Protein AF-0000000080648215 (afdb_homodimer)

Radius of gyration: 22.72 Å; Cα contacts (8 Å, |Δi|>4): 996; chains: 2; bounding box: 58×61×46 Å

Structure (mmCIF, N/CA/C/O backbone):
data_AF-0000000080648215-model_v1
#
loop_
_entity.id
_entity.type
_entity.pdbx_description
1 polymer 'Zinc/iron ZIP family permease'
#
loop_
_atom_site.group_PDB
_atom_site.id
_atom_site.type_symbol
_atom_site.label_atom_id
_atom_site.label_alt_id
_atom_site.label_comp_id
_atom_site.label_asym_id
_atom_site.label_entity_id
_atom_site.label_seq_id
_atom_site.pdbx_PDB_ins_code
_atom_site.Cartn_x
_atom_site.Cartn_y
_atom_site.Cartn_z
_atom_site.occupancy
_atom_site.B_iso_or_equiv
_atom_site.auth_seq_id
_atom_site.auth_comp_id
_atom_site.auth_asym_id
_atom_site.auth_atom_id
_atom_site.pdbx_PDB_model_num
ATOM 1 N N . MET A 1 1 ? 27.062 23.188 13.547 1 49.66 1 MET A N 1
ATOM 2 C CA . MET A 1 1 ? 26.062 23.234 12.484 1 49.66 1 MET A CA 1
ATOM 3 C C . MET A 1 1 ? 25.906 24.656 11.961 1 49.66 1 MET A C 1
ATOM 5 O O . MET A 1 1 ? 25.906 25.625 12.734 1 49.66 1 MET A O 1
ATOM 9 N N . PRO A 1 2 ? 26.125 24.828 10.688 1 57.44 2 PRO A N 1
ATOM 10 C CA . PRO A 1 2 ? 26.203 26.25 10.32 1 57.44 2 PRO A CA 1
ATOM 11 C C . PRO A 1 2 ? 24.922 27 10.602 1 57.44 2 PRO A C 1
ATOM 13 O O . PRO A 1 2 ? 23.828 26.562 10.211 1 57.44 2 PRO A O 1
ATOM 16 N N . ILE A 1 3 ? 24.938 27.766 11.719 1 64.75 3 ILE A N 1
ATOM 17 C CA . ILE A 1 3 ? 23.906 28.719 12.141 1 64.75 3 ILE A CA 1
ATOM 18 C C . ILE A 1 3 ? 23.359 29.469 10.93 1 64.75 3 ILE A C 1
ATOM 20 O O . ILE A 1 3 ? 22.234 29.953 10.953 1 64.75 3 ILE A O 1
ATOM 24 N N . ASP A 1 4 ? 24.094 29.391 9.789 1 78.69 4 ASP A N 1
ATOM 25 C CA . ASP A 1 4 ? 23.75 30.219 8.641 1 78.69 4 ASP A CA 1
ATOM 26 C C . ASP A 1 4 ? 22.531 29.672 7.914 1 78.69 4 ASP A C 1
ATOM 28 O O . ASP A 1 4 ? 21.766 30.422 7.316 1 78.69 4 ASP A O 1
ATOM 32 N N . ASN A 1 5 ? 22.25 28.391 8.102 1 86.75 5 ASN A N 1
ATOM 33 C CA . ASN A 1 5 ? 21.141 27.828 7.336 1 86.75 5 ASN A CA 1
ATOM 34 C C . ASN A 1 5 ? 19.891 27.641 8.195 1 86.75 5 ASN A C 1
ATOM 36 O O . ASN A 1 5 ? 18.922 27 7.77 1 86.75 5 ASN A O 1
ATOM 40 N N . LEU A 1 6 ? 19.891 28.234 9.32 1 87.31 6 LEU A N 1
ATOM 41 C CA . LEU A 1 6 ? 18.781 28.047 10.25 1 87.31 6 LEU A CA 1
ATOM 42 C C . LEU A 1 6 ? 17.5 28.641 9.695 1 87.31 6 LEU A C 1
ATOM 44 O O . LEU A 1 6 ? 16.469 27.953 9.617 1 87.31 6 LEU A O 1
ATOM 48 N N . VAL A 1 7 ? 17.547 29.875 9.281 1 91.31 7 VAL A N 1
ATOM 49 C CA . VAL A 1 7 ? 16.359 30.594 8.805 1 91.31 7 VAL A CA 1
ATOM 50 C C . VAL A 1 7 ? 15.844 29.938 7.523 1 91.31 7 VAL A C 1
ATOM 52 O O . VAL A 1 7 ? 14.664 29.594 7.43 1 91.31 7 VAL A O 1
ATOM 55 N N . PRO A 1 8 ? 16.703 29.688 6.594 1 92.69 8 PRO A N 1
ATOM 56 C CA . PRO A 1 8 ? 16.219 29 5.395 1 92.69 8 PRO A CA 1
ATOM 57 C C . PRO A 1 8 ? 15.609 27.641 5.703 1 92.69 8 PRO A C 1
ATOM 59 O O . PRO A 1 8 ? 14.617 27.25 5.074 1 92.69 8 PRO A O 1
ATOM 62 N N . ALA A 1 9 ? 16.203 26.938 6.602 1 90.31 9 ALA A N 1
ATOM 63 C CA . ALA A 1 9 ? 15.68 25.625 6.977 1 90.31 9 ALA A CA 1
ATOM 64 C C . ALA A 1 9 ? 14.266 25.75 7.539 1 90.31 9 ALA A C 1
ATOM 66 O O . ALA A 1 9 ? 13.383 24.953 7.203 1 90.31 9 ALA A O 1
ATOM 67 N N . LEU A 1 10 ? 14.055 26.766 8.32 1 92.94 10 LEU A N 1
ATOM 68 C CA . LEU A 1 10 ? 12.742 27 8.922 1 92.94 10 LEU A CA 1
ATOM 69 C C . LEU A 1 10 ? 11.734 27.438 7.867 1 92.94 10 LEU A C 1
ATOM 71 O O . LEU A 1 10 ? 10.578 27.031 7.902 1 92.94 10 LEU A O 1
ATOM 75 N N . ILE A 1 11 ? 12.156 28.219 6.973 1 94.75 11 ILE A N 1
ATOM 76 C CA . ILE A 1 11 ? 11.281 28.688 5.906 1 94.75 11 ILE A CA 1
ATOM 77 C C . ILE A 1 11 ? 10.867 27.516 5.02 1 94.75 11 ILE A C 1
ATOM 79 O O . ILE A 1 11 ? 9.695 27.391 4.66 1 94.75 11 ILE A O 1
ATOM 83 N N . LEU A 1 12 ? 11.805 26.719 4.719 1 93.88 12 LEU A N 1
ATOM 84 C CA . LEU A 1 12 ? 11.531 25.562 3.869 1 93.88 12 LEU A CA 1
ATOM 85 C C . LEU A 1 12 ? 10.523 24.625 4.535 1 93.88 12 LEU A C 1
ATOM 87 O O . LEU A 1 12 ? 9.594 24.141 3.881 1 93.88 12 LEU A O 1
ATOM 91 N N . THR A 1 13 ? 10.734 24.422 5.77 1 94.38 13 THR A N 1
ATOM 92 C CA . THR A 1 13 ? 9.82 23.547 6.496 1 94.38 13 THR A CA 1
ATOM 93 C C . THR A 1 13 ? 8.438 24.172 6.594 1 94.38 13 THR A C 1
ATOM 95 O O . THR A 1 13 ? 7.426 23.484 6.496 1 94.38 13 THR A O 1
ATOM 98 N N . PHE A 1 14 ? 8.461 25.438 6.793 1 95.25 14 PHE A N 1
ATOM 99 C CA . PHE A 1 14 ? 7.195 26.156 6.867 1 95.25 14 PHE A CA 1
ATOM 100 C C . PHE A 1 14 ? 6.449 26.078 5.539 1 95.25 14 PHE A C 1
ATOM 102 O O . PHE A 1 14 ? 5.242 25.828 5.512 1 95.25 14 PHE A O 1
ATOM 109 N N . LEU A 1 15 ? 7.109 26.266 4.492 1 94.75 15 LEU A N 1
ATOM 110 C CA . LEU A 1 15 ? 6.5 26.219 3.168 1 94.75 15 LEU A CA 1
ATOM 111 C C . LEU A 1 15 ? 5.988 24.812 2.861 1 94.75 15 LEU A C 1
ATOM 113 O O . LEU A 1 15 ? 4.91 24.656 2.285 1 94.75 15 LEU A O 1
ATOM 117 N N . ALA A 1 16 ? 6.781 23.875 3.24 1 92.75 16 ALA A N 1
ATOM 118 C CA . ALA A 1 16 ? 6.344 22.484 3.047 1 92.75 16 ALA A CA 1
ATOM 119 C C . ALA A 1 16 ? 5.074 22.203 3.842 1 92.75 16 ALA A C 1
ATOM 121 O O . ALA A 1 16 ? 4.145 21.578 3.328 1 92.75 16 ALA A O 1
ATOM 122 N N . GLY A 1 17 ? 5.055 22.672 5.059 1 93.94 17 GLY A N 1
ATOM 123 C CA . GLY A 1 17 ? 3.867 22.516 5.883 1 93.94 17 GLY A CA 1
ATOM 124 C C . GLY A 1 17 ? 2.664 23.266 5.352 1 93.94 17 GLY A C 1
ATOM 125 O O . GLY A 1 17 ? 1.532 22.781 5.434 1 93.94 17 GLY A O 1
ATOM 126 N N . LEU A 1 18 ? 2.906 24.422 4.801 1 94.5 18 LEU A N 1
ATOM 127 C CA . LEU A 1 18 ? 1.85 25.25 4.242 1 94.5 18 LEU A CA 1
ATOM 128 C C . LEU A 1 18 ? 1.178 24.562 3.061 1 94.5 18 LEU A C 1
ATOM 130 O O . LEU A 1 18 ? -0.004 24.797 2.793 1 94.5 18 LEU A O 1
ATOM 134 N N . ALA A 1 19 ? 1.866 23.75 2.389 1 94.12 19 ALA A N 1
ATOM 135 C CA . ALA A 1 19 ? 1.324 23.016 1.248 1 94.12 19 ALA A CA 1
ATOM 136 C C . ALA A 1 19 ? 0.136 22.156 1.664 1 94.12 19 ALA A C 1
ATOM 138 O O . ALA A 1 19 ? -0.836 22.031 0.917 1 94.12 19 ALA A O 1
ATOM 139 N N . THR A 1 20 ? 0.223 21.594 2.836 1 93.25 20 THR A N 1
ATOM 140 C CA . THR A 1 20 ? -0.918 20.859 3.361 1 93.25 20 THR A CA 1
ATOM 141 C C . THR A 1 20 ? -2.127 21.766 3.531 1 93.25 20 THR A C 1
ATOM 143 O O . THR A 1 20 ? -3.256 21.375 3.232 1 93.25 20 THR A O 1
ATOM 146 N N . GLY A 1 21 ? -1.843 22.984 4.051 1 92.12 21 GLY A N 1
ATOM 147 C CA . GLY A 1 21 ? -2.902 23.969 4.156 1 92.12 21 GLY A CA 1
ATOM 148 C C . GLY A 1 21 ? -3.504 24.344 2.816 1 92.12 21 GLY A C 1
ATOM 149 O O . GLY A 1 21 ? -4.727 24.469 2.688 1 92.12 21 GLY A O 1
ATOM 150 N N . VAL A 1 22 ? -2.678 24.469 1.861 1 91.44 22 VAL A N 1
ATOM 151 C CA . VAL A 1 22 ? -3.123 24.797 0.511 1 91.44 22 VAL A CA 1
ATOM 152 C C . VAL A 1 22 ? -3.994 23.672 -0.035 1 91.44 22 VAL A C 1
ATOM 154 O O . VAL A 1 22 ? -5.043 23.922 -0.634 1 91.44 22 VAL A O 1
ATOM 157 N N . GLY A 1 23 ? -3.57 22.484 0.173 1 89.94 23 GLY A N 1
ATOM 158 C CA . GLY A 1 23 ? -4.395 21.359 -0.218 1 89.94 23 GLY A CA 1
ATOM 159 C C . GLY A 1 23 ? -5.762 21.359 0.44 1 89.94 23 GLY A C 1
ATOM 160 O O . GLY A 1 23 ? -6.762 21.016 -0.191 1 89.94 23 GLY A O 1
ATOM 161 N N . GLY A 1 24 ? -5.73 21.766 1.699 1 90.75 24 GLY A N 1
ATOM 162 C CA . GLY A 1 24 ? -6.984 21.844 2.432 1 90.75 24 GLY A CA 1
ATOM 163 C C . GLY A 1 24 ? -7.945 22.875 1.864 1 90.75 24 GLY A C 1
ATOM 164 O O . GLY A 1 24 ? -9.164 22.75 2.035 1 90.75 24 GLY A O 1
ATOM 165 N N . LEU A 1 25 ? -7.391 23.859 1.165 1 88.56 25 LEU A N 1
ATOM 166 C CA . LEU A 1 25 ? -8.211 24.922 0.612 1 88.56 25 LEU A CA 1
ATOM 167 C C . LEU A 1 25 ? -9.062 24.406 -0.545 1 88.56 25 LEU A C 1
ATOM 169 O O . LEU A 1 25 ? -10.016 25.078 -0.964 1 88.56 25 LEU A O 1
ATOM 173 N N . ILE A 1 26 ? -8.719 23.281 -1.021 1 78.19 26 ILE A N 1
ATOM 174 C CA . ILE A 1 26 ? -9.5 22.703 -2.113 1 78.19 26 ILE A CA 1
ATOM 175 C C . ILE A 1 26 ? -10.953 22.531 -1.683 1 78.19 26 ILE A C 1
ATOM 177 O O . ILE A 1 26 ? -11.867 22.625 -2.508 1 78.19 26 ILE A O 1
ATOM 181 N N . ALA A 1 27 ? -11.18 22.266 -0.428 1 74 27 ALA A N 1
ATOM 182 C CA . ALA A 1 27 ? -12.531 22.109 0.105 1 74 27 ALA A CA 1
ATOM 183 C C . ALA A 1 27 ? -13.359 23.375 -0.121 1 74 27 ALA A C 1
ATOM 185 O O . ALA A 1 27 ? -14.586 23.312 -0.179 1 74 27 ALA A O 1
ATOM 186 N N . TYR A 1 28 ? -12.695 24.469 -0.231 1 74.12 28 TYR A N 1
ATOM 187 C CA . TYR A 1 28 ? -13.383 25.734 -0.468 1 74.12 28 TYR A CA 1
ATOM 188 C C . TYR A 1 28 ? -13.836 25.844 -1.919 1 74.12 28 TYR A C 1
ATOM 190 O O . TYR A 1 28 ? -14.82 26.531 -2.219 1 74.12 28 TYR A O 1
ATOM 198 N N . PHE A 1 29 ? -13.172 25.234 -2.676 1 73.31 29 PHE A N 1
ATOM 199 C CA . PHE A 1 29 ? -13.414 25.453 -4.098 1 73.31 29 PHE A CA 1
ATOM 200 C C . PHE A 1 29 ? -14.258 24.344 -4.684 1 73.31 29 PHE A C 1
ATOM 202 O O . PHE A 1 29 ? -14.758 24.453 -5.805 1 73.31 29 PHE A O 1
ATOM 209 N N . VAL A 1 30 ? -14.211 23.25 -4.066 1 63.19 30 VAL A N 1
ATOM 210 C CA . VAL A 1 30 ? -15.047 22.156 -4.574 1 63.19 30 VAL A CA 1
ATOM 211 C C . VAL A 1 30 ? -16.438 22.234 -3.941 1 63.19 30 VAL A C 1
ATOM 213 O O . VAL A 1 30 ? -16.562 22.234 -2.715 1 63.19 30 VAL A O 1
ATOM 216 N N . PRO A 1 31 ? -17.453 22.656 -4.785 1 59.62 31 PRO A N 1
ATOM 217 C CA . PRO A 1 31 ? -18.828 22.609 -4.277 1 59.62 31 PRO A CA 1
ATOM 218 C C . PRO A 1 31 ? -19.234 21.219 -3.799 1 59.62 31 PRO A C 1
ATOM 220 O O . PRO A 1 31 ? -18.781 20.219 -4.359 1 59.62 31 PRO A O 1
ATOM 223 N N . ARG A 1 32 ? -20.156 21.125 -2.645 1 60.91 32 ARG A N 1
ATOM 224 C CA . ARG A 1 32 ? -20.641 19.922 -1.974 1 60.91 32 ARG A CA 1
ATOM 225 C C . ARG A 1 32 ? -20.156 18.672 -2.689 1 60.91 32 ARG A C 1
ATOM 227 O O . ARG A 1 32 ? -20.734 18.25 -3.693 1 60.91 32 ARG A O 1
ATOM 234 N N . PRO A 1 33 ? -18.875 18.391 -2.426 1 61.06 33 PRO A N 1
ATOM 235 C CA . PRO A 1 33 ? -18.281 17.328 -3.227 1 61.06 33 PRO A CA 1
ATOM 236 C C . PRO A 1 33 ? -19.125 16.047 -3.248 1 61.06 33 PRO A C 1
ATOM 238 O O . PRO A 1 33 ? -19.656 15.641 -2.213 1 61.06 33 PRO A O 1
ATOM 241 N N . ASP A 1 34 ? -19.531 15.773 -4.531 1 72.5 34 ASP A N 1
ATOM 242 C CA . ASP A 1 34 ? -20.125 14.445 -4.664 1 72.5 34 ASP A CA 1
ATOM 243 C C . ASP A 1 34 ? -19.141 13.367 -4.23 1 72.5 34 ASP A C 1
ATOM 245 O O . ASP A 1 34 ? -17.938 13.617 -4.109 1 72.5 34 ASP A O 1
ATOM 249 N N . MET A 1 35 ? -19.594 12.359 -3.74 1 77.75 35 MET A N 1
ATOM 250 C CA . MET A 1 35 ? -18.859 11.234 -3.168 1 77.75 35 MET A CA 1
ATOM 251 C C . MET A 1 35 ? -17.906 10.633 -4.188 1 77.75 35 MET A C 1
ATOM 253 O O . MET A 1 35 ? -16.906 10.023 -3.816 1 77.75 35 MET A O 1
ATOM 257 N N . ARG A 1 36 ? -18.031 11.156 -5.375 1 83.38 36 ARG A N 1
ATOM 258 C CA . ARG A 1 36 ? -17.125 10.688 -6.418 1 83.38 36 ARG A CA 1
ATOM 259 C C . ARG A 1 36 ? -15.789 11.422 -6.352 1 83.38 36 ARG A C 1
ATOM 261 O O . ARG A 1 36 ? -14.727 10.82 -6.539 1 83.38 36 ARG A O 1
ATOM 268 N N . TYR A 1 37 ? -15.93 12.641 -6.074 1 81.19 37 TYR A N 1
ATOM 269 C CA . TYR A 1 37 ? -14.727 13.445 -5.938 1 81.19 37 TYR A CA 1
ATOM 270 C C . TYR A 1 37 ? -13.922 13.016 -4.715 1 81.19 37 TYR A C 1
ATOM 272 O O . TYR A 1 37 ? -12.688 12.992 -4.75 1 81.19 37 TYR A O 1
ATOM 280 N N . LEU A 1 38 ? -14.664 12.648 -3.738 1 81.31 38 LEU A N 1
ATOM 281 C CA . LEU A 1 38 ? -14.023 12.172 -2.516 1 81.31 38 LEU A CA 1
ATOM 282 C C . LEU A 1 38 ? -13.195 10.922 -2.781 1 81.31 38 LEU A C 1
ATOM 284 O O . LEU A 1 38 ? -12.047 10.828 -2.352 1 81.31 38 LEU A O 1
ATOM 288 N N . SER A 1 39 ? -13.727 10.086 -3.586 1 89.06 39 SER A N 1
ATOM 289 C CA . SER A 1 39 ? -13.062 8.812 -3.877 1 89.06 39 SER A CA 1
ATOM 290 C C . SER A 1 39 ? -11.789 9.031 -4.68 1 89.06 39 SER A C 1
ATOM 292 O O . SER A 1 39 ? -10.742 8.453 -4.359 1 89.06 39 SER A O 1
ATOM 294 N N . VAL A 1 40 ? -11.859 9.93 -5.633 1 88.62 40 VAL A N 1
ATOM 295 C CA . VAL A 1 40 ? -10.703 10.18 -6.484 1 88.62 40 VAL A CA 1
ATOM 296 C C . VAL A 1 40 ? -9.609 10.883 -5.676 1 88.62 40 VAL A C 1
ATOM 298 O O . VAL A 1 40 ? -8.438 10.523 -5.77 1 88.62 40 VAL A O 1
ATOM 301 N N . SER A 1 41 ? -10.023 11.82 -4.863 1 86.06 41 SER A N 1
ATOM 302 C CA . SER A 1 41 ? -9.062 12.594 -4.086 1 86.06 41 SER A CA 1
ATOM 303 C C . SER A 1 41 ? -8.359 11.727 -3.051 1 86.06 41 SER A C 1
ATOM 305 O O . SER A 1 41 ? -7.133 11.797 -2.906 1 86.06 41 SER A O 1
ATOM 307 N N . LEU A 1 42 ? -9.156 10.93 -2.396 1 87.94 42 LEU A N 1
ATOM 308 C CA . LEU A 1 42 ? -8.578 10.078 -1.366 1 87.94 42 LEU A CA 1
ATOM 309 C C . LEU A 1 42 ? -7.742 8.961 -1.989 1 87.94 42 LEU A C 1
ATOM 311 O O . LEU A 1 42 ? -6.719 8.555 -1.428 1 87.94 42 LEU A O 1
ATOM 315 N N . GLY A 1 43 ? -8.188 8.5 -3.121 1 92.88 43 GLY A N 1
ATOM 316 C CA . GLY A 1 43 ? -7.363 7.559 -3.871 1 92.88 43 GLY A CA 1
ATOM 317 C C . GLY A 1 43 ? -6.027 8.141 -4.297 1 92.88 43 GLY A C 1
ATOM 318 O O . GLY A 1 43 ? -4.992 7.484 -4.18 1 92.88 43 GLY A O 1
ATOM 319 N N . PHE A 1 44 ? -6.117 9.359 -4.785 1 91.56 44 PHE A N 1
ATOM 320 C CA . PHE A 1 44 ? -4.914 10.062 -5.195 1 91.56 44 PHE A CA 1
ATOM 321 C C . PHE A 1 44 ? -3.949 10.219 -4.027 1 91.56 44 PHE A C 1
ATOM 323 O O . PHE A 1 44 ? -2.762 9.914 -4.148 1 91.56 44 PHE A O 1
ATOM 330 N N . ALA A 1 45 ? -4.504 10.633 -2.936 1 87.25 45 ALA A N 1
ATOM 331 C CA . ALA A 1 45 ? -3.689 10.797 -1.734 1 87.25 45 ALA A CA 1
ATOM 332 C C . ALA A 1 45 ? -3.072 9.469 -1.304 1 87.25 45 ALA A C 1
ATOM 334 O O . ALA A 1 45 ? -1.9 9.414 -0.926 1 87.25 45 ALA A O 1
ATOM 335 N N . THR A 1 46 ? -3.799 8.406 -1.385 1 93.44 46 THR A N 1
ATOM 336 C CA . THR A 1 46 ? -3.326 7.074 -1.023 1 93.44 46 THR A CA 1
ATOM 337 C C . THR A 1 46 ? -2.156 6.656 -1.909 1 93.44 46 THR A C 1
ATOM 339 O O . THR A 1 46 ? -1.136 6.176 -1.412 1 93.44 46 THR A O 1
ATOM 342 N N . GLY A 1 47 ? -2.299 6.883 -3.186 1 94.5 47 GLY A N 1
ATOM 343 C CA . GLY A 1 47 ? -1.238 6.535 -4.117 1 94.5 47 GLY A CA 1
ATOM 344 C C . GLY A 1 47 ? 0.062 7.266 -3.84 1 94.5 47 GLY A C 1
ATOM 345 O O . GLY A 1 47 ? 1.133 6.652 -3.82 1 94.5 47 GLY A O 1
ATOM 346 N N . VAL A 1 48 ? -0.068 8.492 -3.609 1 90.88 48 VAL A N 1
ATOM 347 C CA . VAL A 1 48 ? 1.099 9.32 -3.314 1 90.88 48 VAL A CA 1
ATOM 348 C C . VAL A 1 48 ? 1.761 8.844 -2.025 1 90.88 48 VAL A C 1
ATOM 350 O O . VAL A 1 48 ? 2.973 8.617 -1.988 1 90.88 48 VAL A O 1
ATOM 353 N N . MET A 1 49 ? 0.962 8.625 -1.071 1 88.94 49 MET A N 1
ATOM 354 C CA . MET A 1 49 ? 1.468 8.32 0.264 1 88.94 49 MET A CA 1
ATOM 355 C C . MET A 1 49 ? 2.098 6.93 0.303 1 88.94 49 MET A C 1
ATOM 357 O O . MET A 1 49 ? 3.172 6.746 0.876 1 88.94 49 MET A O 1
ATOM 361 N N . ILE A 1 50 ? 1.497 5.996 -0.314 1 94.06 50 ILE A N 1
ATOM 362 C CA . ILE A 1 50 ? 2.006 4.625 -0.295 1 94.06 50 ILE A CA 1
ATOM 363 C C . ILE A 1 50 ? 3.324 4.555 -1.06 1 94.06 50 ILE A C 1
ATOM 365 O O . ILE A 1 50 ? 4.285 3.936 -0.597 1 94.06 50 ILE A O 1
ATOM 369 N N . PHE A 1 51 ? 3.367 5.188 -2.17 1 94 51 PHE A N 1
ATOM 370 C CA . PHE A 1 51 ? 4.566 5.129 -2.996 1 94 51 PHE A CA 1
ATOM 371 C C . PHE A 1 51 ? 5.738 5.805 -2.301 1 94 51 PHE A C 1
ATOM 373 O O . PHE A 1 51 ? 6.84 5.254 -2.25 1 94 51 PHE A O 1
ATOM 380 N N . VAL A 1 52 ? 5.539 6.926 -1.756 1 88.19 52 VAL A N 1
ATOM 381 C CA . VAL A 1 52 ? 6.617 7.648 -1.094 1 88.19 52 VAL A CA 1
ATOM 382 C C . VAL A 1 52 ? 7.031 6.91 0.177 1 88.19 52 VAL A C 1
ATOM 384 O O . VAL A 1 52 ? 8.211 6.883 0.531 1 88.19 52 VAL A O 1
ATOM 387 N N . ALA A 1 53 ? 6.062 6.332 0.837 1 91.06 53 ALA A N 1
ATOM 388 C CA . ALA A 1 53 ? 6.34 5.652 2.1 1 91.06 53 ALA A CA 1
ATOM 389 C C . ALA A 1 53 ? 7.293 4.48 1.891 1 91.06 53 ALA A C 1
ATOM 391 O O . ALA A 1 53 ? 8.258 4.312 2.645 1 91.06 53 ALA A O 1
ATOM 392 N N . PHE A 1 54 ? 7.062 3.756 0.846 1 93.94 54 PHE A N 1
ATOM 393 C CA . PHE A 1 54 ? 7.875 2.561 0.646 1 93.94 54 PHE A CA 1
ATOM 394 C C . PHE A 1 54 ? 9.117 2.881 -0.175 1 93.94 54 PHE A C 1
ATOM 396 O O . PHE A 1 54 ? 10.234 2.527 0.214 1 93.94 54 PHE A O 1
ATOM 403 N N . VAL A 1 55 ? 9 3.582 -1.238 1 91.56 55 VAL A N 1
ATOM 404 C CA . VAL A 1 55 ? 10.055 3.703 -2.238 1 91.56 55 VAL A CA 1
ATOM 405 C C . VAL A 1 55 ? 11.078 4.742 -1.787 1 91.56 55 VAL A C 1
ATOM 407 O O . VAL A 1 55 ? 12.273 4.594 -2.039 1 91.56 55 VAL A O 1
ATOM 410 N N . ASP A 1 56 ? 10.594 5.711 -1.13 1 87.56 56 ASP A N 1
ATOM 411 C CA . ASP A 1 56 ? 11.508 6.777 -0.737 1 87.56 56 ASP A CA 1
ATOM 412 C C . ASP A 1 56 ? 11.875 6.668 0.742 1 87.56 56 ASP A C 1
ATOM 414 O O . ASP A 1 56 ? 13.008 6.324 1.082 1 87.56 56 ASP A O 1
ATOM 418 N N . LEU A 1 57 ? 10.914 6.645 1.596 1 86.94 57 LEU A N 1
ATOM 419 C CA . LEU A 1 57 ? 11.164 6.754 3.029 1 86.94 57 LEU A CA 1
ATOM 420 C C . LEU A 1 57 ? 11.719 5.445 3.586 1 86.94 57 LEU A C 1
ATOM 422 O O . LEU A 1 57 ? 12.852 5.406 4.07 1 86.94 57 LEU A O 1
ATOM 426 N N . PHE A 1 58 ? 11.016 4.402 3.424 1 93.12 58 PHE A N 1
ATOM 427 C CA . PHE A 1 58 ? 11.422 3.137 4.023 1 93.12 58 PHE A CA 1
ATOM 428 C C . PHE A 1 58 ? 12.734 2.652 3.426 1 93.12 58 PHE A C 1
ATOM 430 O O . PHE A 1 58 ? 13.641 2.236 4.156 1 93.12 58 PHE A O 1
ATOM 437 N N . CYS A 1 59 ? 12.875 2.738 2.145 1 89.75 59 CYS A N 1
ATOM 438 C CA . CYS A 1 59 ? 14.078 2.246 1.489 1 89.75 59 CYS A CA 1
ATOM 439 C C . CYS A 1 59 ? 15.297 3.061 1.905 1 89.75 59 CYS A C 1
ATOM 441 O O . CYS A 1 59 ? 16.375 2.508 2.111 1 89.75 59 CYS A O 1
ATOM 443 N N . SER A 1 60 ? 15.109 4.355 2.004 1 87.12 60 SER A N 1
ATOM 444 C CA . SER A 1 60 ? 16.219 5.191 2.469 1 87.12 60 SER A CA 1
ATO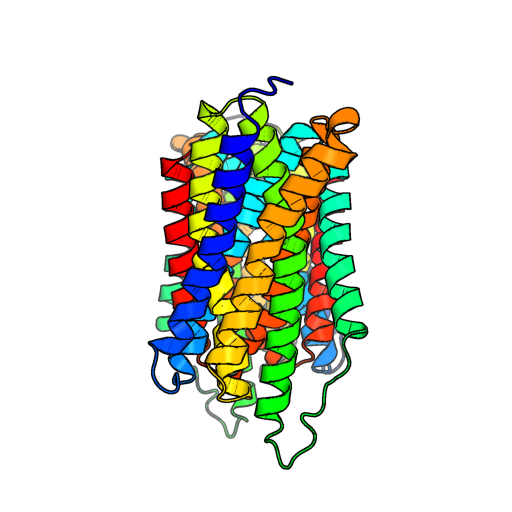M 445 C C . SER A 1 60 ? 16.594 4.848 3.904 1 87.12 60 SER A C 1
ATOM 447 O O . SER A 1 60 ? 17.781 4.82 4.242 1 87.12 60 SER A O 1
ATOM 449 N N . ALA A 1 61 ? 15.586 4.633 4.684 1 91.12 61 ALA A N 1
ATOM 450 C CA . ALA A 1 61 ? 15.852 4.262 6.074 1 91.12 61 ALA A CA 1
ATOM 451 C C . ALA A 1 61 ? 16.547 2.906 6.152 1 91.12 61 ALA A C 1
ATOM 453 O O . ALA A 1 61 ? 17.5 2.736 6.922 1 91.12 61 ALA A O 1
ATOM 454 N N . LYS A 1 62 ? 16.125 2.014 5.348 1 93.38 62 LYS A N 1
ATOM 455 C CA . LYS A 1 62 ? 16.719 0.682 5.293 1 93.38 62 LYS A CA 1
ATOM 456 C C . LYS A 1 62 ? 18.188 0.755 4.898 1 93.38 62 LYS A C 1
ATOM 458 O O . LYS A 1 62 ? 19.031 0.048 5.465 1 93.38 62 LYS A O 1
ATOM 463 N N . GLU A 1 63 ? 18.484 1.583 3.986 1 90.75 63 GLU A N 1
ATOM 464 C CA . GLU A 1 63 ? 19.859 1.749 3.539 1 90.75 63 GLU A CA 1
ATOM 465 C C . GLU A 1 63 ? 20.734 2.363 4.637 1 90.75 63 GLU A C 1
ATOM 467 O O . GLU A 1 63 ? 21.906 2.025 4.766 1 90.75 63 GLU A O 1
ATOM 472 N N . ALA A 1 64 ? 20.141 3.195 5.449 1 88.94 64 ALA A N 1
ATOM 473 C CA . ALA A 1 64 ? 20.891 3.955 6.445 1 88.94 64 ALA A CA 1
ATOM 474 C C . ALA A 1 64 ? 21.109 3.139 7.715 1 88.94 64 ALA A C 1
ATOM 476 O O . ALA A 1 64 ? 22.188 3.17 8.312 1 88.94 64 ALA A O 1
ATOM 477 N N . ILE A 1 65 ? 20.078 2.379 8.156 1 93.94 65 ILE A N 1
ATOM 478 C CA . ILE A 1 65 ? 20.172 1.784 9.484 1 93.94 65 ILE A CA 1
ATOM 479 C C . ILE A 1 65 ? 19.969 0.273 9.383 1 93.94 65 ILE A C 1
ATOM 481 O O . ILE A 1 65 ? 20.031 -0.431 10.398 1 93.94 65 ILE A O 1
ATOM 485 N N . GLY A 1 66 ? 19.766 -0.236 8.195 1 93 66 GLY A N 1
ATOM 486 C CA . GLY A 1 66 ? 19.578 -1.666 8.016 1 93 66 GLY A CA 1
ATOM 487 C C . GLY A 1 66 ? 18.109 -2.076 7.996 1 93 66 GLY A C 1
ATOM 488 O O . GLY A 1 66 ? 17.25 -1.316 8.43 1 93 66 GLY A O 1
ATOM 489 N N . MET A 1 67 ? 17.828 -3.219 7.555 1 93.25 67 MET A N 1
ATOM 490 C CA . MET A 1 67 ? 16.484 -3.723 7.309 1 93.25 67 MET A CA 1
ATOM 491 C C . MET A 1 67 ? 15.734 -3.938 8.625 1 93.25 67 MET A C 1
ATOM 493 O O . MET A 1 67 ? 14.609 -3.469 8.781 1 93.25 67 MET A O 1
ATOM 497 N N . VAL A 1 68 ? 16.344 -4.539 9.555 1 94.81 68 VAL A N 1
ATOM 498 C CA . VAL A 1 68 ? 15.68 -4.938 10.789 1 94.81 68 VAL A CA 1
ATOM 499 C C . VAL A 1 68 ? 15.258 -3.693 11.57 1 94.81 68 VAL A C 1
ATOM 501 O O . VAL A 1 68 ? 14.117 -3.598 12.031 1 94.81 68 VAL A O 1
ATOM 504 N N . ARG A 1 69 ? 16.156 -2.719 11.68 1 95.44 69 ARG A N 1
ATOM 505 C CA . ARG A 1 69 ? 15.836 -1.492 12.406 1 95.44 69 ARG A CA 1
ATOM 506 C C . ARG A 1 69 ? 14.758 -0.701 11.68 1 95.44 69 ARG A C 1
ATOM 508 O O . ARG A 1 69 ? 13.828 -0.192 12.312 1 95.44 69 ARG A O 1
ATOM 515 N N . ALA A 1 70 ? 14.914 -0.616 10.367 1 95.56 70 ALA A N 1
ATOM 516 C CA . ALA A 1 70 ? 13.891 0.07 9.586 1 95.56 70 ALA A CA 1
ATOM 517 C C . ALA A 1 70 ? 12.523 -0.59 9.758 1 95.56 70 ALA A C 1
ATOM 519 O O . ALA A 1 70 ? 11.516 0.097 9.914 1 95.56 70 ALA A O 1
ATOM 520 N N . ASP A 1 71 ? 12.555 -1.933 9.797 1 97.06 71 ASP A N 1
ATOM 521 C CA . ASP A 1 71 ? 11.328 -2.695 9.992 1 97.06 71 ASP A CA 1
ATOM 522 C C . ASP A 1 71 ? 10.688 -2.371 11.336 1 97.06 71 ASP A C 1
ATOM 524 O O . ASP A 1 71 ? 9.477 -2.164 11.422 1 97.06 71 ASP A O 1
ATOM 528 N N . LEU A 1 72 ? 11.477 -2.318 12.312 1 96.88 72 LEU A N 1
ATOM 529 C CA . LEU A 1 72 ? 10.977 -2.111 13.672 1 96.88 72 LEU A CA 1
ATOM 530 C C . LEU A 1 72 ? 10.336 -0.733 13.805 1 96.88 72 LEU A C 1
ATOM 532 O O . LEU A 1 72 ? 9.258 -0.601 14.391 1 96.88 72 LEU A O 1
ATOM 536 N N . PHE A 1 73 ? 10.961 0.259 13.297 1 94.44 73 PHE A N 1
ATOM 537 C CA . PHE A 1 73 ? 10.414 1.607 13.398 1 94.44 73 PHE A CA 1
ATOM 538 C C . PHE A 1 73 ? 9.18 1.76 12.508 1 94.44 73 PHE A C 1
ATOM 540 O O . PHE A 1 73 ? 8.234 2.467 12.859 1 94.44 73 PHE A O 1
ATOM 547 N N . PHE A 1 74 ? 9.219 1.117 11.344 1 96.31 74 PHE A N 1
ATOM 548 C CA . PHE A 1 74 ? 8.055 1.084 10.469 1 96.31 74 PHE A CA 1
ATOM 549 C C . PHE A 1 74 ? 6.852 0.472 11.18 1 96.31 74 PHE A C 1
ATOM 551 O O . PHE A 1 74 ? 5.762 1.046 11.172 1 96.31 74 PHE A O 1
ATOM 558 N N . LEU A 1 75 ? 7.133 -0.644 11.789 1 97.19 75 LEU A N 1
ATOM 559 C CA . LEU A 1 75 ? 6.074 -1.337 12.516 1 97.19 75 LEU A CA 1
ATOM 560 C C . LEU A 1 75 ? 5.602 -0.509 13.711 1 97.19 75 LEU A C 1
ATOM 562 O O . LEU A 1 75 ? 4.41 -0.479 14.016 1 97.19 75 LEU A O 1
ATOM 566 N N . ALA A 1 76 ? 6.484 0.134 14.359 1 95.31 76 ALA A N 1
ATOM 567 C CA . ALA A 1 76 ? 6.125 1.005 15.477 1 95.31 76 ALA A CA 1
ATOM 568 C C . ALA A 1 76 ? 5.195 2.125 15.023 1 95.31 76 ALA A C 1
ATOM 570 O O . ALA A 1 76 ? 4.219 2.447 15.703 1 95.31 76 ALA A O 1
ATOM 571 N N . GLY A 1 77 ? 5.527 2.732 13.906 1 92.12 77 GLY A N 1
ATOM 572 C CA . GLY A 1 77 ? 4.66 3.758 13.359 1 92.12 77 GLY A CA 1
ATOM 573 C C . GLY A 1 77 ? 3.256 3.26 13.07 1 92.12 77 GLY A C 1
ATOM 574 O O . GLY A 1 77 ? 2.273 3.926 13.406 1 92.12 77 GLY A O 1
ATOM 575 N N . MET A 1 78 ? 3.182 2.049 12.5 1 94.19 78 MET A N 1
ATOM 576 C CA . MET A 1 78 ? 1.881 1.449 12.219 1 94.19 78 MET A CA 1
ATOM 577 C C . MET A 1 78 ? 1.099 1.218 13.508 1 94.19 78 MET A C 1
ATOM 579 O O . MET A 1 78 ? -0.097 1.509 13.57 1 94.19 78 MET A O 1
ATOM 583 N N . LEU A 1 79 ? 1.769 0.72 14.477 1 94.12 79 LEU A N 1
ATOM 584 C CA . LEU A 1 79 ? 1.116 0.345 15.727 1 94.12 79 LEU A CA 1
ATOM 585 C C . LEU A 1 79 ? 0.644 1.58 16.484 1 94.12 79 LEU A C 1
ATOM 587 O O . LEU A 1 79 ? -0.387 1.542 17.156 1 94.12 79 LEU A O 1
ATOM 591 N N . VAL A 1 80 ? 1.355 2.658 16.391 1 88.69 80 VAL A N 1
ATOM 592 C CA . VAL A 1 80 ? 0.955 3.895 17.062 1 88.69 80 VAL A CA 1
ATOM 593 C C . VAL A 1 80 ? -0.391 4.363 16.516 1 88.69 80 VAL A C 1
ATOM 595 O O . VAL A 1 80 ? -1.288 4.727 17.281 1 88.69 80 VAL A O 1
ATOM 598 N N . VAL A 1 81 ? -0.549 4.34 15.219 1 85.94 81 VAL A N 1
ATOM 599 C CA . VAL A 1 81 ? -1.81 4.773 14.625 1 85.94 81 VAL A CA 1
ATOM 600 C C . VAL A 1 81 ? -2.908 3.766 14.953 1 85.94 81 VAL A C 1
ATOM 602 O O . VAL A 1 81 ? -4.059 4.145 15.188 1 85.94 81 VAL A O 1
ATOM 605 N N . TYR A 1 82 ? -2.512 2.479 14.914 1 89.31 82 TYR A N 1
ATOM 606 C CA . TYR A 1 82 ? -3.465 1.431 15.266 1 89.31 82 TYR A CA 1
ATOM 607 C C . TYR A 1 82 ? -4.047 1.665 16.656 1 89.31 82 TYR A C 1
ATOM 609 O O . TYR A 1 82 ? -5.262 1.562 16.844 1 89.31 82 TYR A O 1
ATOM 617 N N . PHE A 1 83 ? -3.23 2.023 17.562 1 87.94 83 PHE A N 1
ATOM 618 C CA . PHE A 1 83 ? -3.68 2.242 18.938 1 87.94 83 PHE A CA 1
ATOM 619 C C . PHE A 1 83 ? -4.395 3.582 19.062 1 87.94 83 PHE A C 1
ATOM 621 O O . PHE A 1 83 ? -5.324 3.721 19.859 1 87.94 83 PHE A O 1
ATOM 628 N N . LEU A 1 84 ? -3.969 4.562 18.312 1 81.44 84 LEU A N 1
ATOM 629 C CA . LEU A 1 84 ? -4.652 5.852 18.312 1 81.44 84 LEU A CA 1
ATOM 630 C C . LEU A 1 84 ? -6.098 5.695 17.844 1 81.44 84 LEU A C 1
ATOM 632 O O . LEU A 1 84 ? -6.996 6.367 18.359 1 81.44 84 LEU A O 1
ATOM 636 N N . ASP A 1 85 ? -6.258 4.863 16.844 1 82.06 85 ASP A N 1
ATOM 637 C CA . ASP A 1 85 ? -7.586 4.602 16.297 1 82.06 85 ASP A CA 1
ATOM 638 C C . ASP A 1 85 ? -8.516 4.031 17.359 1 82.06 85 ASP A C 1
ATOM 640 O O . ASP A 1 85 ? -9.727 4.273 17.328 1 82.06 85 ASP A O 1
ATOM 644 N N . LYS A 1 86 ? -7.988 3.291 18.266 1 81.5 86 LYS A N 1
ATOM 645 C CA . LYS A 1 86 ? -8.789 2.674 19.328 1 81.5 86 LYS A CA 1
ATOM 646 C C . LYS A 1 86 ? -9.133 3.68 20.422 1 81.5 86 LYS A C 1
ATOM 648 O O . LYS A 1 86 ? -10.133 3.523 21.125 1 81.5 86 LYS A O 1
ATOM 653 N N . VAL A 1 87 ? -8.344 4.68 20.547 1 78.38 87 VAL A N 1
ATOM 654 C CA . VAL A 1 87 ? -8.523 5.633 21.625 1 78.38 87 VAL A CA 1
ATOM 655 C C . VAL A 1 87 ? -9.43 6.773 21.172 1 78.38 87 VAL A C 1
ATOM 657 O O . VAL A 1 87 ? -10.133 7.375 21.984 1 78.38 87 VAL A O 1
ATOM 660 N N . VAL A 1 88 ? -9.312 7.207 19.969 1 71 88 VAL A N 1
ATOM 661 C CA . VAL A 1 88 ? -10.156 8.297 19.484 1 71 88 VAL A CA 1
ATOM 662 C C . VAL A 1 88 ? -11.625 7.871 19.516 1 71 88 VAL A C 1
ATOM 664 O O . VAL A 1 88 ? -12 6.863 18.906 1 71 88 VAL A O 1
ATOM 667 N N . PRO A 1 89 ? -12.367 8.438 20.438 1 61.5 89 PRO A N 1
ATOM 668 C CA . PRO A 1 89 ? -13.766 8.078 20.688 1 61.5 89 PRO A CA 1
ATOM 669 C C . PRO A 1 89 ? -14.625 8.203 19.438 1 61.5 89 PRO A C 1
ATOM 671 O O . PRO A 1 89 ? -14.32 8.992 18.531 1 61.5 89 PRO A O 1
ATOM 674 N N . HIS A 1 90 ? -15.484 7.258 19.156 1 56.12 90 HIS A N 1
ATOM 675 C CA . HIS A 1 90 ? -16.562 7.34 18.172 1 56.12 90 HIS A CA 1
ATOM 676 C C . HIS A 1 90 ? -17.391 8.609 18.359 1 56.12 90 HIS A C 1
ATOM 678 O O . HIS A 1 90 ? -18.062 8.758 19.375 1 56.12 90 HIS A O 1
ATOM 684 N N . ALA A 1 91 ? -16.719 9.719 18.172 1 50.66 91 ALA A N 1
ATOM 685 C CA . ALA A 1 91 ? -17.453 10.961 18.406 1 50.66 91 ALA A CA 1
ATOM 686 C C . ALA A 1 91 ? -18.812 10.93 17.703 1 50.66 91 ALA A C 1
ATOM 688 O O . ALA A 1 91 ? -18.906 10.617 16.516 1 50.66 91 ALA A O 1
ATOM 689 N N . HIS A 1 92 ? -19.781 10.617 18.5 1 47.91 92 HIS A N 1
ATOM 690 C CA . HIS A 1 92 ? -21.156 10.836 18.062 1 47.91 92 HIS A CA 1
ATOM 691 C C . HIS A 1 92 ? -21.438 12.32 17.859 1 47.91 92 HIS A C 1
ATOM 693 O O . HIS A 1 92 ? -21.109 13.148 18.703 1 47.91 92 HIS A O 1
ATOM 699 N N . LEU A 1 93 ? -21.266 12.758 16.625 1 48.09 93 LEU A N 1
ATOM 700 C CA . LEU A 1 93 ? -21.844 14.086 16.438 1 48.09 93 LEU A CA 1
ATOM 701 C C . LEU A 1 93 ? -23.203 14.188 17.109 1 48.09 93 LEU A C 1
ATOM 703 O O . LEU A 1 93 ? -24 13.242 17.078 1 48.09 93 LEU A O 1
ATOM 707 N N . ASP A 1 94 ? -23.312 14.656 18.328 1 46.28 94 ASP A N 1
ATOM 708 C CA . ASP A 1 94 ? -24.531 14.773 19.125 1 46.28 94 ASP A CA 1
ATOM 709 C C . ASP A 1 94 ? -25.766 14.547 18.25 1 46.28 94 ASP A C 1
ATOM 711 O O . ASP A 1 94 ? -26.828 14.195 18.766 1 46.28 94 ASP A O 1
ATOM 715 N N . GLY A 1 95 ? -26.172 15.531 17.344 1 44.25 95 GLY A N 1
ATOM 716 C CA . GLY A 1 95 ? -27.516 15.586 16.797 1 44.25 95 GLY A CA 1
ATOM 717 C C . GLY A 1 95 ? -27.875 14.352 15.984 1 44.25 95 GLY A C 1
ATOM 718 O O . GLY A 1 95 ? -27.078 13.414 15.891 1 44.25 95 GLY A O 1
ATOM 719 N N . GLN A 1 96 ? -29.141 14.281 15.234 1 44.56 96 GLN A N 1
ATOM 720 C CA . GLN A 1 96 ? -29.844 13.422 14.281 1 44.56 96 GLN A CA 1
ATOM 721 C C . GLN A 1 96 ? -28.906 12.938 13.188 1 44.56 96 GLN A C 1
ATOM 723 O O . GLN A 1 96 ? -29.328 12.758 12.039 1 44.56 96 GLN A O 1
ATOM 728 N N . ALA A 1 97 ? -27.625 12.953 13.398 1 50.34 97 ALA A N 1
ATOM 729 C CA . ALA A 1 97 ? -26.812 12.906 12.188 1 50.34 97 ALA A CA 1
ATOM 730 C C . ALA A 1 97 ? -26.703 11.484 11.648 1 50.34 97 ALA A C 1
ATOM 732 O O . ALA A 1 97 ? -26.766 10.516 12.414 1 50.34 97 ALA A O 1
ATOM 733 N N . ASP A 1 98 ? -26.812 11.18 10.438 1 61.28 98 ASP A N 1
ATOM 734 C CA . ASP A 1 98 ? -26.75 10.023 9.547 1 61.28 98 ASP A CA 1
ATOM 735 C C . ASP A 1 98 ? -25.484 9.211 9.781 1 61.28 98 ASP A C 1
ATOM 737 O O . ASP A 1 98 ? -24.391 9.781 9.938 1 61.28 98 ASP A O 1
ATOM 741 N N . PRO A 1 99 ? -25.594 8.086 10.422 1 61.66 99 PRO A N 1
ATOM 742 C CA . PRO A 1 99 ? -24.484 7.164 10.641 1 61.66 99 PRO A CA 1
ATOM 743 C C . PRO A 1 99 ? -23.359 7.355 9.633 1 61.66 99 PRO A C 1
ATOM 745 O O . PRO A 1 99 ? -22.188 7.168 9.977 1 61.66 99 PRO A O 1
ATOM 748 N N . HIS A 1 100 ? -23.719 7.883 8.555 1 66.56 100 HIS A N 1
ATOM 749 C CA . HIS A 1 100 ? -22.719 8.117 7.516 1 66.56 100 HIS A CA 1
ATOM 750 C C . HIS A 1 100 ? -21.859 9.328 7.848 1 66.56 100 HIS A C 1
ATOM 752 O O . HIS A 1 100 ? -20.641 9.305 7.645 1 66.56 100 HIS A O 1
ATOM 758 N N . CYS A 1 101 ? -22.438 10.234 8.531 1 73.19 101 CYS A N 1
ATOM 759 C CA . CYS A 1 101 ? -21.734 11.461 8.852 1 73.19 101 CYS A CA 1
ATOM 760 C C . CYS A 1 101 ? -20.766 11.25 10.016 1 73.19 101 CYS A C 1
ATOM 762 O O . CYS A 1 101 ? -19.672 11.805 10.031 1 73.19 101 CYS A O 1
ATOM 764 N N . ASP A 1 102 ? -21.172 10.375 10.789 1 80.12 102 ASP A N 1
ATOM 765 C CA . ASP A 1 102 ? -20.344 10.102 11.961 1 80.12 102 ASP A CA 1
ATOM 766 C C . ASP A 1 102 ? -19.047 9.383 11.555 1 80.12 102 ASP A C 1
ATOM 768 O O . ASP A 1 102 ? -17.969 9.703 12.062 1 80.12 102 ASP A O 1
ATOM 772 N N . ARG A 1 103 ? -19.188 8.555 10.641 1 78.19 103 ARG A N 1
ATOM 773 C CA . ARG A 1 103 ? -18.031 7.816 10.188 1 78.19 103 ARG A CA 1
ATOM 774 C C . ARG A 1 103 ? -17.062 8.719 9.414 1 78.19 103 ARG A C 1
ATOM 776 O O . ARG A 1 103 ? -15.852 8.602 9.547 1 78.19 103 ARG A O 1
ATOM 783 N N . LEU A 1 104 ? -17.672 9.594 8.734 1 83.62 104 LEU A N 1
ATOM 784 C CA . LEU A 1 104 ? -16.859 10.531 7.965 1 83.62 104 LEU A CA 1
ATOM 785 C C . LEU A 1 104 ? -16.125 11.492 8.883 1 83.62 104 LEU A C 1
ATOM 787 O O . LEU A 1 104 ? -14.953 11.805 8.648 1 83.62 104 LEU A O 1
ATOM 791 N N . TYR A 1 105 ? -16.828 11.922 9.844 1 86.31 105 TYR A N 1
ATOM 792 C CA . TYR A 1 105 ? -16.219 12.844 10.797 1 86.31 105 TYR A CA 1
ATOM 793 C C . TYR A 1 105 ? -15.062 12.18 11.539 1 86.31 105 TYR A C 1
ATOM 795 O O . TYR A 1 105 ? -13.961 12.727 11.617 1 86.31 105 TYR A O 1
ATOM 803 N N . ARG A 1 106 ? -15.281 11.039 12 1 84.19 106 ARG A N 1
ATOM 804 C CA . ARG A 1 106 ? -14.25 10.297 12.719 1 84.19 106 ARG A CA 1
ATOM 805 C C . ARG A 1 106 ? -13.055 10.016 11.828 1 84.19 106 ARG A C 1
ATOM 807 O O . ARG A 1 106 ? -11.906 10.18 12.242 1 84.19 106 ARG A O 1
ATOM 814 N N . GLY A 1 107 ? -13.352 9.578 10.648 1 84.62 107 GLY A N 1
ATOM 815 C CA . GLY A 1 107 ? -12.289 9.344 9.68 1 84.62 107 GLY A CA 1
ATOM 816 C C . GLY A 1 107 ? -11.469 10.586 9.391 1 84.62 107 GLY A C 1
ATOM 817 O O . GLY A 1 107 ? -10.242 10.516 9.305 1 84.62 107 GLY A O 1
ATOM 818 N N . GLY A 1 108 ? -12.203 11.664 9.281 1 87.19 108 GLY A N 1
ATOM 819 C CA . GLY A 1 108 ? -11.523 12.93 9.047 1 87.19 108 GLY A CA 1
ATOM 820 C C . GLY A 1 108 ? -10.609 13.328 10.18 1 87.19 108 GLY A C 1
ATOM 821 O O . GLY A 1 108 ? -9.484 13.781 9.953 1 87.19 108 GLY A O 1
ATOM 822 N N . ILE A 1 109 ? -11.031 13.164 11.352 1 88 109 ILE A N 1
ATOM 823 C CA . ILE A 1 109 ? -10.242 13.508 12.531 1 88 109 ILE A CA 1
ATOM 824 C C . ILE A 1 109 ? -9.031 12.586 12.633 1 88 109 ILE A C 1
ATOM 826 O O . ILE A 1 109 ? -7.914 13.047 12.883 1 88 109 ILE A O 1
ATOM 830 N N . MET A 1 110 ? -9.234 11.344 12.375 1 85.12 110 MET A N 1
ATOM 831 C CA . MET A 1 110 ? -8.148 10.375 12.43 1 85.12 110 MET A CA 1
ATOM 832 C C . MET A 1 110 ? -7.09 10.688 11.375 1 85.12 110 MET A C 1
ATOM 834 O O . MET A 1 110 ? -5.891 10.609 11.648 1 85.12 110 MET A O 1
ATOM 838 N N . MET A 1 111 ? -7.551 11.055 10.273 1 87.19 111 MET A N 1
ATOM 839 C CA . MET A 1 111 ? -6.629 11.414 9.195 1 87.19 111 MET A CA 1
ATOM 840 C C . MET A 1 111 ? -5.836 12.664 9.555 1 87.19 111 MET A C 1
ATOM 842 O O . MET A 1 111 ? -4.621 12.711 9.352 1 87.19 111 MET A O 1
ATOM 846 N N . THR A 1 112 ? -6.578 13.594 10.094 1 90.75 112 THR A N 1
ATOM 847 C CA . THR A 1 112 ? -5.93 14.844 10.477 1 90.75 112 THR A CA 1
ATOM 848 C C . THR A 1 112 ? -4.863 14.594 11.539 1 90.75 112 THR A C 1
ATOM 850 O O . THR A 1 112 ? -3.742 15.102 11.43 1 90.75 112 THR A O 1
ATOM 853 N N . LEU A 1 113 ? -5.133 13.812 12.5 1 88.44 113 LEU A N 1
ATOM 854 C CA . LEU A 1 113 ? -4.188 13.492 13.562 1 88.44 113 LEU A CA 1
ATOM 855 C C . LEU A 1 113 ? -3.018 12.68 13.016 1 88.44 113 LEU A C 1
ATOM 857 O O . LEU A 1 113 ? -1.86 12.945 13.352 1 88.44 113 LEU A O 1
ATOM 861 N N . GLY A 1 114 ? -3.369 11.703 12.234 1 85.94 114 GLY A N 1
ATOM 862 C CA . GLY A 1 114 ? -2.324 10.898 11.617 1 85.94 114 GLY A CA 1
ATOM 863 C C . GLY A 1 114 ? -1.355 11.719 10.781 1 85.94 114 GLY A C 1
ATOM 864 O O . GLY A 1 114 ? -0.14 11.539 10.883 1 85.94 114 GLY A O 1
ATOM 865 N N . ILE A 1 115 ? -1.896 12.617 10.031 1 88.69 115 ILE A N 1
ATOM 866 C CA . ILE A 1 115 ? -1.086 13.461 9.164 1 88.69 115 ILE A CA 1
ATOM 867 C C . ILE A 1 115 ? -0.258 14.43 10 1 88.69 115 ILE A C 1
ATOM 869 O O . ILE A 1 115 ? 0.904 14.695 9.688 1 88.69 115 ILE A O 1
ATOM 873 N N . ALA A 1 116 ? -0.85 14.914 11.055 1 91 116 ALA A N 1
ATOM 874 C CA . ALA A 1 116 ? -0.099 15.781 11.969 1 91 116 ALA A CA 1
ATOM 875 C C . ALA A 1 116 ? 1.1 15.047 12.555 1 91 116 ALA A C 1
ATOM 877 O O . ALA A 1 116 ? 2.211 15.578 12.586 1 91 116 ALA A O 1
ATOM 878 N N . ILE A 1 117 ? 0.963 13.898 12.984 1 85 117 ILE A N 1
ATOM 879 C CA . ILE A 1 117 ? 2.021 13.078 13.57 1 85 117 ILE A CA 1
ATOM 880 C C . ILE A 1 117 ? 3.092 12.797 12.516 1 85 117 ILE A C 1
ATOM 882 O O . ILE A 1 117 ? 4.289 12.844 12.812 1 85 117 ILE A O 1
ATOM 886 N N . HIS A 1 118 ? 2.604 12.539 11.352 1 86.12 118 HIS A N 1
ATOM 887 C CA . HIS A 1 118 ? 3.516 12.25 10.258 1 86.12 118 HIS A CA 1
ATOM 888 C C . HIS A 1 118 ? 4.32 13.484 9.859 1 86.12 118 HIS A C 1
ATOM 890 O O . HIS A 1 118 ? 5.5 13.375 9.516 1 86.12 118 HIS A O 1
ATOM 896 N N . ASN A 1 119 ? 3.709 14.625 9.922 1 91.62 119 ASN A N 1
ATOM 897 C CA . ASN A 1 119 ? 4.336 15.867 9.477 1 91.62 119 ASN A CA 1
ATOM 898 C C . ASN A 1 119 ? 5.445 16.312 10.43 1 91.62 119 ASN A C 1
ATOM 900 O O . ASN A 1 119 ? 6.359 17.031 10.039 1 91.62 119 ASN A O 1
ATOM 904 N N . LEU A 1 120 ? 5.461 15.812 11.648 1 88.31 120 LEU A N 1
ATOM 905 C CA . LEU A 1 120 ? 6.492 16.172 12.617 1 88.31 120 LEU A CA 1
ATOM 906 C C . LEU A 1 120 ? 7.859 15.656 12.172 1 88.31 120 LEU A C 1
ATOM 908 O O . LEU A 1 120 ? 8.789 16.438 11.977 1 88.31 120 LEU A O 1
ATOM 912 N N . PRO A 1 121 ? 7.996 14.438 11.969 1 83.06 121 PRO A N 1
ATOM 913 C CA . PRO A 1 121 ? 9.281 13.891 11.523 1 83.06 121 PRO A CA 1
ATOM 914 C C . PRO A 1 121 ? 9.719 14.445 10.172 1 83.06 121 PRO A C 1
ATOM 916 O O . PRO A 1 121 ? 10.914 14.586 9.922 1 83.06 121 PRO A O 1
ATOM 919 N N . GLU A 1 122 ? 8.734 14.719 9.336 1 84.62 122 GLU A N 1
ATOM 920 C CA . GLU A 1 122 ? 9.07 15.312 8.047 1 84.62 122 GLU A CA 1
ATOM 921 C C . GLU A 1 122 ? 9.719 16.688 8.219 1 84.62 122 GLU A C 1
ATOM 923 O O . GLU A 1 122 ? 10.695 17 7.539 1 84.62 122 GLU A O 1
ATOM 928 N N . GLY A 1 123 ? 9.109 17.422 9.102 1 89.5 123 GLY A N 1
ATOM 929 C CA . GLY A 1 123 ? 9.711 18.703 9.422 1 89.5 123 GLY A CA 1
ATOM 930 C C . GLY A 1 123 ? 11.125 18.578 9.953 1 89.5 123 GLY A C 1
ATOM 931 O O . GLY A 1 123 ? 12 19.375 9.594 1 89.5 123 GLY A O 1
ATOM 932 N N . LEU A 1 124 ? 11.328 17.609 10.781 1 84.44 124 LEU A N 1
ATOM 933 C CA . LEU A 1 124 ? 12.656 17.344 11.328 1 84.44 124 LEU A CA 1
ATOM 934 C C . LEU A 1 124 ? 13.641 17.016 10.211 1 84.44 124 LEU A C 1
ATOM 936 O O . LEU A 1 124 ? 14.75 17.547 10.18 1 84.44 124 LEU A O 1
ATOM 940 N N . ALA A 1 125 ? 13.227 16.219 9.328 1 81.94 125 ALA A N 1
ATOM 941 C CA . ALA A 1 125 ? 14.078 15.75 8.234 1 81.94 125 ALA A CA 1
ATOM 942 C C . ALA A 1 125 ? 14.461 16.906 7.312 1 81.94 125 ALA A C 1
ATOM 944 O O . ALA A 1 125 ? 15.633 17.078 6.973 1 81.94 125 ALA A O 1
ATOM 945 N N . VAL A 1 126 ? 13.469 17.688 6.934 1 87 126 VAL A N 1
ATOM 946 C CA . VAL A 1 126 ? 13.719 18.812 6.043 1 87 126 VAL A CA 1
ATOM 947 C C . VAL A 1 126 ? 14.68 19.797 6.715 1 87 126 VAL A C 1
ATOM 949 O O . VAL A 1 126 ? 15.633 20.266 6.094 1 87 126 VAL A O 1
ATOM 952 N N . ALA A 1 127 ? 14.422 20.047 7.941 1 87.88 127 ALA A N 1
ATOM 953 C CA . ALA A 1 127 ? 15.258 21.016 8.664 1 87.88 127 ALA A CA 1
ATOM 954 C C . ALA A 1 127 ? 16.688 20.516 8.781 1 87.88 127 ALA A C 1
ATOM 956 O O . ALA A 1 127 ? 17.641 21.25 8.531 1 87.88 127 ALA A O 1
ATOM 957 N N . LEU A 1 128 ? 16.891 19.344 9.055 1 80.75 128 LEU A N 1
ATOM 958 C CA . LEU A 1 128 ? 18.219 18.797 9.281 1 80.75 128 LEU A CA 1
ATOM 959 C C . LEU A 1 128 ? 19.016 18.75 7.98 1 80.75 128 LEU A C 1
ATOM 961 O O . LEU A 1 128 ? 20.203 19.094 7.965 1 80.75 128 LEU A O 1
ATOM 965 N N . VAL A 1 129 ? 18.391 18.328 6.98 1 80.31 129 VAL A N 1
ATOM 966 C CA . VAL A 1 129 ? 19.078 18.25 5.699 1 80.31 129 VAL A CA 1
ATOM 967 C C . VAL A 1 129 ? 19.422 19.656 5.207 1 80.31 129 VAL A C 1
ATOM 969 O O . VAL A 1 129 ? 20.531 19.891 4.703 1 80.31 129 VAL A O 1
ATOM 972 N N . ALA A 1 130 ? 18.469 20.516 5.402 1 86 130 ALA A N 1
ATOM 973 C CA . ALA A 1 130 ? 18.688 21.891 4.969 1 86 130 ALA A CA 1
ATOM 974 C C . ALA A 1 130 ? 19.766 22.562 5.805 1 86 130 ALA A C 1
ATOM 976 O O . ALA A 1 130 ? 20.547 23.375 5.293 1 86 130 ALA A O 1
ATOM 977 N N . LEU A 1 131 ? 19.844 22.234 7.031 1 83.31 131 LEU A N 1
ATOM 978 C CA . LEU A 1 131 ? 20.875 22.797 7.902 1 83.31 131 LEU A CA 1
ATOM 979 C C . LEU A 1 131 ? 22.266 22.297 7.488 1 83.31 131 LEU A C 1
ATOM 981 O O . LEU A 1 131 ? 23.234 23.047 7.547 1 83.31 131 LEU A O 1
ATOM 985 N N . ALA A 1 132 ? 22.25 21.109 7.074 1 80.19 132 ALA A N 1
ATOM 986 C CA . ALA A 1 132 ? 23.516 20.516 6.66 1 80.19 132 ALA A CA 1
ATOM 987 C C . ALA A 1 132 ? 23.953 21.031 5.289 1 80.19 132 ALA A C 1
ATOM 989 O O . ALA A 1 132 ? 25.125 21.328 5.066 1 80.19 132 ALA A O 1
ATOM 990 N N . ASP A 1 133 ? 22.984 21 4.352 1 85.06 133 ASP A N 1
ATOM 991 C CA . ASP A 1 133 ? 23.25 21.453 2.984 1 85.06 133 ASP A CA 1
ATOM 992 C C . ASP A 1 133 ? 21.969 21.938 2.307 1 85.06 133 ASP A C 1
ATOM 994 O O . ASP A 1 133 ? 21.078 21.125 2.012 1 85.06 133 ASP A O 1
ATOM 998 N N . LEU A 1 134 ? 21.844 23.141 2.004 1 87.69 134 LEU A N 1
ATOM 999 C CA . LEU A 1 134 ? 20.656 23.734 1.405 1 87.69 134 LEU A CA 1
ATOM 1000 C C . LEU A 1 134 ? 20.406 23.156 0.015 1 87.69 134 LEU A C 1
ATOM 1002 O O . LEU A 1 134 ? 19.266 23.078 -0.428 1 87.69 134 LEU A O 1
ATOM 1006 N N . ARG A 1 135 ? 21.547 22.859 -0.628 1 84.06 135 ARG A N 1
ATOM 1007 C CA . ARG A 1 135 ? 21.422 22.297 -1.967 1 84.06 135 ARG A CA 1
ATOM 1008 C C . ARG A 1 135 ? 20.656 20.969 -1.936 1 84.06 135 ARG A C 1
ATOM 1010 O O . ARG A 1 135 ? 19.984 20.625 -2.902 1 84.06 135 ARG A O 1
ATOM 1017 N N . LEU A 1 136 ? 20.703 20.297 -0.791 1 79.81 136 LEU A N 1
ATOM 1018 C CA . LEU A 1 136 ? 19.969 19.047 -0.604 1 79.81 136 LEU A CA 1
ATOM 1019 C C . LEU A 1 136 ? 18.609 19.297 0.04 1 79.81 136 LEU A C 1
ATOM 1021 O O . LEU A 1 136 ? 17.656 18.562 -0.208 1 79.81 136 LEU A O 1
ATOM 1025 N N . GLY A 1 137 ? 18.594 20.312 0.815 1 85 137 GLY A N 1
ATOM 1026 C CA . GLY A 1 137 ? 17.375 20.625 1.55 1 85 137 GLY A CA 1
ATOM 1027 C C . GLY A 1 137 ? 16.25 21.125 0.66 1 85 137 GLY A C 1
ATOM 1028 O O . GLY A 1 137 ? 15.094 20.766 0.855 1 85 137 GLY A O 1
ATOM 1029 N N . ILE A 1 138 ? 16.531 21.891 -0.301 1 89.5 138 ILE A N 1
ATOM 1030 C CA . ILE A 1 138 ? 15.547 22.531 -1.147 1 89.5 138 ILE A CA 1
ATOM 1031 C C . ILE A 1 138 ? 14.789 21.484 -1.96 1 89.5 138 ILE A C 1
ATOM 1033 O O . ILE A 1 138 ? 13.562 21.422 -1.923 1 89.5 138 ILE A O 1
ATOM 1037 N N . PRO A 1 139 ? 15.508 20.562 -2.623 1 84.5 139 PRO A N 1
ATOM 1038 C CA . PRO A 1 139 ? 14.766 19.547 -3.365 1 84.5 139 PRO A CA 1
ATOM 1039 C C . PRO A 1 139 ? 13.898 18.672 -2.459 1 84.5 139 PRO A C 1
ATOM 1041 O O . PRO A 1 139 ? 12.789 18.297 -2.84 1 84.5 139 PRO A O 1
ATOM 1044 N N . ILE A 1 140 ? 14.336 18.406 -1.387 1 81.81 140 ILE A N 1
ATOM 1045 C CA . ILE A 1 140 ? 13.586 17.562 -0.451 1 81.81 140 ILE A CA 1
ATOM 1046 C C . ILE A 1 140 ? 12.336 18.312 0.015 1 81.81 140 ILE A C 1
ATOM 1048 O O . ILE A 1 140 ? 11.25 17.734 0.065 1 81.81 140 ILE A O 1
ATOM 1052 N N . ALA A 1 141 ? 12.523 19.547 0.306 1 89.31 141 ALA A N 1
ATOM 1053 C CA . ALA A 1 141 ? 11.391 20.359 0.735 1 89.31 141 ALA A CA 1
ATOM 1054 C C . ALA A 1 141 ? 10.328 20.453 -0.358 1 89.31 141 ALA A C 1
ATOM 1056 O O . ALA A 1 141 ? 9.133 20.391 -0.076 1 89.31 141 ALA A O 1
ATOM 1057 N N . ILE A 1 142 ? 10.711 20.562 -1.519 1 87.44 142 ILE A N 1
ATOM 1058 C CA . ILE A 1 142 ? 9.789 20.656 -2.648 1 87.44 142 ILE A CA 1
ATOM 1059 C C . ILE A 1 142 ? 9.039 19.328 -2.812 1 87.44 142 ILE A C 1
ATOM 1061 O O . ILE A 1 142 ? 7.82 19.312 -2.994 1 87.44 142 ILE A O 1
ATOM 1065 N N . ALA A 1 143 ? 9.828 18.312 -2.746 1 79.69 143 ALA A N 1
ATOM 1066 C CA . ALA A 1 143 ? 9.211 17 -2.857 1 79.69 143 ALA A CA 1
ATOM 1067 C C . ALA A 1 143 ? 8.156 16.781 -1.776 1 79.69 143 ALA A C 1
ATOM 1069 O O . ALA A 1 143 ? 7.062 16.297 -2.055 1 79.69 143 ALA A O 1
ATOM 1070 N N . ILE A 1 144 ? 8.461 17.203 -0.628 1 84.88 144 ILE A N 1
ATOM 1071 C CA . ILE A 1 144 ? 7.562 17.062 0.508 1 84.88 144 ILE A CA 1
ATOM 1072 C C . ILE A 1 144 ? 6.34 17.953 0.313 1 84.88 144 ILE A C 1
ATOM 1074 O O . ILE A 1 144 ? 5.211 17.547 0.59 1 84.88 144 ILE A O 1
ATOM 1078 N N . ALA A 1 145 ? 6.566 19.156 -0.18 1 89.06 145 ALA A N 1
ATOM 1079 C CA . ALA A 1 145 ? 5.469 20.078 -0.436 1 89.06 145 ALA A CA 1
ATOM 1080 C C . ALA A 1 145 ? 4.477 19.484 -1.438 1 89.06 145 ALA A C 1
ATOM 1082 O O . ALA A 1 145 ? 3.262 19.609 -1.263 1 89.06 145 ALA A O 1
ATOM 1083 N N . ILE A 1 146 ? 4.93 18.859 -2.355 1 82.62 146 ILE A N 1
ATOM 1084 C CA . ILE A 1 146 ? 4.098 18.312 -3.418 1 82.62 146 ILE A CA 1
ATOM 1085 C C . ILE A 1 146 ? 3.182 17.234 -2.846 1 82.62 146 ILE A C 1
ATOM 1087 O O . ILE A 1 146 ? 1.989 17.188 -3.156 1 82.62 146 ILE A O 1
ATOM 1091 N N . HIS A 1 147 ? 3.723 16.438 -2.053 1 84.06 147 HIS A N 1
ATOM 1092 C CA . HIS A 1 147 ? 2.863 15.375 -1.557 1 84.06 147 HIS A CA 1
ATOM 1093 C C . HIS A 1 147 ? 2.01 15.852 -0.387 1 84.06 147 HIS A C 1
ATOM 1095 O O . HIS A 1 147 ? 1.001 15.227 -0.052 1 84.06 147 HIS A O 1
ATOM 1101 N N . ASN A 1 148 ? 2.373 17.031 0.229 1 92.19 148 ASN A N 1
ATOM 1102 C CA . ASN A 1 148 ? 1.58 17.609 1.312 1 92.19 148 ASN A CA 1
ATOM 1103 C C . ASN A 1 148 ? 0.253 18.156 0.803 1 92.19 148 ASN A C 1
ATOM 1105 O O . ASN A 1 148 ? -0.72 18.25 1.556 1 92.19 148 ASN A O 1
ATOM 1109 N N . ILE A 1 149 ? 0.167 18.469 -0.438 1 88.5 149 ILE A N 1
ATOM 1110 C CA . ILE A 1 149 ? -1.073 18.984 -1.007 1 88.5 149 ILE A CA 1
ATOM 1111 C C . ILE A 1 149 ? -2.146 17.891 -0.975 1 88.5 149 ILE A C 1
ATOM 1113 O O . ILE A 1 149 ? -3.23 18.109 -0.423 1 88.5 149 ILE A O 1
ATOM 1117 N N . PRO A 1 150 ? -1.8 16.734 -1.431 1 85.38 150 PRO A N 1
ATOM 1118 C CA . PRO A 1 150 ? -2.764 15.633 -1.318 1 85.38 150 PRO A CA 1
ATOM 1119 C C . PRO A 1 150 ? -3.15 15.336 0.129 1 85.38 150 PRO A C 1
ATOM 1121 O O . PRO A 1 150 ? -4.305 15 0.407 1 85.38 150 PRO A O 1
ATOM 1124 N N . GLU A 1 151 ? -2.26 15.438 1.024 1 87.75 151 GLU A N 1
ATOM 1125 C CA . GLU A 1 151 ? -2.549 15.234 2.439 1 87.75 151 GLU A CA 1
ATOM 1126 C C . GLU A 1 151 ? -3.572 16.25 2.949 1 87.75 151 GLU A C 1
ATOM 1128 O O . GLU A 1 151 ? -4.449 15.898 3.742 1 87.75 151 GLU A O 1
ATOM 1133 N N . GLY A 1 152 ? -3.41 17.453 2.473 1 91.88 152 GLY A N 1
ATOM 1134 C CA . GLY A 1 152 ? -4.383 18.484 2.838 1 91.88 152 GLY A CA 1
ATOM 1135 C C . GLY A 1 152 ? -5.789 18.156 2.365 1 91.88 152 GLY A C 1
ATOM 1136 O O . GLY A 1 152 ? -6.758 18.359 3.102 1 91.88 152 GLY A O 1
ATOM 1137 N N . VAL A 1 153 ? -5.855 17.641 1.219 1 85.81 153 VAL A N 1
ATOM 1138 C CA . VAL A 1 153 ? -7.141 17.234 0.658 1 85.81 153 VAL A CA 1
ATOM 1139 C C . VAL A 1 153 ? -7.73 16.109 1.489 1 85.81 153 VAL A C 1
ATOM 1141 O O . VAL A 1 153 ? -8.914 16.125 1.836 1 85.81 153 VAL A O 1
ATOM 1144 N N . ALA A 1 154 ? -6.906 15.188 1.852 1 86.62 154 ALA A N 1
ATOM 1145 C CA . ALA A 1 154 ? -7.332 14.016 2.611 1 86.62 154 ALA A CA 1
ATOM 1146 C C . ALA A 1 154 ? -7.871 14.414 3.98 1 86.62 154 ALA A C 1
ATOM 1148 O O . ALA A 1 154 ? -8.766 13.758 4.52 1 86.62 154 ALA A O 1
ATOM 1149 N N . CYS A 1 155 ? -7.375 15.5 4.516 1 90.44 155 CYS A N 1
ATOM 1150 C CA . CYS A 1 155 ? -7.809 15.977 5.824 1 90.44 155 CYS A CA 1
ATOM 1151 C C . CYS A 1 155 ? -9.102 16.766 5.715 1 90.44 155 CYS A C 1
ATOM 1153 O O . CYS A 1 155 ? -10.047 16.531 6.477 1 90.44 155 CYS A O 1
ATOM 1155 N N . SER A 1 156 ? -9.195 17.594 4.754 1 90.19 156 SER A N 1
ATOM 1156 C CA . SER A 1 156 ? -10.242 18.609 4.73 1 90.19 156 SER A CA 1
ATOM 1157 C C . SER A 1 156 ? -11.539 18.062 4.137 1 90.19 156 SER A C 1
ATOM 1159 O O . SER A 1 156 ? -12.625 18.359 4.625 1 90.19 156 SER A O 1
ATOM 1161 N N . VAL A 1 157 ? -11.414 17.266 3.154 1 85.75 157 VAL A N 1
ATOM 1162 C CA . VAL A 1 157 ? -12.586 16.875 2.367 1 85.75 157 VAL A CA 1
ATOM 1163 C C . VAL A 1 157 ? -13.516 16 3.211 1 85.75 157 VAL A C 1
ATOM 1165 O O . VAL A 1 157 ? -14.711 16.266 3.299 1 85.75 157 VAL A O 1
ATOM 1168 N N . PRO A 1 158 ? -12.969 14.977 3.895 1 85.31 158 PRO A N 1
ATOM 1169 C CA . PRO A 1 158 ? -13.883 14.18 4.723 1 85.31 158 PRO A CA 1
ATOM 1170 C C . PRO A 1 158 ? -14.531 15 5.832 1 85.31 158 PRO A C 1
ATOM 1172 O O . PRO A 1 158 ? -15.719 14.828 6.121 1 85.31 158 PRO A O 1
ATOM 1175 N N . LEU A 1 159 ? -13.828 15.891 6.422 1 87.5 159 LEU A N 1
ATOM 1176 C CA . LEU A 1 159 ? -14.367 16.719 7.488 1 87.5 159 LEU A CA 1
ATOM 1177 C C . LEU A 1 159 ? -15.43 17.672 6.945 1 87.5 159 LEU A C 1
ATOM 1179 O O . LEU A 1 159 ? -16.453 17.891 7.59 1 87.5 159 LEU A O 1
ATOM 1183 N N . TYR A 1 160 ? -15.133 18.141 5.816 1 87.69 160 TYR A N 1
ATOM 1184 C CA . TYR A 1 160 ? -16.109 19.016 5.184 1 87.69 160 TYR A CA 1
ATOM 1185 C C . TYR A 1 160 ? -17.391 18.266 4.863 1 87.69 160 TYR A C 1
ATOM 1187 O O . TYR A 1 160 ? -18.5 18.766 5.102 1 87.69 160 TYR A O 1
ATOM 1195 N N . CYS A 1 161 ? -17.25 17.094 4.32 1 82.69 161 CYS A N 1
ATOM 1196 C CA . CYS A 1 161 ? -18.406 16.266 3.979 1 82.69 161 CYS A CA 1
ATOM 1197 C C . CYS A 1 161 ? -19.203 15.906 5.227 1 82.69 161 CYS A C 1
ATOM 1199 O O . CYS A 1 161 ? -20.422 15.797 5.172 1 82.69 161 CYS A O 1
ATOM 1201 N N . ALA A 1 162 ? -18.562 15.812 6.289 1 83.38 162 ALA A N 1
ATOM 1202 C CA . ALA A 1 162 ? -19.203 15.398 7.527 1 83.38 162 ALA A CA 1
ATOM 1203 C C . ALA A 1 162 ? -19.859 16.578 8.227 1 83.38 162 ALA A C 1
ATOM 1205 O O . ALA A 1 162 ? -20.938 16.438 8.828 1 83.38 162 ALA A O 1
ATOM 1206 N N . THR A 1 163 ? -19.266 17.766 8.148 1 84.5 163 THR A N 1
ATOM 1207 C CA . THR A 1 163 ? -19.688 18.859 9.016 1 84.5 163 THR A CA 1
ATOM 1208 C C . THR A 1 163 ? -20.375 19.953 8.203 1 84.5 163 THR A C 1
ATOM 1210 O O . THR A 1 163 ? -21.109 20.766 8.75 1 84.5 163 THR A O 1
ATOM 1213 N N . GLY A 1 164 ? -20.016 20 6.945 1 83.81 164 GLY A N 1
ATOM 1214 C CA . GLY A 1 164 ? -20.5 21.094 6.105 1 83.81 164 GLY A CA 1
ATOM 1215 C C . GLY A 1 164 ? -19.797 22.406 6.383 1 83.81 164 GLY A C 1
ATOM 1216 O O . GLY A 1 164 ? -20.188 23.438 5.82 1 83.81 164 GLY A O 1
ATOM 1217 N N . ASP A 1 165 ? -18.828 22.375 7.219 1 89 165 ASP A N 1
ATOM 1218 C CA . ASP A 1 165 ? -18.094 23.578 7.613 1 89 165 ASP A CA 1
ATOM 1219 C C . ASP A 1 165 ? -16.734 23.656 6.926 1 89 165 ASP A C 1
ATOM 1221 O O . ASP A 1 165 ? -15.766 23.062 7.398 1 89 165 ASP A O 1
ATOM 1225 N N . ARG A 1 166 ? -16.688 24.453 5.926 1 88.25 166 ARG A N 1
ATOM 1226 C CA . ARG A 1 166 ? -15.461 24.531 5.129 1 88.25 166 ARG A CA 1
ATOM 1227 C C . ARG A 1 166 ? -14.336 25.188 5.918 1 88.25 166 ARG A C 1
ATOM 1229 O O . ARG A 1 166 ? -13.18 24.781 5.812 1 88.25 166 ARG A O 1
ATOM 1236 N N . ARG A 1 167 ? -14.664 26.188 6.699 1 91.31 167 ARG A N 1
ATOM 1237 C CA . ARG A 1 167 ? -13.641 26.922 7.445 1 91.31 167 ARG A CA 1
ATOM 1238 C C . ARG A 1 167 ? -12.953 26.016 8.461 1 91.31 167 ARG A C 1
ATOM 1240 O O . ARG A 1 167 ? -11.727 26 8.547 1 91.31 167 ARG A O 1
ATOM 1247 N N . LYS A 1 168 ? -13.758 25.297 9.164 1 91.06 168 LYS A N 1
ATOM 1248 C CA . LYS A 1 168 ? -13.203 24.391 10.172 1 91.06 168 LYS A CA 1
ATOM 1249 C C . LYS A 1 168 ? -12.375 23.281 9.523 1 91.06 168 LYS A C 1
ATOM 1251 O O . LYS A 1 168 ? -11.312 22.922 10.031 1 91.06 168 LYS A O 1
ATOM 1256 N N . SER A 1 169 ? -12.883 22.797 8.492 1 90.62 169 SER A N 1
ATOM 1257 C CA . SER A 1 169 ? -12.188 21.719 7.797 1 90.62 169 SER A CA 1
ATOM 1258 C C . SER A 1 169 ? -10.836 22.172 7.27 1 90.62 169 SER A C 1
ATOM 1260 O O . SER A 1 169 ? -9.828 21.484 7.426 1 90.62 169 SER A O 1
ATOM 1262 N N . CYS A 1 170 ? -10.805 23.375 6.734 1 92.5 170 CYS A N 1
ATOM 1263 C CA . CYS A 1 170 ? -9.562 23.922 6.215 1 92.5 170 CYS A CA 1
ATOM 1264 C C . CYS A 1 170 ? -8.594 24.25 7.344 1 92.5 170 CYS A C 1
ATOM 1266 O O . CYS A 1 170 ? -7.383 24.078 7.203 1 92.5 170 CYS A O 1
ATOM 1268 N N . PHE A 1 171 ? -9.141 24.719 8.375 1 93.88 171 PHE A N 1
ATOM 1269 C CA . PHE A 1 171 ? -8.312 25.062 9.523 1 93.88 171 PHE A CA 1
ATOM 1270 C C . PHE A 1 171 ? -7.625 23.828 10.094 1 93.88 171 PHE A C 1
ATOM 1272 O O . PHE A 1 171 ? -6.441 23.875 10.438 1 93.88 171 PHE A O 1
ATOM 1279 N N . TYR A 1 172 ? -8.336 22.719 10.211 1 92.81 172 TYR A N 1
ATOM 1280 C CA . TYR A 1 172 ? -7.75 21.484 10.719 1 92.81 172 TYR A CA 1
ATOM 1281 C C . TYR A 1 172 ? -6.633 21 9.797 1 92.81 172 TYR A C 1
ATOM 1283 O O . TYR A 1 172 ? -5.598 20.516 10.273 1 92.81 172 TYR A O 1
ATOM 1291 N N . SER A 1 173 ? -6.906 21.094 8.523 1 93.62 173 SER A N 1
ATOM 1292 C CA . SER A 1 173 ? -5.875 20.734 7.555 1 93.62 173 SER A CA 1
ATOM 1293 C C . SER A 1 173 ? -4.641 21.625 7.703 1 93.62 173 SER A C 1
ATOM 1295 O O . SER A 1 173 ? -3.512 21.125 7.652 1 93.62 173 SER A O 1
ATOM 1297 N N . PHE A 1 174 ? -4.867 22.891 7.902 1 94.44 174 PHE A N 1
ATOM 1298 C CA . PHE A 1 174 ? -3.783 23.844 8.117 1 94.44 174 PHE A CA 1
ATOM 1299 C C . PHE A 1 174 ? -2.994 23.484 9.367 1 94.44 174 PHE A C 1
ATOM 1301 O O . PHE A 1 174 ? -1.761 23.5 9.359 1 94.44 174 PHE A O 1
ATOM 1308 N N . LEU A 1 175 ? -3.645 23.188 10.367 1 94.56 175 LEU A N 1
ATOM 1309 C CA . LEU A 1 175 ? -2.996 22.828 11.625 1 94.56 175 LEU A CA 1
ATOM 1310 C C . LEU A 1 175 ? -2.146 21.562 11.461 1 94.56 175 LEU A C 1
ATOM 1312 O O . LEU A 1 175 ? -1.046 21.484 12.008 1 94.56 175 LEU A O 1
ATOM 1316 N N . ALA A 1 176 ? -2.697 20.641 10.75 1 94.38 176 ALA A N 1
ATOM 1317 C CA . ALA A 1 176 ? -1.938 19.422 10.492 1 94.38 176 ALA A CA 1
ATOM 1318 C C . ALA A 1 176 ? -0.646 19.719 9.742 1 94.38 176 ALA A C 1
ATOM 1320 O O . ALA A 1 176 ? 0.396 19.125 10.016 1 94.38 176 ALA A O 1
ATOM 1321 N N . GLY A 1 177 ? -0.732 20.672 8.82 1 94.81 177 GLY A N 1
ATOM 1322 C CA . GLY A 1 177 ? 0.44 21.094 8.07 1 94.81 177 GLY A CA 1
ATOM 1323 C C . GLY A 1 177 ? 1.472 21.797 8.93 1 94.81 177 GLY A C 1
ATOM 1324 O O . GLY A 1 177 ? 2.676 21.656 8.703 1 94.81 177 GLY A O 1
ATOM 1325 N N . MET A 1 178 ? 1.065 22.469 9.922 1 94.94 178 MET A N 1
ATOM 1326 C CA . MET A 1 178 ? 1.945 23.25 10.773 1 94.94 178 MET A CA 1
ATOM 1327 C C . MET A 1 178 ? 2.744 22.359 11.711 1 94.94 178 MET A C 1
ATOM 1329 O O . MET A 1 178 ? 3.691 22.812 12.359 1 94.94 178 MET A O 1
ATOM 1333 N N . ALA A 1 179 ? 2.439 21.156 11.75 1 94.12 179 ALA A N 1
ATOM 1334 C CA . ALA A 1 179 ? 3.256 20.219 12.5 1 94.12 179 ALA A CA 1
ATOM 1335 C C . ALA A 1 179 ? 4.664 20.125 11.922 1 94.12 179 ALA A C 1
ATOM 1337 O O . ALA A 1 179 ? 5.613 19.766 12.625 1 94.12 179 ALA A O 1
ATOM 1338 N N . GLU A 1 180 ? 4.77 20.438 10.664 1 94.5 180 GLU A N 1
ATOM 1339 C CA . GLU A 1 180 ? 6.078 20.375 10.023 1 94.5 180 GLU A CA 1
ATOM 1340 C C . GLU A 1 180 ? 7.027 21.422 10.594 1 94.5 180 GLU A C 1
ATOM 1342 O O . GLU A 1 180 ? 8.109 21.078 11.07 1 94.5 180 GLU A O 1
ATOM 1347 N N . PRO A 1 181 ? 6.629 22.703 10.578 1 94.25 181 PRO A N 1
ATOM 1348 C CA . PRO A 1 181 ? 7.531 23.672 11.219 1 94.25 181 PRO A CA 1
ATOM 1349 C C . PRO A 1 181 ? 7.73 23.391 12.703 1 94.25 181 PRO A C 1
ATOM 1351 O O . PRO A 1 181 ? 8.805 23.656 13.25 1 94.25 181 PRO A O 1
ATOM 1354 N N . LEU A 1 182 ? 6.77 22.828 13.375 1 93.25 182 LEU A N 1
ATOM 1355 C CA . LEU A 1 182 ? 6.949 22.422 14.766 1 93.25 182 LEU A CA 1
ATOM 1356 C C . LEU A 1 182 ? 8.023 21.344 14.883 1 93.25 182 LEU A C 1
ATOM 1358 O O . LEU A 1 182 ? 8.859 21.391 15.789 1 93.25 182 LEU A O 1
ATOM 1362 N N . GLY A 1 183 ? 7.98 20.406 14.039 1 89.12 183 GLY A N 1
ATOM 1363 C CA . GLY A 1 183 ? 9.016 19.391 14 1 89.12 183 GLY A CA 1
ATOM 1364 C C . GLY A 1 183 ? 10.406 19.953 13.781 1 89.12 183 GLY A C 1
ATOM 1365 O O . GLY A 1 183 ? 11.367 19.516 14.406 1 89.12 183 GLY A O 1
ATOM 1366 N N . ALA A 1 184 ? 10.461 20.875 12.898 1 89.88 184 ALA A N 1
ATOM 1367 C CA . ALA A 1 184 ? 11.734 21.531 12.633 1 89.88 184 ALA A CA 1
ATOM 1368 C C . ALA A 1 184 ? 12.266 22.219 13.883 1 89.88 184 ALA A C 1
ATOM 1370 O O . ALA A 1 184 ? 13.461 22.125 14.195 1 89.88 184 ALA A O 1
ATOM 1371 N N . ILE A 1 185 ? 11.391 22.891 14.555 1 90 185 ILE A N 1
ATOM 1372 C CA . ILE A 1 185 ? 11.773 23.594 15.773 1 90 185 ILE A CA 1
ATOM 1373 C C . ILE A 1 185 ? 12.25 22.594 16.828 1 90 185 ILE A C 1
ATOM 1375 O O . ILE A 1 185 ? 13.273 22.828 17.484 1 90 185 ILE A O 1
ATOM 1379 N N . ILE A 1 186 ? 11.562 21.531 16.953 1 83.62 186 ILE A N 1
ATOM 1380 C CA . ILE A 1 186 ? 11.961 20.5 17.906 1 83.62 186 ILE A CA 1
ATOM 1381 C C . ILE A 1 186 ? 13.32 19.922 17.5 1 83.62 186 ILE A C 1
ATOM 1383 O O . ILE A 1 186 ? 14.172 19.688 18.359 1 83.62 186 ILE A O 1
ATOM 1387 N N . ALA A 1 187 ? 13.461 19.703 16.203 1 75.75 187 ALA A N 1
ATOM 1388 C CA . ALA A 1 187 ? 14.734 19.188 15.695 1 75.75 187 ALA A CA 1
ATOM 1389 C C . ALA A 1 187 ? 15.883 20.125 16.062 1 75.75 187 ALA A C 1
ATOM 1391 O O . ALA A 1 187 ? 16.938 19.672 16.531 1 75.75 187 ALA A O 1
ATOM 1392 N N . ILE A 1 188 ? 15.75 21.328 15.875 1 78.19 188 ILE A N 1
ATOM 1393 C CA . ILE A 1 188 ? 16.781 22.344 16.062 1 78.19 188 ILE A CA 1
ATOM 1394 C C . ILE A 1 188 ? 17.062 22.531 17.547 1 78.19 188 ILE A C 1
ATOM 1396 O O . ILE A 1 188 ? 18.219 22.641 17.953 1 78.19 188 ILE A O 1
ATOM 1400 N N . LEU A 1 189 ? 15.961 22.469 18.297 1 78.06 189 LEU A N 1
ATOM 1401 C CA . LEU A 1 189 ? 16.125 22.781 19.719 1 78.06 189 LEU A CA 1
ATOM 1402 C C . LEU A 1 189 ? 16.562 21.562 20.5 1 78.06 189 LEU A C 1
ATOM 1404 O O . LEU A 1 189 ? 17.328 21.688 21.469 1 78.06 189 LEU A O 1
ATOM 1408 N N . VAL A 1 190 ? 16.031 20.469 20.188 1 70.88 190 VAL A N 1
ATOM 1409 C CA . VAL A 1 190 ? 16.203 19.312 21.062 1 70.88 190 VAL A CA 1
ATOM 1410 C C . VAL A 1 190 ? 17.172 18.312 20.438 1 70.88 190 VAL A C 1
ATOM 1412 O O . VAL A 1 190 ? 18.016 17.734 21.125 1 70.88 190 VAL A O 1
ATOM 1415 N N . LEU A 1 191 ? 16.984 18.188 19.188 1 64.81 191 LEU A N 1
ATOM 1416 C CA . LEU A 1 191 ? 17.594 17 18.609 1 64.81 191 LEU A CA 1
ATOM 1417 C C . LEU A 1 191 ? 18.953 17.328 17.984 1 64.81 191 LEU A C 1
ATOM 1419 O O . LEU A 1 191 ? 19.703 16.406 17.625 1 64.81 191 LEU A O 1
ATOM 1423 N N . LEU A 1 192 ? 19.172 18.531 17.875 1 64.25 192 LEU A N 1
ATOM 1424 C CA . LEU A 1 192 ? 20.422 18.906 17.234 1 64.25 192 LEU A CA 1
ATOM 1425 C C . LEU A 1 192 ? 21.609 18.203 17.875 1 64.25 192 LEU A C 1
ATOM 1427 O O . LEU A 1 192 ? 22.453 17.625 17.188 1 64.25 192 LEU A O 1
ATOM 1431 N N . PRO A 1 193 ? 21.594 18.125 19.094 1 64.31 193 PRO A N 1
ATOM 1432 C CA . PRO A 1 193 ? 22.734 17.438 19.688 1 64.31 193 PRO A CA 1
ATOM 1433 C C . PRO A 1 193 ? 22.703 15.93 19.469 1 64.31 193 PRO A C 1
ATOM 1435 O O . PRO A 1 193 ? 23.734 15.258 19.562 1 64.31 193 PRO A O 1
ATOM 1438 N N . PHE A 1 194 ? 21.516 15.469 19.297 1 64.75 194 PHE A N 1
ATOM 1439 C CA . PHE A 1 194 ? 21.328 14.023 19.219 1 64.75 194 PHE A CA 1
ATOM 1440 C C . PHE A 1 194 ? 21.078 13.578 17.797 1 64.75 194 PHE A C 1
ATOM 1442 O O . PHE A 1 194 ? 21 12.375 17.516 1 64.75 194 PHE A O 1
ATOM 1449 N N . LEU A 1 195 ? 20.906 14.547 17.031 1 65.5 195 LEU A N 1
ATOM 1450 C CA . LEU A 1 195 ? 20.453 14.219 15.688 1 65.5 195 LEU A CA 1
ATOM 1451 C C . LEU A 1 195 ? 21.609 13.656 14.859 1 65.5 195 LEU A C 1
ATOM 1453 O O . LEU A 1 195 ? 22.641 14.312 14.688 1 65.5 195 LEU A O 1
ATOM 1457 N N . ASN A 1 196 ? 21.656 12.375 14.711 1 74.75 196 ASN A N 1
ATOM 1458 C CA . ASN A 1 196 ? 22.547 11.703 13.773 1 74.75 196 ASN A CA 1
ATOM 1459 C C . ASN A 1 196 ? 21.766 10.945 12.703 1 74.75 196 ASN A C 1
ATOM 1461 O O . ASN A 1 196 ? 20.531 11.008 12.672 1 74.75 196 ASN A O 1
ATOM 1465 N N . GLY A 1 197 ? 22.484 10.461 11.828 1 76.56 197 GLY A N 1
ATOM 1466 C CA . GLY A 1 197 ? 21.906 9.789 10.672 1 76.56 197 GLY A CA 1
ATOM 1467 C C . GLY A 1 197 ? 20.969 8.656 11.055 1 76.56 197 GLY A C 1
ATOM 1468 O O . GLY A 1 197 ? 19.938 8.445 10.391 1 76.56 197 GLY A O 1
ATOM 1469 N N . ALA A 1 198 ? 21.203 8.133 12.219 1 85 198 ALA A N 1
ATOM 1470 C CA . ALA A 1 198 ? 20.391 6.996 12.648 1 85 198 ALA A CA 1
ATOM 1471 C C . ALA A 1 198 ? 19.031 7.457 13.172 1 85 198 ALA A C 1
ATOM 1473 O O . ALA A 1 198 ? 18.016 6.812 12.914 1 85 198 ALA A O 1
ATOM 1474 N N . VAL A 1 199 ? 19.047 8.547 13.883 1 82.44 199 VAL A N 1
ATOM 1475 C CA . VAL A 1 199 ? 17.812 9.07 14.43 1 82.44 199 VAL A CA 1
ATOM 1476 C C . VAL A 1 199 ? 16.906 9.562 13.305 1 82.44 199 VAL A C 1
ATOM 1478 O O . VAL A 1 199 ? 15.695 9.32 13.312 1 82.44 199 VAL A O 1
ATOM 1481 N N . LEU A 1 200 ? 17.531 10.156 12.383 1 80.44 200 LEU A N 1
ATOM 1482 C CA . LEU A 1 200 ? 16.766 10.633 11.234 1 80.44 200 LEU A CA 1
ATOM 1483 C C . LEU A 1 200 ? 16.141 9.469 10.469 1 80.44 200 LEU A C 1
ATOM 1485 O O . LEU A 1 200 ? 14.945 9.484 10.164 1 80.44 200 LEU A O 1
ATOM 1489 N N . ALA A 1 201 ? 16.984 8.516 10.234 1 87.38 201 ALA A N 1
ATOM 1490 C CA . ALA A 1 201 ? 16.531 7.355 9.469 1 87.38 201 ALA A CA 1
ATOM 1491 C C . ALA A 1 201 ? 15.438 6.602 10.219 1 87.38 201 ALA A C 1
ATOM 1493 O O . ALA A 1 201 ? 14.469 6.125 9.617 1 87.38 201 ALA A O 1
ATOM 1494 N N . SER A 1 202 ? 15.578 6.555 11.508 1 89.5 202 SER A N 1
ATOM 1495 C CA . SER A 1 202 ? 14.562 5.898 12.336 1 89.5 202 SER A CA 1
ATOM 1496 C C . SER A 1 202 ? 13.242 6.648 12.289 1 89.5 202 SER A C 1
ATOM 1498 O O . SER A 1 202 ? 12.172 6.031 12.195 1 89.5 202 SER A O 1
ATOM 1500 N N . SER A 1 203 ? 13.32 7.934 12.359 1 84.75 203 SER A N 1
ATOM 1501 C CA . SER A 1 203 ? 12.117 8.766 12.312 1 84.75 203 SER A CA 1
ATOM 1502 C C . SER A 1 203 ? 11.414 8.633 10.969 1 84.75 203 SER A C 1
ATOM 1504 O O . SER A 1 203 ? 10.18 8.578 10.906 1 84.75 203 SER A O 1
ATOM 1506 N N . ILE A 1 204 ? 12.195 8.523 9.961 1 84 204 ILE A N 1
ATOM 1507 C CA . ILE A 1 204 ? 11.664 8.43 8.602 1 84 204 ILE A CA 1
ATOM 1508 C C . ILE A 1 204 ? 10.961 7.086 8.422 1 84 204 ILE A C 1
ATOM 1510 O O . ILE A 1 204 ? 9.883 7.016 7.82 1 84 204 ILE A O 1
ATOM 1514 N N . ALA A 1 205 ? 11.578 6.039 8.938 1 92.56 205 ALA A N 1
ATOM 1515 C CA . ALA A 1 205 ? 10.945 4.723 8.891 1 92.56 205 ALA A CA 1
ATOM 1516 C C . ALA A 1 205 ? 9.641 4.711 9.672 1 92.56 205 ALA A C 1
ATOM 1518 O O . ALA A 1 205 ? 8.648 4.133 9.227 1 92.56 205 ALA A O 1
ATOM 1519 N N . PHE A 1 206 ? 9.656 5.344 10.812 1 90.25 206 PHE A N 1
ATOM 1520 C CA . PHE A 1 206 ? 8.469 5.457 11.656 1 90.25 206 PHE A CA 1
A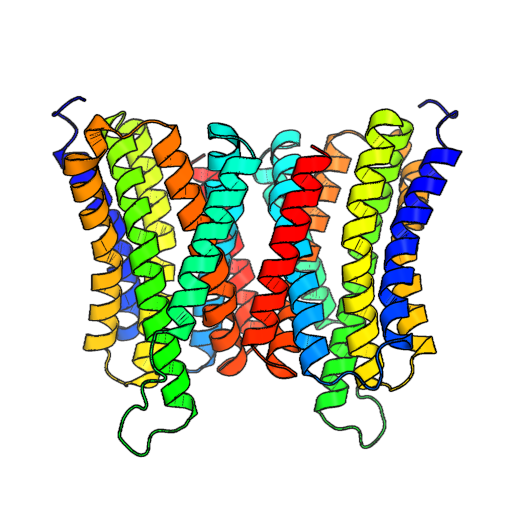TOM 1521 C C . PHE A 1 206 ? 7.344 6.168 10.914 1 90.25 206 PHE A C 1
ATOM 1523 O O . PHE A 1 206 ? 6.203 5.707 10.922 1 90.25 206 PHE A O 1
ATOM 1530 N N . VAL A 1 207 ? 7.66 7.18 10.258 1 85.75 207 VAL A N 1
ATOM 1531 C CA . VAL A 1 207 ? 6.688 7.984 9.523 1 85.75 207 VAL A CA 1
ATOM 1532 C C . VAL A 1 207 ? 6.125 7.176 8.352 1 85.75 207 VAL A C 1
ATOM 1534 O O . VAL A 1 207 ? 4.934 7.27 8.047 1 85.75 207 VAL A O 1
ATOM 1537 N N . ALA A 1 208 ? 6.988 6.441 7.688 1 91.62 208 ALA A N 1
ATOM 1538 C CA . ALA A 1 208 ? 6.531 5.582 6.598 1 91.62 208 ALA A CA 1
ATOM 1539 C C . ALA A 1 208 ? 5.457 4.613 7.082 1 91.62 208 ALA A C 1
ATOM 1541 O O . ALA A 1 208 ? 4.434 4.426 6.414 1 91.62 208 ALA A O 1
ATOM 1542 N N . GLY A 1 209 ? 5.66 4.047 8.25 1 93.38 209 GLY A N 1
ATOM 1543 C CA . GLY A 1 209 ? 4.676 3.143 8.82 1 93.38 209 GLY A CA 1
ATOM 1544 C C . GLY A 1 209 ? 3.357 3.82 9.141 1 93.38 209 GLY A C 1
ATOM 1545 O O . GLY A 1 209 ? 2.289 3.262 8.883 1 93.38 209 GLY A O 1
ATOM 1546 N N . VAL A 1 210 ? 3.42 4.992 9.672 1 87.38 210 VAL A N 1
ATOM 1547 C CA . VAL A 1 210 ? 2.236 5.781 9.992 1 87.38 210 VAL A CA 1
ATOM 1548 C C . VAL A 1 210 ? 1.425 6.035 8.727 1 87.38 210 VAL A C 1
ATOM 1550 O O . VAL A 1 210 ? 0.214 5.805 8.703 1 87.38 210 VAL A O 1
ATOM 1553 N N . MET A 1 211 ? 2.133 6.43 7.719 1 87.31 211 MET A N 1
ATOM 1554 C CA . MET A 1 211 ? 1.483 6.789 6.461 1 87.31 211 MET A CA 1
ATOM 1555 C C . MET A 1 211 ? 0.798 5.582 5.832 1 87.31 211 MET A C 1
ATOM 1557 O O . MET A 1 211 ? -0.336 5.68 5.359 1 87.31 211 MET A O 1
ATOM 1561 N N . VAL A 1 212 ? 1.499 4.492 5.863 1 94.06 212 VAL A N 1
ATOM 1562 C CA . VAL A 1 212 ? 0.949 3.281 5.266 1 94.06 212 VAL A CA 1
ATOM 1563 C C . VAL A 1 212 ? -0.314 2.863 6.016 1 94.06 212 VAL A C 1
ATOM 1565 O O . VAL A 1 212 ? -1.335 2.551 5.398 1 94.06 212 VAL A O 1
ATOM 1568 N N . PHE A 1 213 ? -0.276 2.928 7.289 1 92.75 213 PHE A N 1
ATOM 1569 C CA . PHE A 1 213 ? -1.414 2.445 8.062 1 92.75 213 PHE A CA 1
ATOM 1570 C C . PHE A 1 213 ? -2.609 3.377 7.906 1 92.75 213 PHE A C 1
ATOM 1572 O O . PHE A 1 213 ? -3.75 2.92 7.797 1 92.75 213 PHE A O 1
ATOM 1579 N N . ILE A 1 214 ? -2.443 4.605 7.902 1 86.81 214 ILE A N 1
ATOM 1580 C CA . ILE A 1 214 ? -3.535 5.559 7.742 1 86.81 214 ILE A CA 1
ATOM 1581 C C . ILE A 1 214 ? -4.234 5.32 6.406 1 86.81 214 ILE A C 1
ATOM 1583 O O . ILE A 1 214 ? -5.457 5.453 6.309 1 86.81 214 ILE A O 1
ATOM 1587 N N . CYS A 1 215 ? -3.486 5.02 5.363 1 91.5 215 CYS A N 1
ATOM 1588 C CA . CYS A 1 215 ? -4.059 4.762 4.047 1 91.5 215 CYS A CA 1
ATOM 1589 C C . CYS A 1 215 ? -5.012 3.572 4.094 1 91.5 215 CYS A C 1
ATOM 1591 O O . CYS A 1 215 ? -6.137 3.652 3.6 1 91.5 215 CYS A O 1
ATOM 1593 N N . PHE A 1 216 ? -4.578 2.537 4.777 1 92.06 216 PHE A N 1
ATOM 1594 C CA . PHE A 1 216 ? -5.363 1.31 4.793 1 92.06 216 PHE A CA 1
ATOM 1595 C C . PHE A 1 216 ? -6.508 1.41 5.793 1 92.06 216 PHE A C 1
ATOM 1597 O O . PHE A 1 216 ? -7.578 0.833 5.582 1 92.06 216 PHE A O 1
ATOM 1604 N N . ASP A 1 217 ? -6.297 2.115 6.832 1 89.94 217 ASP A N 1
ATOM 1605 C CA . ASP A 1 217 ? -7.262 2.152 7.926 1 89.94 217 ASP A CA 1
ATOM 1606 C C . ASP A 1 217 ? -8.336 3.211 7.672 1 89.94 217 ASP A C 1
ATOM 1608 O O . ASP A 1 217 ? -9.484 3.051 8.086 1 89.94 217 ASP A O 1
ATOM 1612 N N . GLU A 1 218 ? -7.98 4.309 7.035 1 86.62 218 GLU A N 1
ATOM 1613 C CA . GLU A 1 218 ? -8.922 5.422 6.941 1 86.62 218 GLU A CA 1
ATOM 1614 C C . GLU A 1 218 ? -9.156 5.824 5.488 1 86.62 218 GLU A C 1
ATOM 1616 O O . GLU A 1 218 ? -10.289 5.773 5 1 86.62 218 GLU A O 1
ATOM 1621 N N . LEU A 1 219 ? -8.156 6.113 4.723 1 87.94 219 LEU A N 1
ATOM 1622 C CA . LEU A 1 219 ? -8.305 6.707 3.396 1 87.94 219 LEU A CA 1
ATOM 1623 C C . LEU A 1 219 ? -9.062 5.766 2.467 1 87.94 219 LEU A C 1
ATOM 1625 O O . LEU A 1 219 ? -10.086 6.148 1.892 1 87.94 219 LEU A O 1
ATOM 1629 N N . ILE A 1 220 ? -8.586 4.543 2.416 1 90.25 220 ILE A N 1
ATOM 1630 C CA . ILE A 1 220 ? -9.141 3.605 1.445 1 90.25 220 ILE A CA 1
ATOM 1631 C C . ILE A 1 220 ? -10.57 3.236 1.841 1 90.25 220 ILE A C 1
ATOM 1633 O O . ILE A 1 220 ? -11.477 3.273 1.01 1 90.25 220 ILE A O 1
ATOM 1637 N N . PRO A 1 221 ? -10.805 2.893 3.141 1 87.5 221 PRO A N 1
ATOM 1638 C CA . PRO A 1 221 ? -12.18 2.555 3.516 1 87.5 221 PRO A CA 1
ATOM 1639 C C . PRO A 1 221 ? -13.156 3.701 3.27 1 87.5 221 PRO A C 1
ATOM 1641 O O . PRO A 1 221 ? -14.273 3.473 2.805 1 87.5 221 PRO A O 1
ATOM 1644 N N . ILE A 1 222 ? -12.758 4.891 3.51 1 83.75 222 ILE A N 1
ATOM 1645 C CA . ILE A 1 222 ? -13.625 6.039 3.287 1 83.75 222 ILE A CA 1
ATOM 1646 C C . ILE A 1 222 ? -13.828 6.25 1.787 1 83.75 222 ILE A C 1
ATOM 1648 O O . ILE A 1 222 ? -14.953 6.469 1.331 1 83.75 222 ILE A O 1
ATOM 1652 N N . ALA A 1 223 ? -12.812 6.141 1.047 1 87.31 223 ALA A N 1
ATOM 1653 C CA . ALA A 1 223 ? -12.875 6.336 -0.399 1 87.31 223 ALA A CA 1
ATOM 1654 C C . ALA A 1 223 ? -13.805 5.309 -1.048 1 87.31 223 ALA A C 1
ATOM 1656 O O . ALA A 1 223 ? -14.562 5.637 -1.958 1 87.31 223 ALA A O 1
ATOM 1657 N N . ASN A 1 224 ? -13.711 4.094 -0.541 1 86.88 224 ASN A N 1
ATOM 1658 C CA . ASN A 1 224 ? -14.484 3.008 -1.136 1 86.88 224 ASN A CA 1
ATOM 1659 C C . ASN A 1 224 ? -15.93 3.023 -0.657 1 86.88 224 ASN A C 1
ATOM 1661 O O . ASN A 1 224 ? -16.844 2.725 -1.425 1 86.88 224 ASN A O 1
ATOM 1665 N 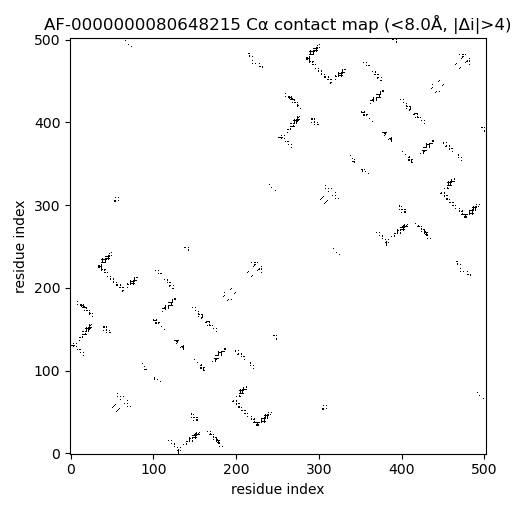N . SER A 1 225 ? -16.125 3.33 0.583 1 79.81 225 SER A N 1
ATOM 1666 C CA . SER A 1 225 ? -17.469 3.234 1.172 1 79.81 225 SER A CA 1
ATOM 1667 C C . SER A 1 225 ? -18.344 4.395 0.728 1 79.81 225 SER A C 1
ATOM 1669 O O . SER A 1 225 ? -19.562 4.242 0.61 1 79.81 225 SER A O 1
ATOM 1671 N N . TYR A 1 226 ? -17.75 5.492 0.537 1 73.81 226 TYR A N 1
ATOM 1672 C CA . TYR A 1 226 ? -18.578 6.664 0.271 1 73.81 226 TYR A CA 1
ATOM 1673 C C . TYR A 1 226 ? -18.562 7.023 -1.21 1 73.81 226 TYR A C 1
ATOM 1675 O O . TYR A 1 226 ? -19.406 7.777 -1.687 1 73.81 226 TYR A O 1
ATOM 1683 N N . GLY A 1 227 ? -17.625 6.398 -1.851 1 74.56 227 GLY A N 1
ATOM 1684 C CA . GLY A 1 227 ? -17.547 6.664 -3.277 1 74.56 227 GLY A CA 1
ATOM 1685 C C . GLY A 1 227 ? -17.562 5.406 -4.125 1 74.56 227 GLY A C 1
ATOM 1686 O O . GLY A 1 227 ? -18.359 4.5 -3.887 1 74.56 227 GLY A O 1
ATOM 1687 N N . ASP A 1 228 ? -16.844 5.5 -5.121 1 80.38 228 ASP A N 1
ATOM 1688 C CA . ASP A 1 228 ? -16.734 4.43 -6.109 1 80.38 228 ASP A CA 1
ATOM 1689 C C . ASP A 1 228 ? -15.344 3.812 -6.109 1 80.38 228 ASP A C 1
ATOM 1691 O O . ASP A 1 228 ? -14.344 4.512 -6.301 1 80.38 228 ASP A O 1
ATOM 1695 N N . GLU A 1 229 ? -15.289 2.498 -5.922 1 82.62 229 GLU A N 1
ATOM 1696 C CA . GLU A 1 229 ? -14.016 1.785 -5.863 1 82.62 229 GLU A CA 1
ATOM 1697 C C . GLU A 1 229 ? -13.195 2.02 -7.125 1 82.62 229 GLU A C 1
ATOM 1699 O O . GLU A 1 229 ? -11.969 2.119 -7.066 1 82.62 229 GLU A O 1
ATOM 1704 N N . HIS A 1 230 ? -13.875 2.178 -8.172 1 85 230 HIS A N 1
ATOM 1705 C CA . HIS A 1 230 ? -13.172 2.379 -9.438 1 85 230 HIS A CA 1
ATOM 1706 C C . HIS A 1 230 ? -12.547 3.768 -9.508 1 85 230 HIS A C 1
ATOM 1708 O O . HIS A 1 230 ? -11.43 3.926 -10.016 1 85 230 HIS A O 1
ATOM 1714 N N . LEU A 1 231 ? -13.227 4.688 -8.945 1 89.31 231 LEU A N 1
ATOM 1715 C CA . LEU A 1 231 ? -12.695 6.047 -8.906 1 89.31 231 LEU A CA 1
ATOM 1716 C C . LEU A 1 231 ? -11.531 6.141 -7.926 1 89.31 231 LEU A C 1
ATOM 1718 O O . LEU A 1 231 ? -10.57 6.875 -8.164 1 89.31 231 LEU A O 1
ATOM 1722 N N . THR A 1 232 ? -11.664 5.375 -6.855 1 92 232 THR A N 1
ATOM 1723 C CA . THR A 1 232 ? -10.562 5.301 -5.902 1 92 232 THR A CA 1
ATOM 1724 C C . THR A 1 232 ? -9.297 4.773 -6.578 1 92 232 THR A C 1
ATOM 1726 O O . THR A 1 232 ? -8.219 5.336 -6.402 1 92 232 THR A O 1
ATOM 1729 N N . ASN A 1 233 ? -9.484 3.799 -7.379 1 93.19 233 ASN A N 1
ATOM 1730 C CA . ASN A 1 233 ? -8.344 3.186 -8.062 1 93.19 233 ASN A CA 1
ATOM 1731 C C . ASN A 1 233 ? -7.742 4.125 -9.102 1 93.19 233 ASN A C 1
ATOM 1733 O O . ASN A 1 233 ? -6.523 4.148 -9.289 1 93.19 233 ASN A O 1
ATOM 1737 N N . LEU A 1 234 ? -8.586 4.82 -9.758 1 92.69 234 LEU A N 1
ATOM 1738 C CA . LEU A 1 234 ? -8.094 5.812 -10.711 1 92.69 234 LEU A CA 1
ATOM 1739 C C . LEU A 1 234 ? -7.258 6.871 -10.008 1 92.69 234 LEU A C 1
ATOM 1741 O O . LEU A 1 234 ? -6.191 7.25 -10.5 1 92.69 234 LEU A O 1
ATOM 1745 N N . GLY A 1 235 ? -7.773 7.309 -8.914 1 92.94 235 GLY A N 1
ATOM 1746 C CA . GLY A 1 235 ? -6.988 8.234 -8.109 1 92.94 235 GLY A CA 1
ATOM 1747 C C . GLY A 1 235 ? -5.668 7.645 -7.648 1 92.94 235 GLY A C 1
ATOM 1748 O O . GLY A 1 235 ? -4.637 8.32 -7.684 1 92.94 235 GLY A O 1
ATOM 1749 N N . LEU A 1 236 ? -5.73 6.41 -7.223 1 95.19 236 LEU A N 1
ATOM 1750 C CA . LEU A 1 236 ? -4.551 5.707 -6.73 1 95.19 236 LEU A CA 1
ATOM 1751 C C . LEU A 1 236 ? -3.467 5.652 -7.801 1 95.19 236 LEU A C 1
ATOM 1753 O O . LEU A 1 236 ? -2.309 5.988 -7.535 1 95.19 236 LEU A O 1
ATOM 1757 N N . ILE A 1 237 ? -3.836 5.297 -9 1 95.81 237 ILE A N 1
ATOM 1758 C CA . ILE A 1 237 ? -2.896 5.191 -10.109 1 95.81 237 ILE A CA 1
ATOM 1759 C C . ILE A 1 237 ? -2.322 6.57 -10.43 1 95.81 237 ILE A C 1
ATOM 1761 O O . ILE A 1 237 ? -1.114 6.719 -10.633 1 95.81 237 ILE A O 1
ATOM 1765 N N . ALA A 1 238 ? -3.172 7.527 -10.43 1 94.56 238 ALA A N 1
ATOM 1766 C CA . ALA A 1 238 ? -2.736 8.898 -10.703 1 94.56 238 ALA A CA 1
ATOM 1767 C C . ALA A 1 238 ? -1.752 9.375 -9.641 1 94.56 238 ALA A C 1
ATOM 1769 O O . ALA A 1 238 ? -0.731 9.992 -9.961 1 94.56 238 ALA A O 1
ATOM 1770 N N . GLY A 1 239 ? -2.084 9.102 -8.422 1 93.06 239 GLY A N 1
ATOM 1771 C CA . GLY A 1 239 ? -1.207 9.492 -7.328 1 93.06 239 GLY A CA 1
ATOM 1772 C C . GLY A 1 239 ? 0.162 8.844 -7.398 1 93.06 239 GLY A C 1
ATOM 1773 O O . GLY A 1 239 ? 1.183 9.508 -7.234 1 93.06 239 GLY A O 1
ATOM 1774 N N . ILE A 1 240 ? 0.154 7.555 -7.664 1 95.25 240 ILE A N 1
ATOM 1775 C CA . ILE A 1 240 ? 1.411 6.828 -7.797 1 95.25 240 ILE A CA 1
ATOM 1776 C C . ILE A 1 240 ? 2.215 7.398 -8.969 1 95.25 240 ILE A C 1
ATOM 1778 O O . ILE A 1 240 ? 3.418 7.633 -8.844 1 95.25 240 ILE A O 1
ATOM 1782 N N . SER A 1 241 ? 1.572 7.703 -10.039 1 94.94 241 SER A N 1
ATOM 1783 C CA . SER A 1 241 ? 2.229 8.234 -11.227 1 94.94 241 SER A CA 1
ATOM 1784 C C . SER A 1 241 ? 2.863 9.594 -10.945 1 94.94 241 SER A C 1
ATOM 1786 O O . SER A 1 241 ? 4.012 9.844 -11.328 1 94.94 241 SER A O 1
ATOM 1788 N N . VAL A 1 242 ? 2.152 10.422 -10.305 1 90 242 VAL A N 1
ATOM 1789 C CA . VAL A 1 242 ? 2.65 11.758 -9.992 1 90 242 VAL A CA 1
ATOM 1790 C C . VAL A 1 242 ? 3.863 11.656 -9.07 1 90 242 VAL A C 1
ATOM 1792 O O . VAL A 1 242 ? 4.852 12.367 -9.25 1 90 242 VAL A O 1
ATOM 1795 N N . MET A 1 243 ? 3.771 10.773 -8.117 1 89.88 243 MET A N 1
ATOM 1796 C CA . MET A 1 243 ? 4.887 10.625 -7.188 1 89.88 243 MET A CA 1
ATOM 1797 C C . MET A 1 243 ? 6.102 10.023 -7.883 1 89.88 243 MET A C 1
ATOM 1799 O O . MET A 1 243 ? 7.242 10.375 -7.566 1 89.88 243 MET A O 1
ATOM 1803 N N . MET A 1 244 ? 5.875 9.156 -8.828 1 92.81 244 MET A N 1
ATOM 1804 C CA . MET A 1 244 ? 6.965 8.602 -9.625 1 92.81 244 MET A CA 1
ATOM 1805 C C . MET A 1 244 ? 7.695 9.703 -10.391 1 92.81 244 MET A C 1
ATOM 1807 O O . MET A 1 244 ? 8.93 9.75 -10.398 1 92.81 244 MET A O 1
ATOM 1811 N N . ILE A 1 245 ? 6.934 10.547 -10.945 1 90.12 245 ILE A N 1
ATOM 1812 C CA . ILE A 1 245 ? 7.5 11.648 -11.711 1 90.12 245 ILE A CA 1
ATOM 1813 C C . ILE A 1 245 ? 8.258 12.594 -10.773 1 90.12 245 ILE A C 1
ATOM 1815 O O . ILE A 1 245 ? 9.375 13.008 -11.078 1 90.12 245 ILE A O 1
ATOM 1819 N N . ALA A 1 246 ? 7.652 12.883 -9.672 1 84.94 246 ALA A N 1
ATOM 1820 C CA . ALA A 1 246 ? 8.273 13.789 -8.703 1 84.94 246 ALA A CA 1
ATOM 1821 C C . ALA A 1 246 ? 9.594 13.227 -8.195 1 84.94 246 ALA A C 1
ATOM 1823 O O . ALA A 1 246 ? 10.602 13.938 -8.125 1 84.94 246 ALA A O 1
ATOM 1824 N N . LEU A 1 247 ? 9.648 11.945 -7.848 1 85.44 247 LEU A N 1
ATOM 1825 C CA . LEU A 1 247 ? 10.859 11.328 -7.312 1 85.44 247 LEU A CA 1
ATOM 1826 C C . LEU A 1 247 ? 11.922 11.188 -8.398 1 85.44 247 LEU A C 1
ATOM 1828 O O . LEU A 1 247 ? 13.117 11.336 -8.125 1 85.44 247 LEU A O 1
ATOM 1832 N N . ALA A 1 248 ? 11.484 10.914 -9.602 1 84.62 248 ALA A N 1
ATOM 1833 C CA . ALA A 1 248 ? 12.438 10.805 -10.703 1 84.62 248 ALA A CA 1
ATOM 1834 C C . ALA A 1 248 ? 13.07 12.156 -11.023 1 84.62 248 ALA A C 1
ATOM 1836 O O . ALA A 1 248 ? 14.242 12.219 -11.406 1 84.62 248 ALA A O 1
ATOM 1837 N N . ALA A 1 249 ? 12.336 13.195 -10.836 1 82.19 249 ALA A N 1
ATOM 1838 C CA . ALA A 1 249 ? 12.812 14.547 -11.133 1 82.19 249 ALA A CA 1
ATOM 1839 C C . ALA A 1 249 ? 13.766 15.047 -10.047 1 82.19 249 ALA A C 1
ATOM 1841 O O . ALA A 1 249 ? 14.703 15.789 -10.328 1 82.19 249 ALA A O 1
ATOM 1842 N N . PHE A 1 250 ? 13.5 14.609 -8.797 1 71.69 250 PHE A N 1
ATOM 1843 C CA . PHE A 1 250 ? 14.258 15.195 -7.695 1 71.69 250 PHE A CA 1
ATOM 1844 C C . PHE A 1 250 ? 15.305 14.211 -7.176 1 71.69 250 PHE A C 1
ATOM 1846 O O . PHE A 1 250 ? 16.078 14.539 -6.27 1 71.69 250 PHE A O 1
ATOM 1853 N N . HIS A 1 251 ? 15.359 12.914 -7.641 1 63.16 251 HIS A N 1
ATOM 1854 C CA . HIS A 1 251 ? 16.453 12 -7.336 1 63.16 251 HIS A CA 1
ATOM 1855 C C . HIS A 1 251 ? 17.375 11.82 -8.539 1 63.16 251 HIS A C 1
ATOM 1857 O O . HIS A 1 251 ? 16.906 11.812 -9.688 1 63.16 251 HIS A O 1
ATOM 1863 N N . MET B 1 1 ? 24.578 -21.969 -19.766 1 49.5 1 MET B N 1
ATOM 1864 C CA . MET B 1 1 ? 23.875 -22.078 -18.5 1 49.5 1 MET B CA 1
ATOM 1865 C C . MET B 1 1 ? 23.906 -23.5 -17.969 1 49.5 1 MET B C 1
ATOM 1867 O O . MET B 1 1 ? 23.797 -24.453 -18.75 1 49.5 1 MET B O 1
ATOM 1871 N N . PRO B 1 2 ? 24.438 -23.656 -16.781 1 57.44 2 PRO B N 1
ATOM 1872 C CA . PRO B 1 2 ? 24.672 -25.062 -16.469 1 57.44 2 PRO B CA 1
ATOM 1873 C C . PRO B 1 2 ? 23.406 -25.906 -16.453 1 57.44 2 PRO B C 1
ATOM 1875 O O . PRO B 1 2 ? 22.422 -25.516 -15.82 1 57.44 2 PRO B O 1
ATOM 1878 N N . ILE B 1 3 ? 23.203 -26.672 -17.547 1 64.88 3 ILE B N 1
ATOM 1879 C CA . ILE B 1 3 ? 22.156 -27.688 -17.734 1 64.88 3 ILE B CA 1
ATOM 1880 C C . ILE B 1 3 ? 21.969 -28.469 -16.438 1 64.88 3 ILE B C 1
ATOM 1882 O O . ILE B 1 3 ? 20.891 -29 -16.172 1 64.88 3 ILE B O 1
ATOM 1886 N N . ASP B 1 4 ? 22.938 -28.328 -15.5 1 78.69 4 ASP B N 1
ATOM 1887 C CA . ASP B 1 4 ? 22.922 -29.172 -14.305 1 78.69 4 ASP B CA 1
ATOM 1888 C C . ASP B 1 4 ? 21.859 -28.703 -13.312 1 78.69 4 ASP B C 1
ATOM 1890 O O . ASP B 1 4 ? 21.297 -29.5 -12.562 1 78.69 4 ASP B O 1
ATOM 1894 N N . ASN B 1 5 ? 21.453 -27.453 -13.414 1 86.75 5 ASN B N 1
ATOM 1895 C CA . ASN B 1 5 ? 20.531 -26.953 -12.414 1 86.75 5 ASN B CA 1
ATOM 1896 C C . ASN B 1 5 ? 19.109 -26.844 -12.969 1 86.75 5 ASN B C 1
ATOM 1898 O O . ASN B 1 5 ? 18.234 -26.266 -12.328 1 86.75 5 ASN B O 1
ATOM 1902 N N . LEU B 1 6 ? 18.891 -27.453 -14.055 1 87.31 6 LEU B N 1
ATOM 1903 C CA . LEU B 1 6 ? 17.594 -27.328 -14.711 1 87.31 6 LEU B CA 1
ATOM 1904 C C . LEU B 1 6 ? 16.516 -28.016 -13.883 1 87.31 6 LEU B C 1
ATOM 1906 O O . LEU B 1 6 ? 15.492 -27.391 -13.57 1 87.31 6 LEU B O 1
ATOM 1910 N N . VAL B 1 7 ? 16.734 -29.25 -13.5 1 91.31 7 VAL B N 1
ATOM 1911 C CA . VAL B 1 7 ? 15.727 -30.031 -12.773 1 91.31 7 VAL B CA 1
ATOM 1912 C C . VAL B 1 7 ? 15.477 -29.406 -11.406 1 91.31 7 VAL B C 1
ATOM 1914 O O . VAL B 1 7 ? 14.328 -29.125 -11.047 1 91.31 7 VAL B O 1
ATOM 1917 N N . PRO B 1 8 ? 16.516 -29.094 -10.695 1 92.69 8 PRO B N 1
ATOM 1918 C CA . PRO B 1 8 ? 16.266 -28.422 -9.414 1 92.69 8 PRO B CA 1
ATOM 1919 C C . PRO B 1 8 ? 15.523 -27.109 -9.562 1 92.69 8 PRO B C 1
ATOM 1921 O O . PRO B 1 8 ? 14.68 -26.766 -8.727 1 92.69 8 PRO B O 1
ATOM 1924 N N . ALA B 1 9 ? 15.852 -26.375 -10.57 1 90.38 9 ALA B N 1
ATOM 1925 C CA . ALA B 1 9 ? 15.172 -25.094 -10.805 1 90.38 9 ALA B CA 1
ATOM 1926 C C . ALA B 1 9 ? 13.68 -25.312 -11.031 1 90.38 9 ALA B C 1
ATOM 1928 O O . ALA B 1 9 ? 12.852 -24.578 -10.5 1 90.38 9 ALA B O 1
ATOM 1929 N N . LEU B 1 10 ? 13.367 -26.344 -11.758 1 92.94 10 LEU B N 1
ATOM 1930 C CA . LEU B 1 10 ? 11.969 -26.656 -12.047 1 92.94 10 LEU B CA 1
ATOM 1931 C C . LEU B 1 10 ? 11.258 -27.156 -10.797 1 92.94 10 LEU B C 1
ATOM 1933 O O . LEU B 1 10 ? 10.094 -26.812 -10.562 1 92.94 10 LEU B O 1
ATOM 1937 N N . ILE B 1 11 ? 11.906 -27.906 -10.023 1 94.75 11 ILE B N 1
ATOM 1938 C CA . ILE B 1 11 ? 11.328 -28.422 -8.789 1 94.75 11 ILE B CA 1
ATOM 1939 C C . ILE B 1 11 ? 11.055 -27.266 -7.824 1 94.75 11 ILE B C 1
ATOM 1941 O O . ILE B 1 11 ? 9.992 -27.203 -7.211 1 94.75 11 ILE B O 1
ATOM 1945 N N . LEU B 1 12 ? 12 -26.406 -7.727 1 93.81 12 LEU B N 1
ATOM 1946 C CA . LEU B 1 12 ? 11.844 -25.266 -6.828 1 93.81 12 LEU B CA 1
ATOM 1947 C C . LEU B 1 12 ? 10.664 -24.406 -7.238 1 93.81 12 LEU B C 1
ATOM 1949 O O . LEU B 1 12 ? 9.883 -23.969 -6.387 1 93.81 12 LEU B O 1
ATOM 1953 N N . THR B 1 13 ? 10.578 -24.203 -8.492 1 94.31 13 THR B N 1
ATOM 1954 C CA . THR B 1 13 ? 9.477 -23.391 -8.984 1 94.31 13 THR B CA 1
ATOM 1955 C C . THR B 1 13 ? 8.141 -24.094 -8.766 1 94.31 13 THR B C 1
ATOM 1957 O O . THR B 1 13 ? 7.141 -23.453 -8.43 1 94.31 13 THR B O 1
ATOM 1960 N N . PHE B 1 14 ? 8.188 -25.359 -8.984 1 95.25 14 PHE B N 1
ATOM 1961 C CA . PHE B 1 14 ? 6.984 -26.156 -8.773 1 95.25 14 PHE B CA 1
ATOM 1962 C C . PHE B 1 14 ? 6.555 -26.109 -7.312 1 95.25 14 PHE B C 1
ATOM 1964 O O . PHE B 1 14 ? 5.375 -25.938 -7.012 1 95.25 14 PHE B O 1
ATOM 1971 N N . LEU B 1 15 ? 7.445 -26.25 -6.441 1 94.75 15 LEU B N 1
ATOM 1972 C CA . LEU B 1 15 ? 7.152 -26.234 -5.016 1 94.75 15 LEU B CA 1
ATOM 1973 C C . LEU B 1 15 ? 6.637 -24.859 -4.586 1 94.75 15 LEU B C 1
ATOM 1975 O O . LEU B 1 15 ? 5.711 -24.766 -3.777 1 94.75 15 LEU B O 1
ATOM 1979 N N . ALA B 1 16 ? 7.266 -23.875 -5.121 1 92.62 16 ALA B N 1
ATOM 1980 C CA . ALA B 1 16 ? 6.801 -22.531 -4.82 1 92.62 16 ALA B CA 1
ATOM 1981 C C . ALA B 1 16 ? 5.367 -22.328 -5.305 1 92.62 16 ALA B C 1
ATOM 1983 O O . ALA B 1 16 ? 4.539 -21.75 -4.59 1 92.62 16 ALA B O 1
ATOM 1984 N N . GLY B 1 17 ? 5.105 -22.797 -6.492 1 93.88 17 GLY B N 1
ATOM 1985 C CA . GLY B 1 17 ? 3.756 -22.703 -7.027 1 93.88 17 GLY B CA 1
ATOM 1986 C C . GLY B 1 17 ? 2.75 -23.531 -6.25 1 93.88 17 GLY B C 1
ATOM 1987 O O . GLY B 1 17 ? 1.603 -23.125 -6.07 1 93.88 17 GLY B O 1
ATOM 1988 N N . LEU B 1 18 ? 3.178 -24.672 -5.777 1 94.38 18 LEU B N 1
ATOM 1989 C CA . LEU B 1 18 ? 2.324 -25.562 -5.004 1 94.38 18 LEU B CA 1
ATOM 1990 C C . LEU B 1 18 ? 1.896 -24.906 -3.693 1 94.38 18 LEU B C 1
ATOM 1992 O O . LEU B 1 18 ? 0.823 -25.219 -3.166 1 94.38 18 LEU B O 1
ATOM 1996 N N . ALA B 1 19 ? 2.662 -24.062 -3.186 1 94 19 ALA B N 1
ATOM 1997 C CA . ALA B 1 19 ? 2.346 -23.359 -1.944 1 94 19 ALA B CA 1
ATOM 1998 C C . ALA B 1 19 ? 1.044 -22.578 -2.074 1 94 19 ALA B C 1
ATOM 2000 O O . ALA B 1 19 ? 0.257 -22.5 -1.126 1 94 19 ALA B O 1
ATOM 2001 N N . THR B 1 20 ? 0.831 -22 -3.227 1 93.19 20 THR B N 1
ATOM 2002 C CA . THR B 1 20 ? -0.442 -21.344 -3.475 1 93.19 20 THR B CA 1
ATOM 2003 C C . THR B 1 20 ? -1.599 -22.328 -3.379 1 93.19 20 THR B C 1
ATOM 2005 O O . THR B 1 20 ? -2.654 -22.016 -2.826 1 93.19 20 THR B O 1
ATOM 2008 N N . GLY B 1 21 ? -1.368 -23.516 -3.957 1 91.94 21 GLY B N 1
ATOM 2009 C CA . GLY B 1 21 ? -2.361 -24.578 -3.832 1 91.94 21 GLY B CA 1
ATOM 2010 C C . GLY B 1 21 ? -2.623 -24.984 -2.393 1 91.94 21 GLY B C 1
ATOM 2011 O O . GLY B 1 21 ? -3.775 -25.172 -1.994 1 91.94 21 GLY B O 1
ATOM 2012 N N . VAL B 1 22 ? -1.595 -25.062 -1.653 1 91.25 22 VAL B N 1
ATOM 2013 C CA . VAL B 1 22 ? -1.705 -25.406 -0.241 1 91.25 22 VAL B CA 1
ATOM 2014 C C . VAL B 1 22 ? -2.498 -24.328 0.496 1 91.25 22 VAL B C 1
ATOM 2016 O O . VAL B 1 22 ? -3.365 -24.641 1.315 1 91.25 22 VAL B O 1
ATOM 2019 N N . GLY B 1 23 ? -2.205 -23.125 0.205 1 89.69 23 GLY B N 1
ATOM 2020 C CA . GLY B 1 23 ? -2.99 -22.031 0.781 1 89.69 23 GLY B CA 1
ATOM 2021 C C . GLY B 1 23 ? -4.469 -22.125 0.447 1 89.69 23 GLY B C 1
ATOM 2022 O O . GLY B 1 23 ? -5.316 -21.828 1.287 1 89.69 23 GLY B O 1
ATOM 2023 N N . GLY B 1 24 ? -4.703 -22.547 -0.776 1 90.62 24 GLY B N 1
ATOM 2024 C CA . GLY B 1 24 ? -6.082 -22.703 -1.207 1 90.62 24 GLY B CA 1
ATOM 2025 C C . GLY B 1 24 ? -6.824 -23.781 -0.448 1 90.62 24 GLY B C 1
ATOM 2026 O O . GLY B 1 24 ? -8.055 -23.75 -0.342 1 90.62 24 GLY B O 1
ATOM 2027 N N . LEU B 1 25 ? -6.059 -24.734 0.101 1 88.31 25 LEU B N 1
ATOM 2028 C CA . LEU B 1 25 ? -6.664 -25.859 0.813 1 88.31 25 LEU B CA 1
ATOM 2029 C C . LEU B 1 25 ? -7.262 -25.391 2.141 1 88.31 25 LEU B C 1
ATOM 2031 O O . LEU B 1 25 ? -8.047 -26.109 2.754 1 88.31 25 LEU B O 1
ATOM 2035 N N . ILE B 1 26 ? -6.895 -24.234 2.527 1 78.06 26 ILE B N 1
ATOM 2036 C CA . ILE B 1 26 ? -7.438 -23.703 3.777 1 78.06 26 ILE B CA 1
ATOM 2037 C C . ILE B 1 26 ? -8.961 -23.656 3.697 1 78.06 26 ILE B C 1
ATOM 2039 O O . ILE B 1 26 ? -9.648 -23.781 4.711 1 78.06 26 ILE B O 1
ATOM 2043 N N . ALA B 1 27 ? -9.5 -23.406 2.539 1 73.81 27 ALA B N 1
ATOM 2044 C CA . ALA B 1 27 ? -10.945 -23.359 2.336 1 73.81 27 ALA B CA 1
ATOM 2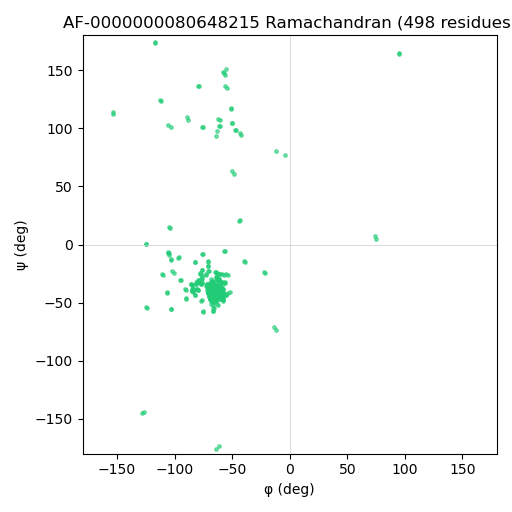045 C C . ALA B 1 27 ? -11.609 -24.656 2.76 1 73.81 27 ALA B C 1
ATOM 2047 O O . ALA B 1 27 ? -12.789 -24.672 3.107 1 73.81 27 ALA B O 1
ATOM 2048 N N . TYR B 1 28 ? -10.875 -25.719 2.711 1 74.06 28 TYR B N 1
ATOM 2049 C CA . TYR B 1 28 ? -11.414 -27.016 3.111 1 74.06 28 TYR B CA 1
ATOM 2050 C C . TYR B 1 28 ? -11.5 -27.125 4.629 1 74.06 28 TYR B C 1
ATOM 2052 O O . TYR B 1 28 ? -12.312 -27.891 5.156 1 74.06 28 TYR B O 1
ATOM 2060 N N . PHE B 1 29 ? -10.719 -26.438 5.211 1 73.06 29 PHE B N 1
ATOM 2061 C CA . PHE B 1 29 ? -10.609 -26.641 6.652 1 73.06 29 PHE B CA 1
ATOM 2062 C C . PHE B 1 29 ? -11.359 -25.547 7.414 1 73.06 29 PHE B C 1
ATOM 2064 O O . PHE B 1 29 ? -11.555 -25.656 8.625 1 73.06 29 PHE B O 1
ATOM 2071 N N . VAL B 1 30 ? -11.531 -24.5 6.789 1 62.66 30 VAL B N 1
ATOM 2072 C CA . VAL B 1 30 ? -12.289 -23.453 7.465 1 62.66 30 VAL B CA 1
ATOM 2073 C C . VAL B 1 30 ? -13.773 -23.625 7.18 1 62.66 30 VAL B C 1
ATOM 2075 O O . VAL B 1 30 ? -14.188 -23.719 6.023 1 62.66 30 VAL B O 1
ATOM 2078 N N . PRO B 1 31 ? -14.555 -24.031 8.242 1 59.75 31 PRO B N 1
ATOM 2079 C CA . PRO B 1 31 ? -16 -24.078 8.062 1 59.75 31 PRO B CA 1
ATOM 2080 C C . PRO B 1 31 ? -16.578 -22.734 7.594 1 59.75 31 PRO B C 1
ATOM 2082 O O . PRO B 1 31 ? -16.016 -21.688 7.883 1 59.75 31 PRO B O 1
ATOM 2085 N N . ARG B 1 32 ? -17.781 -22.75 6.797 1 60.47 32 ARG B N 1
ATOM 2086 C CA . ARG B 1 32 ? -18.453 -21.594 6.207 1 60.47 32 ARG B CA 1
ATOM 2087 C C . ARG B 1 32 ? -17.891 -20.281 6.785 1 60.47 32 ARG B C 1
ATOM 2089 O O . ARG B 1 32 ? -18.25 -19.906 7.902 1 60.47 32 ARG B O 1
ATOM 2096 N N . PRO B 1 33 ? -16.734 -19.906 6.207 1 60.84 33 PRO B N 1
ATOM 2097 C CA . PRO B 1 33 ? -16.016 -18.797 6.848 1 60.84 33 PRO B CA 1
ATOM 2098 C C . PRO B 1 33 ? -16.906 -17.578 7.09 1 60.84 33 PRO B C 1
ATOM 2100 O O . PRO B 1 33 ? -17.688 -17.203 6.215 1 60.84 33 PRO B O 1
ATOM 2103 N N . ASP B 1 34 ? -17.031 -17.328 8.445 1 72.19 34 ASP B N 1
ATOM 2104 C CA . ASP B 1 34 ? -17.641 -16.047 8.734 1 72.19 34 ASP B CA 1
ATOM 2105 C C . ASP B 1 34 ? -16.844 -14.906 8.094 1 72.19 34 ASP B C 1
ATOM 2107 O O . ASP B 1 34 ? -15.695 -15.086 7.695 1 72.19 34 ASP B O 1
ATOM 2111 N N . MET B 1 35 ? -17.469 -13.93 7.723 1 77.56 35 MET B N 1
ATOM 2112 C CA . MET B 1 35 ? -16.953 -12.758 7.012 1 77.56 35 MET B CA 1
ATOM 2113 C C . MET B 1 35 ? -15.82 -12.102 7.797 1 77.56 35 MET B C 1
ATOM 2115 O O . MET B 1 35 ? -14.969 -11.43 7.215 1 77.56 35 MET B O 1
ATOM 2119 N N . ARG B 1 36 ? -15.633 -12.633 8.961 1 83.19 36 ARG B N 1
ATOM 2120 C CA . ARG B 1 36 ? -14.539 -12.102 9.773 1 83.19 36 ARG B CA 1
ATOM 2121 C C . ARG B 1 36 ? -13.211 -12.758 9.398 1 83.19 36 ARG B C 1
ATOM 2123 O O . ARG B 1 36 ? -12.18 -12.086 9.352 1 83.19 36 ARG B O 1
ATOM 2130 N N . TYR B 1 37 ? -13.344 -13.992 9.164 1 81 37 TYR B N 1
ATOM 2131 C CA . TYR B 1 37 ? -12.148 -14.727 8.742 1 81 37 TYR B CA 1
ATOM 2132 C C . TYR B 1 37 ? -11.672 -14.25 7.375 1 81 37 TYR B C 1
ATOM 2134 O O . TYR B 1 37 ? -10.469 -14.148 7.133 1 81 37 TYR B O 1
ATOM 2142 N N . LEU B 1 38 ? -12.641 -13.93 6.598 1 80.75 38 LEU B N 1
ATOM 2143 C CA . LEU B 1 38 ? -12.328 -13.422 5.266 1 80.75 38 LEU B CA 1
ATOM 2144 C C . LEU B 1 38 ? -11.539 -12.117 5.352 1 80.75 38 LEU B C 1
ATOM 2146 O O . LEU B 1 38 ? -10.523 -11.961 4.676 1 80.75 38 LEU B O 1
ATOM 2150 N N . SER B 1 39 ? -11.922 -11.312 6.273 1 88.88 39 SER B N 1
ATOM 2151 C CA . SER B 1 39 ? -11.297 -10 6.418 1 88.88 39 SER B CA 1
ATOM 2152 C C . SER B 1 39 ? -9.852 -10.133 6.906 1 88.88 39 SER B C 1
ATOM 2154 O O . SER B 1 39 ? -8.953 -9.492 6.363 1 88.88 39 SER B O 1
ATOM 2156 N N . VAL B 1 40 ? -9.648 -11.039 7.84 1 88.44 40 VAL B N 1
ATOM 2157 C CA . VAL B 1 40 ? -8.312 -11.219 8.398 1 88.44 40 VAL B CA 1
ATOM 2158 C C . VAL B 1 40 ? -7.395 -11.852 7.363 1 88.44 40 VAL B C 1
ATOM 2160 O O . VAL B 1 40 ? -6.254 -11.43 7.188 1 88.44 40 VAL B O 1
ATOM 2163 N N . SER B 1 41 ? -7.922 -12.812 6.656 1 85.5 41 SER B N 1
ATOM 2164 C CA . SER B 1 41 ? -7.117 -13.531 5.676 1 85.5 41 SER B CA 1
ATOM 2165 C C . SER B 1 41 ? -6.723 -12.625 4.512 1 85.5 41 SER B C 1
ATOM 2167 O O . SER B 1 41 ? -5.562 -12.617 4.09 1 85.5 41 SER B O 1
ATOM 2169 N N . LEU B 1 42 ? -7.703 -11.883 4.062 1 87.62 42 LEU B N 1
ATOM 2170 C CA . LEU B 1 42 ? -7.43 -11.008 2.932 1 87.62 42 LEU B CA 1
ATOM 2171 C C . LEU B 1 42 ? -6.543 -9.836 3.357 1 87.62 42 LEU B C 1
ATOM 2173 O O . LEU B 1 42 ? -5.707 -9.375 2.582 1 87.62 42 LEU B O 1
ATOM 2177 N N . GLY B 1 43 ? -6.742 -9.391 4.578 1 92.75 43 GLY B N 1
ATOM 2178 C CA . GLY B 1 43 ? -5.832 -8.398 5.125 1 92.75 43 GLY B CA 1
ATOM 2179 C C . GLY B 1 43 ? -4.402 -8.898 5.23 1 92.75 43 GLY B C 1
ATOM 2180 O O . GLY B 1 43 ? -3.463 -8.18 4.887 1 92.75 43 GLY B O 1
ATOM 2181 N N . PHE B 1 44 ? -4.301 -10.117 5.711 1 91.31 44 PHE B N 1
ATOM 2182 C CA . PHE B 1 44 ? -2.992 -10.742 5.832 1 91.31 44 PHE B CA 1
ATOM 2183 C C . PHE B 1 44 ? -2.314 -10.852 4.469 1 91.31 44 PHE B C 1
ATOM 2185 O O . PHE B 1 44 ? -1.151 -10.469 4.32 1 91.31 44 PHE B O 1
ATOM 2192 N N . ALA B 1 45 ? -3.084 -11.305 3.533 1 86.94 45 ALA B N 1
ATOM 2193 C CA . ALA B 1 45 ? -2.555 -11.43 2.178 1 86.94 45 ALA B CA 1
ATOM 2194 C C . ALA B 1 45 ? -2.135 -10.07 1.627 1 86.94 45 ALA B C 1
ATOM 2196 O O . ALA B 1 45 ? -1.086 -9.945 0.991 1 86.94 45 ALA B O 1
ATOM 2197 N N . THR B 1 46 ? -2.889 -9.039 1.882 1 93.31 46 THR B N 1
ATOM 2198 C CA . THR B 1 46 ? -2.594 -7.688 1.433 1 93.31 46 THR B CA 1
ATOM 2199 C C . THR B 1 46 ? -1.28 -7.191 2.033 1 93.31 46 THR B C 1
ATOM 2201 O O . THR B 1 46 ? -0.431 -6.652 1.321 1 93.31 46 THR B O 1
ATOM 2204 N N . GLY B 1 47 ? -1.106 -7.418 3.301 1 94.38 47 GLY B N 1
ATOM 2205 C CA . GLY B 1 47 ? 0.116 -7 3.969 1 94.38 47 GLY B CA 1
ATOM 2206 C C . GLY B 1 47 ? 1.361 -7.652 3.396 1 94.38 47 GLY B C 1
ATOM 2207 O O . GLY B 1 47 ? 2.361 -6.977 3.141 1 94.38 47 GLY B O 1
ATOM 2208 N N . VAL B 1 48 ? 1.251 -8.891 3.199 1 90.56 48 VAL B N 1
ATOM 2209 C CA . VAL B 1 48 ? 2.369 -9.648 2.641 1 90.56 48 VAL B CA 1
ATOM 2210 C C . VAL B 1 48 ? 2.691 -9.133 1.24 1 90.56 48 VAL B C 1
ATOM 2212 O O . VAL B 1 48 ? 3.848 -8.836 0.932 1 90.56 48 VAL B O 1
ATOM 2215 N N . MET B 1 49 ? 1.691 -8.969 0.489 1 88.62 49 MET B N 1
ATOM 2216 C CA . MET B 1 49 ? 1.861 -8.641 -0.923 1 88.62 49 MET B CA 1
ATOM 2217 C C . MET B 1 49 ? 2.379 -7.219 -1.092 1 88.62 49 MET B C 1
ATOM 2219 O O . MET B 1 49 ? 3.281 -6.973 -1.895 1 88.62 49 MET B O 1
ATOM 2223 N N . ILE B 1 50 ? 1.873 -6.316 -0.346 1 93.88 50 ILE B N 1
ATOM 2224 C CA . ILE B 1 50 ? 2.277 -4.922 -0.468 1 93.88 50 ILE B CA 1
ATOM 2225 C C . ILE B 1 50 ? 3.73 -4.762 -0.024 1 93.88 50 ILE B C 1
ATOM 2227 O O . ILE B 1 50 ? 4.52 -4.086 -0.689 1 93.88 50 ILE B O 1
ATOM 2231 N N . PHE B 1 51 ? 4.07 -5.387 1.033 1 93.88 51 PHE B N 1
ATOM 2232 C CA . PHE B 1 51 ? 5.422 -5.242 1.567 1 93.88 51 PHE B CA 1
ATOM 2233 C C . PHE B 1 51 ? 6.445 -5.852 0.62 1 93.88 51 PHE B C 1
ATOM 2235 O O . PHE B 1 51 ? 7.473 -5.234 0.324 1 93.88 51 PHE B O 1
ATOM 2242 N N . VAL B 1 52 ? 6.191 -6.984 0.124 1 88.06 52 VAL B N 1
ATOM 2243 C CA . VAL B 1 52 ? 7.137 -7.641 -0.771 1 88.06 52 VAL B CA 1
ATOM 2244 C C . VAL B 1 52 ? 7.203 -6.887 -2.098 1 88.06 52 VAL B C 1
ATOM 2246 O O . VAL B 1 52 ? 8.273 -6.789 -2.709 1 88.06 52 VAL B O 1
ATOM 2249 N N . ALA B 1 53 ? 6.07 -6.383 -2.514 1 90.94 53 ALA B N 1
ATOM 2250 C CA . ALA B 1 53 ? 6.012 -5.695 -3.801 1 90.94 53 ALA B CA 1
ATOM 2251 C C . ALA B 1 53 ? 6.914 -4.465 -3.805 1 90.94 53 ALA B C 1
ATOM 2253 O O . ALA B 1 53 ? 7.668 -4.242 -4.754 1 90.94 53 ALA B O 1
ATOM 2254 N N . PHE B 1 54 ? 6.883 -3.738 -2.723 1 93.88 54 PHE B N 1
ATOM 2255 C CA . PHE B 1 54 ? 7.641 -2.492 -2.703 1 93.88 54 PHE B CA 1
ATOM 2256 C C . PHE B 1 54 ? 9.055 -2.73 -2.188 1 93.88 54 PHE B C 1
ATOM 2258 O O . PHE B 1 54 ? 10.031 -2.307 -2.814 1 93.88 54 PHE B O 1
ATOM 2265 N N . VAL B 1 55 ? 9.227 -3.438 -1.135 1 91.5 55 VAL B N 1
ATOM 2266 C CA . VAL B 1 55 ? 10.484 -3.488 -0.4 1 91.5 55 VAL B CA 1
ATOM 2267 C C . VAL B 1 55 ? 11.438 -4.465 -1.079 1 91.5 55 VAL B C 1
ATOM 2269 O O . VAL B 1 55 ? 12.648 -4.242 -1.102 1 91.5 55 VAL B O 1
ATOM 2272 N N . ASP B 1 56 ? 10.883 -5.465 -1.618 1 87.5 56 ASP B N 1
ATOM 2273 C CA . ASP B 1 56 ? 11.75 -6.477 -2.215 1 87.5 56 ASP B CA 1
ATOM 2274 C C . ASP B 1 56 ? 11.766 -6.359 -3.738 1 87.5 56 ASP B C 1
ATOM 2276 O O . ASP B 1 56 ? 12.766 -5.945 -4.324 1 87.5 56 ASP B O 1
ATOM 2280 N N . LEU B 1 57 ? 10.625 -6.406 -4.348 1 86.81 57 LEU B N 1
ATOM 2281 C CA . LEU B 1 57 ? 10.555 -6.512 -5.801 1 86.81 57 LEU B CA 1
ATOM 2282 C C . LEU B 1 57 ? 10.883 -5.18 -6.461 1 86.81 57 LEU B C 1
ATOM 2284 O O . LEU B 1 57 ? 11.875 -5.074 -7.195 1 86.81 57 LEU B O 1
ATOM 2288 N N . PHE B 1 58 ? 10.18 -4.172 -6.145 1 93.12 58 PHE B N 1
ATOM 2289 C CA . PHE B 1 58 ? 10.367 -2.893 -6.816 1 93.12 58 PHE B CA 1
ATOM 2290 C C . PHE B 1 58 ? 11.75 -2.322 -6.527 1 93.12 58 PHE B C 1
ATOM 2292 O O . PHE B 1 58 ? 12.438 -1.859 -7.438 1 93.12 58 PHE B O 1
ATOM 2299 N N . CYS B 1 59 ? 12.172 -2.391 -5.316 1 89.75 59 CYS B N 1
ATOM 2300 C CA . CYS B 1 59 ? 13.469 -1.821 -4.949 1 89.75 59 CYS B CA 1
ATOM 2301 C C . CYS B 1 59 ? 14.602 -2.564 -5.637 1 89.75 59 CYS B C 1
ATOM 2303 O O . CYS B 1 59 ? 15.578 -1.948 -6.078 1 89.75 59 CYS B O 1
ATOM 2305 N N . SER B 1 60 ? 14.477 -3.867 -5.695 1 87 60 SER B N 1
ATOM 2306 C CA . SER B 1 60 ? 15.492 -4.641 -6.402 1 87 60 SER B CA 1
ATOM 2307 C C . SER B 1 60 ? 15.523 -4.285 -7.887 1 87 60 SER B C 1
ATOM 2309 O O . SER B 1 60 ? 16.594 -4.184 -8.484 1 87 60 SER B O 1
ATOM 2311 N N . ALA B 1 61 ? 14.352 -4.137 -8.414 1 91.06 61 ALA B N 1
ATOM 2312 C CA . ALA B 1 61 ? 14.266 -3.76 -9.82 1 91.06 61 ALA B CA 1
ATOM 2313 C C . ALA B 1 61 ? 14.852 -2.367 -10.047 1 91.06 61 ALA B C 1
ATOM 2315 O O . ALA B 1 61 ? 15.586 -2.145 -11.016 1 91.06 61 ALA B O 1
ATOM 2316 N N . LYS B 1 62 ? 14.555 -1.496 -9.164 1 93.44 62 LYS B N 1
ATOM 2317 C CA . LYS B 1 62 ? 15.07 -0.13 -9.234 1 93.44 62 LYS B CA 1
ATOM 2318 C C . LYS B 1 62 ? 16.594 -0.111 -9.188 1 93.44 62 LYS B C 1
ATOM 2320 O O . LYS B 1 62 ? 17.234 0.64 -9.922 1 93.44 62 LYS B O 1
ATOM 2325 N N . GLU B 1 63 ? 17.125 -0.915 -8.375 1 90.69 63 GLU B N 1
ATOM 2326 C CA . GLU B 1 63 ? 18.578 -0.991 -8.25 1 90.69 63 GLU B CA 1
ATOM 2327 C C . GLU B 1 63 ? 19.219 -1.561 -9.516 1 90.69 63 GLU B C 1
ATOM 2329 O O . GLU B 1 63 ? 20.312 -1.152 -9.914 1 90.69 63 GLU B O 1
ATOM 2334 N N . ALA B 1 64 ? 18.516 -2.43 -10.18 1 89 64 ALA B N 1
ATOM 2335 C CA . ALA B 1 64 ? 19.062 -3.148 -11.32 1 89 64 ALA B CA 1
ATOM 2336 C C . ALA B 1 64 ? 18.922 -2.33 -12.602 1 89 64 ALA B C 1
ATOM 2338 O O . ALA B 1 64 ? 19.828 -2.301 -13.43 1 89 64 ALA B O 1
ATOM 2339 N N . ILE B 1 65 ? 17.781 -1.644 -12.797 1 94 65 ILE B N 1
ATOM 2340 C CA . ILE B 1 65 ? 17.547 -1.052 -14.109 1 94 65 ILE B CA 1
ATOM 2341 C C . ILE B 1 65 ? 17.281 0.444 -13.961 1 94 65 ILE B C 1
ATOM 2343 O O . ILE B 1 65 ? 17.062 1.144 -14.953 1 94 65 ILE B O 1
ATOM 2347 N N . GLY B 1 66 ? 17.312 0.953 -12.742 1 93 66 GLY B N 1
ATOM 2348 C CA . GLY B 1 66 ? 17.078 2.371 -12.516 1 93 66 GLY B CA 1
ATOM 2349 C C . GLY B 1 66 ? 15.641 2.691 -12.164 1 93 66 GLY B C 1
ATOM 2350 O O . GLY B 1 66 ? 14.742 1.88 -12.398 1 93 66 GLY B O 1
ATOM 2351 N N . MET B 1 67 ? 15.398 3.812 -11.656 1 93.25 67 MET B N 1
ATOM 2352 C CA . MET B 1 67 ? 14.117 4.234 -11.109 1 93.25 67 MET B CA 1
ATOM 2353 C C . MET B 1 67 ? 13.078 4.395 -12.219 1 93.25 67 MET B C 1
ATOM 2355 O O . MET B 1 67 ? 11.977 3.859 -12.125 1 93.25 67 MET B O 1
ATOM 2359 N N . VAL B 1 68 ? 13.422 5.031 -13.266 1 94.81 68 VAL B N 1
ATOM 2360 C CA . VAL B 1 68 ? 12.469 5.379 -14.312 1 94.81 68 VAL B CA 1
ATOM 2361 C C . VAL B 1 68 ? 11.961 4.109 -14.984 1 94.81 68 VAL B C 1
ATOM 2363 O O . VAL B 1 68 ? 10.75 3.939 -15.172 1 94.81 68 VAL B O 1
ATOM 2366 N N . ARG B 1 69 ? 12.875 3.197 -15.312 1 95.5 69 ARG B N 1
ATOM 2367 C CA . ARG B 1 69 ? 12.477 1.948 -15.945 1 95.5 69 ARG B CA 1
ATOM 2368 C C . ARG B 1 69 ? 11.633 1.096 -15 1 95.5 69 ARG B C 1
ATOM 2370 O O . ARG B 1 69 ? 10.617 0.524 -15.414 1 95.5 69 ARG B O 1
ATOM 2377 N N . ALA B 1 70 ? 12.086 1.033 -13.758 1 95.62 70 ALA B N 1
ATOM 2378 C CA . ALA B 1 70 ? 11.32 0.29 -12.766 1 95.62 70 ALA B CA 1
ATOM 2379 C C . ALA B 1 70 ? 9.906 0.862 -12.625 1 95.62 70 ALA B C 1
ATOM 2381 O O . ALA B 1 70 ? 8.93 0.113 -12.555 1 95.62 70 ALA B O 1
ATOM 2382 N N . ASP B 1 71 ? 9.844 2.197 -12.641 1 97.06 71 ASP B N 1
ATOM 2383 C CA . ASP B 1 71 ? 8.555 2.881 -12.547 1 97.06 71 ASP B CA 1
ATOM 2384 C C . ASP B 1 71 ? 7.648 2.51 -13.719 1 97.06 71 ASP B C 1
ATOM 2386 O O . ASP B 1 71 ? 6.465 2.227 -13.531 1 97.06 71 ASP B O 1
ATOM 2390 N N . LEU B 1 72 ? 8.203 2.5 -14.852 1 96.88 72 LEU B N 1
ATOM 2391 C CA . LEU B 1 72 ? 7.422 2.252 -16.062 1 96.88 72 LEU B CA 1
ATOM 2392 C C . LEU B 1 72 ? 6.848 0.839 -16.062 1 96.88 72 LEU B C 1
ATOM 2394 O O . LEU B 1 72 ? 5.676 0.639 -16.375 1 96.88 72 LEU B O 1
ATOM 2398 N N . PHE B 1 73 ? 7.629 -0.113 -15.711 1 94.38 73 PHE B N 1
ATOM 2399 C CA . PHE B 1 73 ? 7.156 -1.492 -15.695 1 94.38 73 PHE B CA 1
ATOM 2400 C C . PHE B 1 73 ? 6.172 -1.712 -14.555 1 94.38 73 PHE B C 1
ATOM 2402 O O . PHE B 1 73 ? 5.215 -2.477 -14.688 1 94.38 73 PHE B O 1
ATOM 2409 N N . PHE B 1 74 ? 6.426 -1.062 -13.414 1 96.31 74 PHE B N 1
ATOM 2410 C CA . PHE B 1 74 ? 5.488 -1.094 -12.297 1 96.31 74 PHE B CA 1
ATOM 2411 C C . PHE B 1 74 ? 4.125 -0.561 -12.719 1 96.31 74 PHE B C 1
ATOM 2413 O O . PHE B 1 74 ? 3.1 -1.199 -12.469 1 96.31 74 PHE B O 1
ATOM 2420 N N . LEU B 1 75 ? 4.191 0.57 -13.367 1 97.19 75 LEU B N 1
ATOM 2421 C CA . LEU B 1 75 ? 2.957 1.193 -13.836 1 97.19 75 LEU B CA 1
ATOM 2422 C C . LEU B 1 75 ? 2.277 0.331 -14.891 1 97.19 75 LEU B C 1
ATOM 2424 O O . LEU B 1 75 ? 1.05 0.229 -14.922 1 97.19 75 LEU B O 1
ATOM 2428 N N . ALA B 1 76 ? 3.027 -0.261 -15.734 1 95.31 76 ALA B N 1
ATOM 2429 C CA . ALA B 1 76 ? 2.479 -1.16 -16.75 1 95.31 76 ALA B CA 1
ATOM 2430 C C . ALA B 1 76 ? 1.743 -2.33 -16.094 1 95.31 76 ALA B C 1
ATOM 2432 O O . ALA B 1 76 ? 0.659 -2.715 -16.547 1 95.31 76 ALA B O 1
ATOM 2433 N N . GLY B 1 77 ? 2.352 -2.912 -15.094 1 92.12 77 GLY B N 1
ATOM 2434 C CA . GLY B 1 77 ? 1.694 -3.984 -14.367 1 92.12 77 GLY B CA 1
ATOM 2435 C C . GLY B 1 77 ? 0.365 -3.568 -13.766 1 92.12 77 GLY B C 1
ATOM 2436 O O . GLY B 1 77 ? -0.625 -4.293 -13.875 1 92.12 77 GLY B O 1
ATOM 2437 N N . MET B 1 78 ? 0.355 -2.357 -13.18 1 94.19 78 MET B N 1
ATOM 2438 C CA . MET B 1 78 ? -0.882 -1.835 -12.602 1 94.19 78 MET B CA 1
ATOM 2439 C C . MET B 1 78 ? -1.949 -1.663 -13.68 1 94.19 78 MET B C 1
ATOM 2441 O O . MET B 1 78 ? -3.109 -2.025 -13.469 1 94.19 78 MET B O 1
ATOM 2445 N N . LEU B 1 79 ? -1.552 -1.137 -14.781 1 94.06 79 LEU B N 1
ATOM 2446 C CA . LEU B 1 79 ? -2.492 -0.812 -15.844 1 94.06 79 LEU B CA 1
ATOM 2447 C C . LEU B 1 79 ? -3.051 -2.08 -16.484 1 94.06 79 LEU B C 1
ATOM 2449 O O . LEU B 1 79 ? -4.207 -2.109 -16.906 1 94.06 79 LEU B O 1
ATOM 2453 N N . VAL B 1 80 ? -2.27 -3.113 -16.562 1 88.56 80 VAL B N 1
ATOM 2454 C CA . VAL B 1 80 ? -2.734 -4.379 -17.125 1 88.56 80 VAL B CA 1
ATOM 2455 C C . VAL B 1 80 ? -3.887 -4.922 -16.281 1 88.56 80 VAL B C 1
ATOM 2457 O O . VAL B 1 80 ? -4.914 -5.344 -16.812 1 88.56 80 VAL B O 1
ATOM 2460 N N . VAL B 1 81 ? -3.75 -4.902 -14.992 1 85.94 81 VAL B N 1
ATOM 2461 C CA . VAL B 1 81 ? -4.812 -5.41 -14.125 1 85.94 81 VAL B CA 1
ATOM 2462 C C . VAL B 1 81 ? -6.016 -4.473 -14.18 1 85.94 81 VAL B C 1
ATOM 2464 O O . VAL B 1 81 ? -7.164 -4.922 -14.148 1 85.94 81 VAL B O 1
ATOM 2467 N N . TYR B 1 82 ? -5.695 -3.166 -14.227 1 89.31 82 TYR B N 1
ATOM 2468 C CA . TYR B 1 82 ? -6.766 -2.182 -14.344 1 89.31 82 TYR B CA 1
ATOM 2469 C C . TYR B 1 82 ? -7.637 -2.461 -15.562 1 89.31 82 TYR B C 1
ATOM 2471 O O . TYR B 1 82 ? -8.867 -2.434 -15.477 1 89.31 82 TYR B O 1
ATOM 2479 N N . PHE B 1 83 ? -7.031 -2.768 -16.641 1 87.88 83 PHE B N 1
ATOM 2480 C CA . PHE B 1 83 ? -7.766 -3.025 -17.875 1 87.88 83 PHE B CA 1
ATOM 2481 C C . PHE B 1 83 ? -8.406 -4.41 -17.844 1 87.88 83 PHE B C 1
ATOM 2483 O O . PHE B 1 83 ? -9.484 -4.613 -18.406 1 87.88 83 PHE B O 1
ATOM 2490 N N . LEU B 1 84 ? -7.773 -5.367 -17.219 1 81.31 84 LEU B N 1
ATOM 2491 C CA . LEU B 1 84 ? -8.359 -6.691 -17.062 1 81.31 84 LEU B CA 1
ATOM 2492 C C . LEU B 1 84 ? -9.664 -6.621 -16.266 1 81.31 84 LEU B C 1
ATOM 2494 O O . LEU B 1 84 ? -10.609 -7.352 -16.562 1 81.31 84 LEU B O 1
ATOM 2498 N N . ASP B 1 85 ? -9.641 -5.781 -15.258 1 82.06 85 ASP B N 1
ATOM 2499 C CA . ASP B 1 85 ? -10.82 -5.594 -14.422 1 82.06 85 ASP B CA 1
ATOM 2500 C C . ASP B 1 85 ? -12.008 -5.098 -15.25 1 82.06 85 ASP B C 1
ATOM 2502 O O . ASP B 1 85 ? -13.156 -5.41 -14.945 1 82.06 85 ASP B O 1
ATOM 2506 N N . LYS B 1 86 ? -11.75 -4.344 -16.25 1 81.31 86 LYS B N 1
ATOM 2507 C CA . LYS B 1 86 ? -12.805 -3.791 -17.094 1 81.31 86 LYS B CA 1
ATOM 2508 C C . LYS B 1 86 ? -13.328 -4.832 -18.078 1 81.31 86 LYS B C 1
ATOM 2510 O O . LYS B 1 86 ? -14.469 -4.746 -18.531 1 81.31 86 LYS B O 1
ATOM 2515 N N . VAL B 1 87 ? -12.523 -5.781 -18.391 1 78.12 87 VAL B N 1
ATOM 2516 C CA . VAL B 1 87 ? -12.883 -6.762 -19.406 1 78.12 87 VAL B CA 1
ATOM 2517 C C . VAL B 1 87 ? -13.594 -7.945 -18.75 1 78.12 87 VAL B C 1
ATOM 2519 O O . VAL B 1 87 ? -14.43 -8.602 -19.391 1 78.12 87 VAL B O 1
ATOM 2522 N N . VAL B 1 88 ? -13.172 -8.367 -17.609 1 70.62 88 VAL B N 1
ATOM 2523 C CA . VAL B 1 88 ? -13.82 -9.5 -16.938 1 70.62 88 VAL B CA 1
ATOM 2524 C C . VAL B 1 88 ? -15.273 -9.156 -16.656 1 70.62 88 VAL B C 1
ATOM 2526 O O . VAL B 1 88 ? -15.562 -8.172 -15.969 1 70.62 88 VAL B O 1
ATOM 2529 N N . PRO B 1 89 ? -16.172 -9.758 -17.406 1 60.88 89 PRO B N 1
ATOM 2530 C CA . PRO B 1 89 ? -17.609 -9.477 -17.328 1 60.88 89 PRO B CA 1
ATOM 2531 C C . PRO B 1 89 ? -18.156 -9.641 -15.914 1 60.88 89 PRO B C 1
ATOM 2533 O O . PRO B 1 89 ? -17.609 -10.398 -15.109 1 60.88 89 PRO B O 1
ATOM 2536 N N . HIS B 1 90 ? -18.953 -8.719 -15.438 1 55.75 90 HIS B N 1
ATOM 2537 C CA . HIS B 1 90 ? -19.781 -8.852 -14.242 1 55.75 90 HIS B CA 1
ATOM 2538 C C . HIS B 1 90 ? -20.562 -10.172 -14.25 1 55.75 90 HIS B C 1
ATOM 2540 O O . HIS B 1 90 ? -21.5 -10.344 -15.031 1 55.75 90 HIS B O 1
ATOM 2546 N N . ALA B 1 91 ? -19.797 -11.242 -14.281 1 50.16 91 ALA B N 1
ATOM 2547 C CA . ALA B 1 91 ? -20.484 -12.523 -14.344 1 50.16 91 ALA B CA 1
ATOM 2548 C C . ALA B 1 91 ? -21.625 -12.586 -13.32 1 50.16 91 ALA B C 1
ATOM 2550 O O . ALA B 1 91 ? -21.422 -12.281 -12.141 1 50.16 91 ALA B O 1
ATOM 2551 N N . HIS B 1 92 ? -22.766 -12.336 -13.836 1 47.69 92 HIS B N 1
ATOM 2552 C CA . HIS B 1 92 ? -23.984 -12.656 -13.094 1 47.69 92 HIS B CA 1
ATOM 2553 C C . HIS B 1 92 ? -24.094 -14.156 -12.852 1 47.69 92 HIS B C 1
ATOM 2555 O O . HIS B 1 92 ? -23.875 -14.961 -13.758 1 47.69 92 HIS B O 1
ATOM 2561 N N . LEU B 1 93 ? -23.672 -14.562 -11.656 1 47.97 93 LEU B N 1
ATOM 2562 C CA . LEU B 1 93 ? -24.094 -15.922 -11.367 1 47.97 93 LEU B CA 1
ATOM 2563 C C . LEU B 1 93 ? -25.547 -16.125 -11.781 1 47.97 93 LEU B C 1
ATOM 2565 O O . LEU B 1 93 ? -26.391 -15.242 -11.594 1 47.97 93 LEU B O 1
ATOM 2569 N N . ASP B 1 94 ? -25.844 -16.641 -12.945 1 46.06 94 ASP B N 1
ATOM 2570 C CA . ASP B 1 94 ? -27.203 -16.859 -13.461 1 46.06 94 ASP B CA 1
ATOM 2571 C C . ASP B 1 94 ? -28.234 -16.719 -12.352 1 46.06 94 ASP B C 1
ATOM 2573 O O . ASP B 1 94 ? -29.406 -16.453 -12.617 1 46.06 94 ASP B O 1
ATOM 2577 N N . GLY B 1 95 ? -28.344 -17.672 -11.359 1 44.41 95 GLY B N 1
ATOM 2578 C CA . GLY B 1 95 ? -29.531 -17.812 -10.523 1 44.41 95 GLY B CA 1
ATOM 2579 C C . GLY B 1 95 ? -29.781 -16.578 -9.656 1 44.41 95 GLY B C 1
ATOM 2580 O O . GLY B 1 95 ? -29.047 -15.594 -9.734 1 44.41 95 GLY B O 1
ATOM 2581 N N . GLN B 1 96 ? -30.891 -16.562 -8.672 1 44.34 96 GLN B N 1
ATOM 2582 C CA . GLN B 1 96 ? -31.422 -15.727 -7.605 1 44.34 96 GLN B CA 1
ATOM 2583 C C . GLN B 1 96 ? -30.312 -15.18 -6.723 1 44.34 96 GLN B C 1
ATOM 2585 O O . GLN B 1 96 ? -30.484 -15.039 -5.512 1 44.34 96 GLN B O 1
ATOM 2590 N N . ALA B 1 97 ? -29.109 -15.125 -7.195 1 50.47 97 ALA B N 1
ATOM 2591 C CA . ALA B 1 97 ? -28.062 -15.023 -6.191 1 50.47 97 ALA B CA 1
ATOM 2592 C C . ALA B 1 97 ? -27.938 -13.594 -5.672 1 50.47 97 ALA B C 1
ATOM 2594 O O . ALA B 1 97 ? -28.203 -12.633 -6.402 1 50.47 97 ALA B O 1
ATOM 2595 N N . ASP B 1 98 ? -27.797 -13.289 -4.453 1 61.09 98 ASP B N 1
ATOM 2596 C CA . ASP B 1 98 ? -27.609 -12.133 -3.582 1 61.09 98 ASP B CA 1
ATOM 2597 C C . ASP B 1 98 ? -26.469 -11.242 -4.086 1 61.09 98 ASP B C 1
ATOM 2599 O O . ASP B 1 98 ? -25.422 -11.742 -4.492 1 61.09 98 ASP B O 1
ATOM 2603 N N . PRO B 1 99 ? -26.797 -10.133 -4.672 1 61.72 99 PRO B N 1
ATOM 2604 C CA . PRO B 1 99 ? -25.828 -9.141 -5.125 1 61.72 99 PRO B CA 1
ATOM 2605 C C . PRO B 1 99 ? -24.484 -9.258 -4.402 1 61.72 99 PRO B C 1
ATOM 2607 O O . PRO B 1 99 ? -23.438 -9 -5 1 61.72 99 PRO B O 1
ATOM 2610 N N . HIS B 1 100 ? -24.562 -9.797 -3.273 1 66.62 100 HIS B N 1
ATOM 2611 C CA . HIS B 1 100 ? -23.344 -9.969 -2.484 1 66.62 100 HIS B CA 1
ATOM 2612 C C . HIS B 1 100 ? -22.5 -11.125 -3.012 1 66.62 100 HIS B C 1
ATOM 2614 O O . HIS B 1 100 ? -21.281 -11.016 -3.092 1 66.62 100 HIS B O 1
ATOM 2620 N N . CYS B 1 101 ? -23.172 -12.055 -3.557 1 73.06 101 CYS B N 1
ATOM 2621 C CA . CYS B 1 101 ? -22.484 -13.242 -4.043 1 73.06 101 CYS B CA 1
ATOM 2622 C C . CYS B 1 101 ? -21.828 -12.977 -5.391 1 73.06 101 CYS B C 1
ATOM 2624 O O . CYS B 1 101 ? -20.734 -13.469 -5.66 1 73.06 101 CYS B O 1
ATOM 2626 N N . ASP B 1 102 ? -22.453 -12.148 -6.055 1 79.81 102 ASP B N 1
ATOM 2627 C CA . ASP B 1 102 ? -21.922 -11.828 -7.379 1 79.81 102 ASP B CA 1
ATOM 2628 C C . ASP B 1 102 ? -20.625 -11.031 -7.27 1 79.81 102 ASP B C 1
ATOM 2630 O O . ASP B 1 102 ? -19.672 -11.289 -8.008 1 79.81 102 ASP B O 1
ATOM 2634 N N . ARG B 1 103 ? -20.609 -10.211 -6.324 1 77.94 103 ARG B N 1
ATOM 2635 C CA . ARG B 1 103 ? -19.406 -9.391 -6.137 1 77.94 103 ARG B CA 1
ATOM 2636 C C . ARG B 1 103 ? -18.25 -10.227 -5.605 1 77.94 103 ARG B C 1
ATOM 2638 O O . ARG B 1 103 ? -17.109 -10.039 -6.016 1 77.94 103 ARG B O 1
ATOM 2645 N N . LEU B 1 104 ? -18.625 -11.133 -4.832 1 83.44 104 LEU B N 1
ATOM 2646 C CA . LEU B 1 104 ? -17.609 -12.008 -4.27 1 83.44 104 LEU B CA 1
ATOM 2647 C C . LEU B 1 104 ? -17.031 -12.938 -5.34 1 83.44 104 LEU B C 1
ATOM 2649 O O . LEU B 1 104 ? -15.828 -13.172 -5.379 1 83.44 104 LEU B O 1
ATOM 2653 N N . TYR B 1 105 ? -17.906 -13.414 -6.121 1 86.06 105 TYR B N 1
ATOM 2654 C CA . TYR B 1 105 ? -17.469 -14.297 -7.191 1 86.06 105 TYR B CA 1
ATOM 2655 C C . TYR B 1 105 ? -16.562 -13.57 -8.172 1 86.06 105 TYR B C 1
ATOM 2657 O O . TYR B 1 105 ? -15.469 -14.055 -8.5 1 86.06 105 TYR B O 1
ATOM 2665 N N . ARG B 1 106 ? -16.953 -12.453 -8.562 1 83.94 106 ARG B N 1
ATOM 2666 C CA . ARG B 1 106 ? -16.156 -11.648 -9.492 1 83.94 106 ARG B CA 1
ATOM 2667 C C . ARG B 1 106 ? -14.805 -11.289 -8.883 1 83.94 106 ARG B C 1
ATOM 2669 O O . ARG B 1 106 ? -13.766 -11.391 -9.547 1 83.94 106 ARG B O 1
ATOM 2676 N N . GLY B 1 107 ? -14.852 -10.867 -7.66 1 84.31 107 GLY B N 1
ATOM 2677 C CA . GLY B 1 107 ? -13.617 -10.562 -6.957 1 84.31 107 GLY B CA 1
ATOM 2678 C C . GLY B 1 107 ? -12.68 -11.75 -6.863 1 84.31 107 GLY B C 1
ATOM 2679 O O . GLY B 1 107 ? -11.469 -11.609 -7.059 1 84.31 107 GLY B O 1
ATOM 2680 N N . GLY B 1 108 ? -13.297 -12.875 -6.613 1 87 108 GLY B N 1
ATOM 2681 C CA . GLY B 1 108 ? -12.508 -14.094 -6.547 1 87 108 GLY B CA 1
ATOM 2682 C C . GLY B 1 108 ? -11.844 -14.445 -7.867 1 87 108 GLY B C 1
ATOM 2683 O O . GLY B 1 108 ? -10.672 -14.828 -7.895 1 87 108 GLY B O 1
ATOM 2684 N N . ILE B 1 109 ? -12.539 -14.312 -8.906 1 87.81 109 ILE B N 1
ATOM 2685 C CA . ILE B 1 109 ? -12.016 -14.617 -10.234 1 87.81 109 ILE B CA 1
ATOM 2686 C C . ILE B 1 109 ? -10.914 -13.625 -10.602 1 87.81 109 ILE B C 1
ATOM 2688 O O . ILE B 1 109 ? -9.852 -14.016 -11.102 1 87.81 109 ILE B O 1
ATOM 2692 N N . MET B 1 110 ? -11.133 -12.398 -10.297 1 84.81 110 MET B N 1
ATOM 2693 C CA . MET B 1 110 ? -10.141 -11.359 -10.586 1 84.81 110 MET B CA 1
ATOM 2694 C C . MET B 1 110 ? -8.859 -11.602 -9.797 1 84.81 110 MET B C 1
ATOM 2696 O O . MET B 1 110 ? -7.762 -11.453 -10.336 1 84.81 110 MET B O 1
ATOM 2700 N N . MET B 1 111 ? -9.031 -11.992 -8.625 1 87.06 111 MET B N 1
ATOM 2701 C CA . MET B 1 111 ? -7.875 -12.281 -7.789 1 87.06 111 MET B CA 1
ATOM 2702 C C . MET B 1 111 ? -7.105 -13.484 -8.32 1 87.06 111 MET B C 1
ATOM 2704 O O . MET B 1 111 ? -5.875 -13.461 -8.398 1 87.06 111 MET B O 1
ATOM 2708 N N . THR B 1 112 ? -7.895 -14.453 -8.688 1 90.5 112 THR B N 1
ATOM 2709 C CA . THR B 1 112 ? -7.273 -15.664 -9.219 1 90.5 112 THR B CA 1
ATOM 2710 C C . THR B 1 112 ? -6.488 -15.359 -10.484 1 90.5 112 THR B C 1
ATOM 2712 O O . THR B 1 112 ? -5.344 -15.789 -10.633 1 90.5 112 THR B O 1
ATOM 2715 N N . LEU B 1 113 ? -7.02 -14.609 -11.352 1 88.31 113 LEU B N 1
ATOM 2716 C CA . LEU B 1 1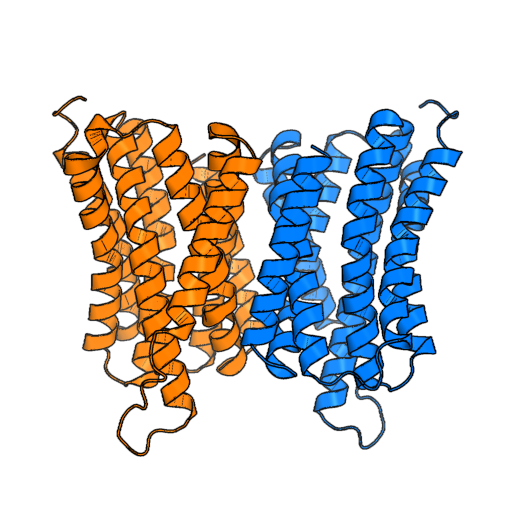13 ? -6.359 -14.234 -12.602 1 88.31 113 LEU B CA 1
ATOM 2717 C C . LEU B 1 113 ? -5.152 -13.344 -12.328 1 88.31 113 LEU B C 1
ATOM 2719 O O . LEU B 1 113 ? -4.086 -13.539 -12.914 1 88.31 113 LEU B O 1
ATOM 2723 N N . GLY B 1 114 ? -5.375 -12.391 -11.469 1 85.81 114 GLY B N 1
ATOM 2724 C CA . GLY B 1 114 ? -4.27 -11.523 -11.102 1 85.81 114 GLY B CA 1
ATOM 2725 C C . GLY B 1 114 ? -3.09 -12.273 -10.516 1 85.81 114 GLY B C 1
ATOM 2726 O O . GLY B 1 114 ? -1.941 -12.023 -10.883 1 85.81 114 GLY B O 1
ATOM 2727 N N . ILE B 1 115 ? -3.391 -13.203 -9.672 1 88.5 115 ILE B N 1
ATOM 2728 C CA . ILE B 1 115 ? -2.354 -13.984 -9.016 1 88.5 115 ILE B CA 1
ATOM 2729 C C . ILE B 1 115 ? -1.678 -14.906 -10.023 1 88.5 115 ILE B C 1
ATOM 2731 O O . ILE B 1 115 ? -0.46 -15.094 -9.984 1 88.5 115 ILE B O 1
ATOM 2735 N N . ALA B 1 116 ? -2.459 -15.438 -10.922 1 90.88 116 ALA B N 1
ATOM 2736 C CA . ALA B 1 116 ? -1.879 -16.266 -11.984 1 90.88 116 ALA B CA 1
ATOM 2737 C C . ALA B 1 116 ? -0.893 -15.453 -12.828 1 90.88 116 ALA B C 1
ATOM 2739 O O . ALA B 1 116 ? 0.213 -15.922 -13.117 1 90.88 116 ALA B O 1
ATOM 2740 N N . ILE B 1 117 ? -1.193 -14.32 -13.195 1 84.94 117 ILE B N 1
ATOM 2741 C CA . ILE B 1 117 ? -0.346 -13.438 -14 1 84.94 117 ILE B CA 1
ATOM 2742 C C . ILE B 1 117 ? 0.914 -13.078 -13.211 1 84.94 117 ILE B C 1
ATOM 2744 O O . ILE B 1 117 ? 2.014 -13.055 -13.773 1 84.94 117 ILE B O 1
ATOM 2748 N N . HIS B 1 118 ? 0.687 -12.852 -11.977 1 86 118 HIS B N 1
ATOM 2749 C CA . HIS B 1 118 ? 1.805 -12.5 -11.109 1 86 118 HIS B CA 1
ATOM 2750 C C . HIS B 1 118 ? 2.75 -13.68 -10.914 1 86 118 HIS B C 1
ATOM 2752 O O . HIS B 1 118 ? 3.969 -13.5 -10.844 1 86 118 HIS B O 1
ATOM 2758 N N . ASN B 1 119 ? 2.205 -14.867 -10.844 1 91.5 119 ASN B N 1
ATOM 2759 C CA . ASN B 1 119 ? 2.99 -16.062 -10.57 1 91.5 119 ASN B CA 1
ATOM 2760 C C . ASN B 1 119 ? 3.879 -16.438 -11.75 1 91.5 119 ASN B C 1
ATOM 2762 O O . ASN B 1 119 ? 4.902 -17.094 -11.57 1 91.5 119 ASN B O 1
ATOM 2766 N N . LEU B 1 120 ? 3.59 -15.945 -12.93 1 88.12 120 LEU B N 1
ATOM 2767 C CA . LEU B 1 120 ? 4.398 -16.25 -14.109 1 88.12 120 LEU B CA 1
ATOM 2768 C C . LEU B 1 120 ? 5.793 -15.656 -13.977 1 88.12 120 LEU B C 1
ATOM 2770 O O . LEU B 1 120 ? 6.793 -16.375 -14.008 1 88.12 120 LEU B O 1
ATOM 2774 N N . PRO B 1 121 ? 5.906 -14.422 -13.797 1 82.88 121 PRO B N 1
ATOM 2775 C CA . PRO B 1 121 ? 7.219 -13.797 -13.641 1 82.88 121 PRO B CA 1
ATOM 2776 C C . PRO B 1 121 ? 7.984 -14.32 -12.43 1 82.88 121 PRO B C 1
ATOM 2778 O O . PRO B 1 121 ? 9.219 -14.391 -12.453 1 82.88 121 PRO B O 1
ATOM 2781 N N . GLU B 1 122 ? 7.23 -14.656 -11.398 1 84.38 122 GLU B N 1
ATOM 2782 C CA . GLU B 1 122 ? 7.887 -15.227 -10.219 1 84.38 122 GLU B CA 1
ATOM 2783 C C . GLU B 1 122 ? 8.562 -16.547 -10.555 1 84.38 122 GLU B C 1
ATOM 2785 O O . GLU B 1 122 ? 9.688 -16.812 -10.117 1 84.38 122 GLU B O 1
ATOM 2790 N N . GLY B 1 123 ? 7.809 -17.328 -11.289 1 89.56 123 GLY B N 1
ATOM 2791 C CA . GLY B 1 123 ? 8.398 -18.578 -11.75 1 89.56 123 GLY B CA 1
ATOM 2792 C C . GLY B 1 123 ? 9.648 -18.359 -12.586 1 89.56 123 GLY B C 1
ATOM 2793 O O . GLY B 1 123 ? 10.625 -19.094 -12.438 1 89.56 123 GLY B O 1
ATOM 2794 N N . LEU B 1 124 ? 9.602 -17.375 -13.43 1 84.31 124 LEU B N 1
ATOM 2795 C CA . LEU B 1 124 ? 10.75 -17.031 -14.258 1 84.31 124 LEU B CA 1
ATOM 2796 C C . LEU B 1 124 ? 11.945 -16.641 -13.383 1 84.31 124 LEU B C 1
ATOM 2798 O O . LEU B 1 124 ? 13.062 -17.109 -13.617 1 84.31 124 LEU B O 1
ATOM 2802 N N . ALA B 1 125 ? 11.695 -15.859 -12.422 1 81.69 125 ALA B N 1
ATOM 2803 C CA . ALA B 1 125 ? 12.742 -15.352 -11.547 1 81.69 125 ALA B CA 1
ATOM 2804 C C . ALA B 1 125 ? 13.391 -16.484 -10.75 1 81.69 125 ALA B C 1
ATOM 2806 O O . ALA B 1 125 ? 14.617 -16.578 -10.688 1 81.69 125 ALA B O 1
ATOM 2807 N N . VAL B 1 126 ? 12.555 -17.328 -10.164 1 86.88 126 VAL B N 1
ATOM 2808 C CA . VAL B 1 126 ? 13.07 -18.438 -9.367 1 86.88 126 VAL B CA 1
ATOM 2809 C C . VAL B 1 126 ? 13.906 -19.359 -10.25 1 86.88 126 VAL B C 1
ATOM 2811 O O . VAL B 1 126 ? 15.008 -19.766 -9.867 1 86.88 126 VAL B O 1
ATOM 2814 N N . ALA B 1 127 ? 13.398 -19.641 -11.391 1 87.88 127 ALA B N 1
ATOM 2815 C CA . ALA B 1 127 ? 14.102 -20.547 -12.297 1 87.88 127 ALA B CA 1
ATOM 2816 C C . ALA B 1 127 ? 15.438 -19.953 -12.734 1 87.88 127 ALA B C 1
ATOM 2818 O O . ALA B 1 127 ? 16.469 -20.641 -12.711 1 87.88 127 ALA B O 1
ATOM 2819 N N . LEU B 1 128 ? 15.492 -18.781 -13.023 1 80.69 128 LEU B N 1
ATOM 2820 C CA . LEU B 1 128 ? 16.703 -18.156 -13.539 1 80.69 128 LEU B CA 1
ATOM 2821 C C . LEU B 1 128 ? 17.766 -18.062 -12.453 1 80.69 128 LEU B C 1
ATOM 2823 O O . LEU B 1 128 ? 18.953 -18.328 -12.711 1 80.69 128 LEU B O 1
ATOM 2827 N N . VAL B 1 129 ? 17.359 -17.656 -11.328 1 80.25 129 VAL B N 1
ATOM 2828 C CA . VAL B 1 129 ? 18.328 -17.531 -10.234 1 80.25 129 VAL B CA 1
ATOM 2829 C C . VAL B 1 129 ? 18.844 -18.906 -9.852 1 80.25 129 VAL B C 1
ATOM 2831 O O . VAL B 1 129 ? 20.047 -19.062 -9.609 1 80.25 129 VAL B O 1
ATOM 2834 N N . ALA B 1 130 ? 17.938 -19.828 -9.836 1 86 130 ALA B N 1
ATOM 2835 C CA . ALA B 1 130 ? 18.328 -21.188 -9.477 1 86 130 ALA B CA 1
ATOM 2836 C C . ALA B 1 130 ? 19.234 -21.797 -10.547 1 86 130 ALA B C 1
ATOM 2838 O O . ALA B 1 130 ? 20.141 -22.562 -10.234 1 86 130 ALA B O 1
ATOM 2839 N N . LEU B 1 131 ? 19 -21.469 -11.758 1 83.25 131 LEU B N 1
ATOM 2840 C CA . LEU B 1 131 ? 19.844 -21.969 -12.844 1 83.25 131 LEU B CA 1
ATOM 2841 C C . LEU B 1 131 ? 21.25 -21.391 -12.75 1 83.25 131 LEU B C 1
ATOM 2843 O O . LEU B 1 131 ? 22.234 -22.078 -13.031 1 83.25 131 LEU B O 1
ATOM 2847 N N . ALA B 1 132 ? 21.266 -20.203 -12.32 1 80.19 132 ALA B N 1
ATOM 2848 C CA . ALA B 1 132 ? 22.562 -19.516 -12.195 1 80.19 132 ALA B CA 1
ATOM 2849 C C . ALA B 1 132 ? 23.312 -20 -10.961 1 80.19 132 ALA B C 1
ATOM 2851 O O . ALA B 1 132 ? 24.516 -20.234 -11.016 1 80.19 132 ALA B O 1
ATOM 2852 N N . ASP B 1 133 ? 22.609 -20.031 -9.836 1 85.19 133 ASP B N 1
ATOM 2853 C CA . ASP B 1 133 ? 23.188 -20.453 -8.57 1 85.19 133 ASP B CA 1
ATOM 2854 C C . ASP B 1 133 ? 22.141 -21.016 -7.621 1 85.19 133 ASP B C 1
ATOM 2856 O O . ASP B 1 133 ? 21.281 -20.266 -7.117 1 85.19 133 ASP B O 1
ATOM 2860 N N . LEU B 1 134 ? 22.141 -22.234 -7.32 1 87.69 134 LEU B N 1
ATOM 2861 C CA . LEU B 1 134 ? 21.156 -22.891 -6.477 1 87.69 134 LEU B CA 1
ATOM 2862 C C . LEU B 1 134 ? 21.188 -22.344 -5.059 1 87.69 134 LEU B C 1
ATOM 2864 O O . LEU B 1 134 ? 20.172 -22.312 -4.367 1 87.69 134 LEU B O 1
ATOM 2868 N N . ARG B 1 135 ? 22.438 -21.953 -4.688 1 84 135 ARG B N 1
ATOM 2869 C CA . ARG B 1 135 ? 22.594 -21.391 -3.348 1 84 135 ARG B CA 1
ATOM 2870 C C . ARG B 1 135 ? 21.766 -20.125 -3.191 1 84 135 ARG B C 1
ATOM 2872 O O . ARG B 1 135 ? 21.297 -19.812 -2.092 1 84 135 ARG B O 1
ATOM 2879 N N . LEU B 1 136 ? 21.5 -19.453 -4.312 1 79.69 136 LEU B N 1
ATOM 2880 C CA . LEU B 1 136 ? 20.688 -18.25 -4.316 1 79.69 136 LEU B CA 1
ATOM 2881 C C . LEU B 1 136 ? 19.234 -18.594 -4.637 1 79.69 136 LEU B C 1
ATOM 2883 O O . LEU B 1 136 ? 18.312 -17.906 -4.176 1 79.69 136 LEU B O 1
ATOM 2887 N N . GLY B 1 137 ? 19.078 -19.594 -5.395 1 84.81 137 GLY B N 1
ATOM 2888 C CA . GLY B 1 137 ? 17.75 -19.984 -5.84 1 84.81 137 GLY B CA 1
ATOM 2889 C C . GLY B 1 137 ? 16.891 -20.547 -4.723 1 84.81 137 GLY B C 1
ATOM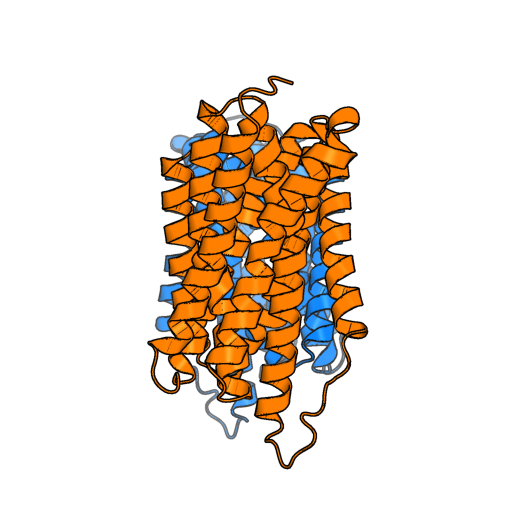 2890 O O . GLY B 1 137 ? 15.695 -20.266 -4.645 1 84.81 137 GLY B O 1
ATOM 2891 N N . ILE B 1 138 ? 17.422 -21.297 -3.855 1 89.38 138 ILE B N 1
ATOM 2892 C CA . ILE B 1 138 ? 16.688 -22 -2.812 1 89.38 138 ILE B CA 1
ATOM 2893 C C . ILE B 1 138 ? 16.078 -20.984 -1.843 1 89.38 138 ILE B C 1
ATOM 2895 O O . ILE B 1 138 ? 14.875 -21 -1.599 1 89.38 138 ILE B O 1
ATOM 2899 N N . PRO B 1 139 ? 16.875 -20.016 -1.352 1 84.31 139 PRO B N 1
ATOM 2900 C CA . PRO B 1 139 ? 16.25 -19.047 -0.453 1 84.31 139 PRO B CA 1
ATOM 2901 C C . PRO B 1 139 ? 15.156 -18.234 -1.131 1 84.31 139 PRO B C 1
ATOM 2903 O O . PRO B 1 139 ? 14.141 -17.922 -0.505 1 84.31 139 PRO B O 1
ATOM 2906 N N . ILE B 1 140 ? 15.328 -17.938 -2.279 1 81.5 140 ILE B N 1
ATOM 2907 C CA . ILE B 1 140 ? 14.336 -17.156 -3.014 1 81.5 140 ILE B CA 1
ATOM 2908 C C . ILE B 1 140 ? 13.062 -17.984 -3.191 1 81.5 140 ILE B C 1
ATOM 2910 O O . ILE B 1 140 ? 11.953 -17.469 -2.99 1 81.5 140 ILE B O 1
ATOM 2914 N N . ALA B 1 141 ? 13.25 -19.203 -3.529 1 89.12 141 ALA B N 1
ATOM 2915 C CA . ALA B 1 141 ? 12.102 -20.094 -3.699 1 89.12 141 ALA B CA 1
ATOM 2916 C C . ALA B 1 141 ? 11.32 -20.234 -2.395 1 89.12 141 ALA B C 1
ATOM 2918 O O . ALA B 1 141 ? 10.086 -20.25 -2.398 1 89.12 141 ALA B O 1
ATOM 2919 N N . ILE B 1 142 ? 11.961 -20.312 -1.353 1 87.25 142 ILE B N 1
ATOM 2920 C CA . ILE B 1 142 ? 11.328 -20.453 -0.045 1 87.25 142 ILE B CA 1
ATOM 2921 C C . ILE B 1 142 ? 10.562 -19.188 0.294 1 87.25 142 ILE B C 1
ATOM 2923 O O . ILE B 1 142 ? 9.414 -19.25 0.747 1 87.25 142 ILE B O 1
ATOM 2927 N N . ALA B 1 143 ? 11.234 -18.125 0.07 1 79.31 143 ALA B N 1
ATOM 2928 C CA . ALA B 1 143 ? 10.586 -16.844 0.329 1 79.31 143 ALA B CA 1
ATOM 2929 C C . ALA B 1 143 ? 9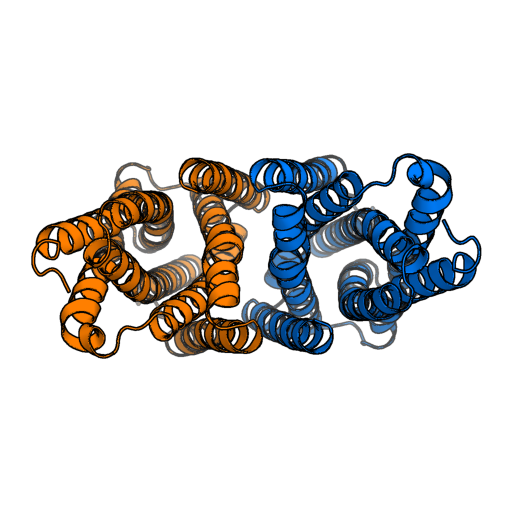.305 -16.703 -0.485 1 79.31 143 ALA B C 1
ATOM 2931 O O . ALA B 1 143 ? 8.273 -16.266 0.036 1 79.31 143 ALA B O 1
ATOM 2932 N N . ILE B 1 144 ? 9.359 -17.109 -1.679 1 84.5 144 ILE B N 1
ATOM 2933 C CA . ILE B 1 144 ? 8.219 -17.031 -2.582 1 84.5 144 ILE B CA 1
ATOM 2934 C C . ILE B 1 144 ? 7.129 -18 -2.127 1 84.5 144 ILE B C 1
ATOM 2936 O O . ILE B 1 144 ? 5.941 -17.656 -2.143 1 84.5 144 ILE B O 1
ATOM 2940 N N . ALA B 1 145 ? 7.535 -19.172 -1.703 1 88.75 145 ALA B N 1
ATOM 2941 C CA . ALA B 1 145 ? 6.578 -20.156 -1.215 1 88.75 145 ALA B CA 1
ATOM 2942 C C . ALA B 1 145 ? 5.805 -19.625 -0.012 1 88.75 145 ALA B C 1
ATOM 2944 O O . ALA B 1 145 ? 4.594 -19.812 0.092 1 88.75 145 ALA B O 1
ATOM 2945 N N . ILE B 1 146 ? 6.414 -18.969 0.791 1 82.06 146 ILE B N 1
ATOM 2946 C CA . ILE B 1 146 ? 5.812 -18.453 2.018 1 82.06 146 ILE B CA 1
ATOM 2947 C C . ILE B 1 146 ? 4.727 -17.438 1.676 1 82.06 146 ILE B C 1
ATOM 2949 O O . ILE B 1 146 ? 3.637 -17.469 2.248 1 82.06 146 ILE B O 1
ATOM 2953 N N . HIS B 1 147 ? 5.027 -16.625 0.789 1 83.56 147 HIS B N 1
ATOM 2954 C CA . HIS B 1 147 ? 4.016 -15.609 0.509 1 83.56 147 HIS B CA 1
ATOM 2955 C C . HIS B 1 147 ? 2.949 -16.141 -0.44 1 83.56 147 HIS B C 1
ATOM 2957 O O . HIS B 1 147 ? 1.855 -15.586 -0.531 1 83.56 147 HIS B O 1
ATOM 2963 N N . ASN B 1 148 ? 3.236 -17.312 -1.126 1 91.88 148 ASN B N 1
ATOM 2964 C CA . ASN B 1 148 ? 2.256 -17.938 -2.006 1 91.88 148 ASN B CA 1
ATOM 2965 C C . ASN B 1 148 ? 1.115 -18.562 -1.214 1 91.88 148 ASN B C 1
ATOM 2967 O O . ASN B 1 148 ? 0.004 -18.719 -1.727 1 91.88 148 ASN B O 1
ATOM 2971 N N . ILE B 1 149 ? 1.331 -18.875 0.005 1 88.19 149 ILE B N 1
ATOM 2972 C CA . ILE B 1 149 ? 0.287 -19.469 0.836 1 88.19 149 ILE B CA 1
ATOM 2973 C C . ILE B 1 149 ? -0.831 -18.453 1.059 1 88.19 149 ILE B C 1
ATOM 2975 O O . ILE B 1 149 ? -1.996 -18.734 0.763 1 88.19 149 ILE B O 1
ATOM 2979 N N . PRO B 1 150 ? -0.463 -17.266 1.441 1 84.62 150 PRO B N 1
ATOM 2980 C CA . PRO B 1 150 ? -1.494 -16.234 1.562 1 84.62 150 PRO B CA 1
ATOM 2981 C C . PRO B 1 150 ? -2.213 -15.961 0.243 1 84.62 150 PRO B C 1
ATOM 2983 O O . PRO B 1 150 ? -3.418 -15.695 0.236 1 84.62 150 PRO B O 1
ATOM 2986 N N . GLU B 1 151 ? -1.542 -16.016 -0.828 1 87.38 151 GLU B N 1
ATOM 2987 C CA . GLU B 1 151 ? -2.156 -15.828 -2.141 1 87.38 151 GLU B CA 1
ATOM 2988 C C . GLU B 1 151 ? -3.205 -16.891 -2.416 1 87.38 151 GLU B C 1
ATOM 2990 O O . GLU B 1 151 ? -4.258 -16.609 -2.988 1 87.38 151 GLU B O 1
ATOM 2995 N N . GLY B 1 152 ? -2.863 -18.094 -2.01 1 91.69 152 GLY B N 1
ATOM 2996 C CA . GLY B 1 152 ? -3.83 -19.172 -2.158 1 91.69 152 GLY B CA 1
ATOM 2997 C C . GLY B 1 152 ? -5.109 -18.938 -1.377 1 91.69 152 GLY B C 1
ATOM 2998 O O . GLY B 1 152 ? -6.207 -19.203 -1.879 1 91.69 152 GLY B O 1
ATOM 2999 N N . VAL B 1 153 ? -4.953 -18.438 -0.232 1 85.5 153 VAL B N 1
ATOM 3000 C CA . VAL B 1 153 ? -6.098 -18.109 0.61 1 85.5 153 VAL B CA 1
ATOM 3001 C C . VAL B 1 153 ? -6.93 -17.016 -0.053 1 85.5 153 VAL B C 1
ATOM 3003 O O . VAL B 1 153 ? -8.156 -17.109 -0.127 1 85.5 153 VAL B O 1
ATOM 3006 N N . ALA B 1 154 ? -6.266 -16.047 -0.587 1 86.31 154 ALA B N 1
ATOM 3007 C CA . ALA B 1 154 ? -6.918 -14.906 -1.216 1 86.31 154 ALA B CA 1
ATOM 3008 C C . ALA B 1 154 ? -7.73 -15.336 -2.434 1 86.31 154 ALA B C 1
ATOM 3010 O O . ALA B 1 154 ? -8.758 -14.734 -2.75 1 86.31 154 ALA B O 1
ATOM 3011 N N . CYS B 1 155 ? -7.297 -16.391 -3.078 1 90.12 155 CYS B N 1
ATOM 3012 C CA . CYS B 1 155 ? -7.984 -16.891 -4.258 1 90.12 155 CYS B CA 1
ATOM 3013 C C . CYS B 1 155 ? -9.172 -17.766 -3.867 1 90.12 155 CYS B C 1
ATOM 3015 O O . CYS B 1 155 ? -10.273 -17.594 -4.387 1 90.12 155 CYS B O 1
ATOM 3017 N N . SER B 1 156 ? -9 -18.609 -2.924 1 89.94 156 SER B N 1
ATOM 3018 C CA . SER B 1 156 ? -9.953 -19.672 -2.676 1 89.94 156 SER B CA 1
ATOM 3019 C C . SER B 1 156 ? -11.109 -19.203 -1.803 1 89.94 156 SER B C 1
ATOM 3021 O O . SER B 1 156 ? -12.266 -19.562 -2.039 1 89.94 156 SER B O 1
ATOM 3023 N N . VAL B 1 157 ? -10.82 -18.391 -0.868 1 85.44 157 VAL B N 1
ATOM 3024 C CA . VAL B 1 157 ? -11.805 -18.062 0.163 1 85.44 157 VAL B CA 1
ATOM 3025 C C . VAL B 1 157 ? -12.945 -17.25 -0.444 1 85.44 157 VAL B C 1
ATOM 3027 O O . VAL B 1 157 ? -14.125 -17.594 -0.266 1 85.44 157 VAL B O 1
ATOM 3030 N N . PRO B 1 158 ? -12.633 -16.203 -1.219 1 84.88 158 PRO B N 1
ATOM 3031 C CA . PRO B 1 158 ? -13.758 -15.461 -1.813 1 84.88 158 PRO B CA 1
ATOM 3032 C C . PRO B 1 158 ? -14.586 -16.328 -2.758 1 84.88 158 PRO B C 1
ATOM 3034 O O . PRO B 1 158 ? -15.82 -16.219 -2.77 1 84.88 158 PRO B O 1
ATOM 3037 N N . LEU B 1 159 ? -13.977 -17.172 -3.502 1 87.19 159 LEU B N 1
ATOM 3038 C CA . LEU B 1 159 ? -14.688 -18.047 -4.426 1 87.19 159 LEU B CA 1
ATOM 3039 C C . LEU B 1 159 ? -15.539 -19.062 -3.664 1 87.19 159 LEU B C 1
ATOM 3041 O O . LEU B 1 159 ? -16.672 -19.359 -4.062 1 87.19 159 LEU B O 1
ATOM 3045 N N . TYR B 1 160 ? -14.969 -19.5 -2.625 1 87.5 160 TYR B N 1
ATOM 3046 C CA . TYR B 1 160 ? -15.719 -20.438 -1.797 1 87.5 160 TYR B CA 1
ATOM 3047 C C . TYR B 1 160 ? -16.953 -19.766 -1.187 1 87.5 160 TYR B C 1
ATOM 3049 O O . TYR B 1 160 ? -18.031 -20.344 -1.182 1 87.5 160 TYR B O 1
ATOM 3057 N N . CYS B 1 161 ? -16.766 -18.562 -0.688 1 82.38 161 CYS B N 1
ATOM 3058 C CA . CYS B 1 161 ? -17.859 -17.812 -0.086 1 82.38 161 CYS B CA 1
ATOM 3059 C C . CYS B 1 161 ? -18.938 -17.516 -1.118 1 82.38 161 CYS B C 1
ATOM 3061 O O . CYS B 1 161 ? -20.125 -17.469 -0.79 1 82.38 161 CYS B O 1
ATOM 3063 N N . ALA B 1 162 ? -18.547 -17.391 -2.303 1 83 162 ALA B N 1
ATOM 3064 C CA . ALA B 1 162 ? -19.484 -17.016 -3.361 1 83 162 ALA B CA 1
ATOM 3065 C C . ALA B 1 162 ? -20.219 -18.25 -3.908 1 83 162 ALA B C 1
ATOM 3067 O O . ALA B 1 162 ? -21.391 -18.172 -4.246 1 83 162 ALA B O 1
ATOM 3068 N N . THR B 1 163 ? -19.547 -19.375 -3.975 1 84.38 163 THR B N 1
ATOM 3069 C CA . THR B 1 163 ? -20.094 -20.516 -4.727 1 84.38 163 THR B CA 1
ATOM 3070 C C . THR B 1 163 ? -20.516 -21.641 -3.783 1 84.38 163 THR B C 1
ATOM 3072 O O . THR B 1 163 ? -21.297 -22.5 -4.16 1 84.38 163 THR B O 1
ATOM 3075 N N . GLY B 1 164 ? -19.875 -21.656 -2.648 1 83.56 164 GLY B N 1
ATOM 3076 C CA . GLY B 1 164 ? -20.078 -22.766 -1.727 1 83.56 164 GLY B CA 1
ATOM 3077 C C . GLY B 1 164 ? -19.406 -24.047 -2.162 1 83.56 164 GLY B C 1
ATOM 3078 O O . GLY B 1 164 ? -19.594 -25.094 -1.551 1 83.56 164 GLY B O 1
ATOM 3079 N N . ASP B 1 165 ? -18.625 -23.953 -3.193 1 88.81 165 ASP B N 1
ATOM 3080 C CA . ASP B 1 165 ? -17.938 -25.125 -3.748 1 88.81 165 ASP B CA 1
ATOM 3081 C C . ASP B 1 165 ? -16.453 -25.109 -3.389 1 88.81 165 ASP B C 1
ATOM 3083 O O . ASP B 1 165 ? -15.656 -24.453 -4.059 1 88.81 165 ASP B O 1
ATOM 3087 N N . ARG B 1 166 ? -16.125 -25.906 -2.441 1 88.25 166 ARG B N 1
ATOM 3088 C CA . ARG B 1 166 ? -14.758 -25.906 -1.946 1 88.25 166 ARG B CA 1
ATOM 3089 C C . ARG B 1 166 ? -13.805 -26.5 -2.979 1 88.25 166 ARG B C 1
ATOM 3091 O O . ARG B 1 166 ? -12.672 -26.031 -3.137 1 88.25 166 ARG B O 1
ATOM 3098 N N . ARG B 1 167 ? -14.227 -27.531 -3.676 1 91.31 167 ARG B N 1
ATOM 3099 C CA . ARG B 1 167 ? -13.367 -28.188 -4.645 1 91.31 167 ARG B CA 1
ATOM 3100 C C . ARG B 1 167 ? -12.977 -27.25 -5.777 1 91.31 167 ARG B C 1
ATOM 3102 O O . ARG B 1 167 ? -11.805 -27.156 -6.137 1 91.31 167 ARG B O 1
ATOM 3109 N N . LYS B 1 168 ? -13.961 -26.578 -6.273 1 90.94 168 LYS B N 1
ATOM 3110 C CA . LYS B 1 168 ? -13.703 -25.656 -7.371 1 90.94 168 LYS B CA 1
ATOM 3111 C C . LYS B 1 168 ? -12.82 -24.484 -6.918 1 90.94 168 LYS B C 1
ATOM 3113 O O . LYS B 1 168 ? -11.922 -24.062 -7.645 1 90.94 168 LYS B O 1
ATOM 3118 N N . SER B 1 169 ? -13.117 -24.031 -5.781 1 90.44 169 SER B N 1
ATOM 3119 C CA . SER B 1 169 ? -12.352 -22.906 -5.246 1 90.44 169 SER B CA 1
ATOM 3120 C C . SER B 1 169 ? -10.891 -23.281 -5.047 1 90.44 169 SER B C 1
ATOM 3122 O O . SER B 1 169 ? -9.992 -22.531 -5.422 1 90.44 169 SER B O 1
ATOM 3124 N N . CYS B 1 170 ? -10.656 -24.469 -4.559 1 92.38 170 CYS B N 1
ATOM 3125 C CA . CYS B 1 170 ? -9.297 -24.953 -4.34 1 92.38 170 CYS B CA 1
ATOM 3126 C C . CYS B 1 170 ? -8.594 -25.219 -5.664 1 92.38 170 CYS B C 1
ATOM 3128 O O . CYS B 1 170 ? -7.398 -24.969 -5.797 1 92.38 170 CYS B O 1
ATOM 3130 N N . PHE B 1 171 ? -9.336 -25.719 -6.547 1 93.81 171 PHE B N 1
ATOM 3131 C CA . PHE B 1 171 ? -8.773 -26.016 -7.859 1 93.81 171 PHE B CA 1
ATOM 3132 C C . PHE B 1 171 ? -8.305 -24.75 -8.555 1 93.81 171 PHE B C 1
ATOM 3134 O O . PHE B 1 171 ? -7.23 -24.719 -9.156 1 93.81 171 PHE B O 1
ATOM 3141 N N . TYR B 1 172 ? -9.086 -23.688 -8.492 1 92.62 172 TYR B N 1
ATOM 3142 C CA . TYR B 1 172 ? -8.703 -22.406 -9.102 1 92.62 172 TYR B CA 1
ATOM 3143 C C . TYR B 1 172 ? -7.438 -21.859 -8.453 1 92.62 172 TYR B C 1
ATOM 3145 O O . TYR B 1 172 ? -6.566 -21.312 -9.141 1 92.62 172 TYR B O 1
ATOM 3153 N N . SER B 1 173 ? -7.398 -21.969 -7.148 1 93.44 173 SER B N 1
ATOM 3154 C CA . SER B 1 173 ? -6.199 -21.547 -6.434 1 93.44 173 SER B CA 1
ATOM 3155 C C . SER B 1 173 ? -4.984 -22.344 -6.867 1 93.44 173 SER B C 1
ATOM 3157 O O . SER B 1 173 ? -3.904 -21.797 -7.078 1 93.44 173 SER B O 1
ATOM 3159 N N . PHE B 1 174 ? -5.18 -23.625 -7.027 1 94.31 174 PHE B N 1
ATOM 3160 C CA . PHE B 1 174 ? -4.117 -24.516 -7.488 1 94.31 174 PHE B CA 1
ATOM 3161 C C . PHE B 1 174 ? -3.654 -24.109 -8.883 1 94.31 174 PHE B C 1
ATOM 3163 O O . PHE B 1 174 ? -2.453 -24.047 -9.156 1 94.31 174 PHE B O 1
ATOM 3170 N N . LEU B 1 175 ? -4.535 -23.859 -9.719 1 94.38 175 LEU B N 1
ATOM 3171 C CA . LEU B 1 175 ? -4.211 -23.453 -11.086 1 94.38 175 LEU B CA 1
ATOM 3172 C C . LEU B 1 175 ? -3.42 -22.156 -11.102 1 94.38 175 LEU B C 1
ATOM 3174 O O . LEU B 1 175 ? -2.479 -22 -11.883 1 94.38 175 LEU B O 1
ATOM 3178 N N . ALA B 1 176 ? -3.852 -21.25 -10.266 1 94.25 176 ALA B N 1
ATOM 3179 C CA . ALA B 1 176 ? -3.129 -19.984 -10.172 1 94.25 176 ALA B CA 1
ATOM 3180 C C . ALA B 1 176 ? -1.684 -20.219 -9.734 1 94.25 176 ALA B C 1
ATOM 3182 O O . ALA B 1 176 ? -0.77 -19.547 -10.234 1 94.25 176 ALA B O 1
ATOM 3183 N N . GLY B 1 177 ? -1.501 -21.156 -8.844 1 94.69 177 GLY B N 1
ATOM 3184 C CA . GLY B 1 177 ? -0.166 -21.5 -8.383 1 94.69 177 GLY B CA 1
ATOM 3185 C C . GLY B 1 177 ? 0.687 -22.156 -9.453 1 94.69 177 GLY B C 1
ATOM 3186 O O . GLY B 1 177 ? 1.899 -21.938 -9.508 1 94.69 177 GLY B O 1
ATOM 3187 N N . MET B 1 178 ? 0.109 -22.844 -10.336 1 94.81 178 MET B N 1
ATOM 3188 C CA . MET B 1 178 ? 0.819 -23.578 -11.375 1 94.81 178 MET B CA 1
ATOM 3189 C C . MET B 1 178 ? 1.332 -22.641 -12.461 1 94.81 178 MET B C 1
ATOM 3191 O O . MET B 1 178 ? 2.135 -23.047 -13.305 1 94.81 178 MET B O 1
ATOM 3195 N N . ALA B 1 179 ? 0.956 -21.469 -12.406 1 94 179 ALA B N 1
ATOM 3196 C CA . ALA B 1 179 ? 1.523 -20.469 -13.312 1 94 179 ALA B CA 1
ATOM 3197 C C . ALA B 1 179 ? 3.02 -20.297 -13.062 1 94 179 ALA B C 1
ATOM 3199 O O . ALA B 1 179 ? 3.76 -19.891 -13.961 1 94 179 ALA B O 1
ATOM 3200 N N . GLU B 1 180 ? 3.416 -20.594 -11.867 1 94.44 180 GLU B N 1
ATOM 3201 C CA . GLU B 1 180 ? 4.832 -20.453 -11.539 1 94.44 180 GLU B CA 1
ATOM 3202 C C . GLU B 1 180 ? 5.688 -21.438 -12.32 1 94.44 180 GLU B C 1
ATOM 3204 O O . GLU B 1 180 ? 6.613 -21.047 -13.031 1 94.44 180 GLU B O 1
ATOM 3209 N N . PRO B 1 181 ? 5.383 -22.75 -12.234 1 94.19 181 PRO B N 1
ATOM 3210 C CA . PRO B 1 181 ? 6.172 -23.656 -13.07 1 94.19 181 PRO B CA 1
ATOM 3211 C C . PRO B 1 181 ? 6.016 -23.375 -14.562 1 94.19 181 PRO B C 1
ATOM 3213 O O . PRO B 1 181 ? 6.949 -23.578 -15.336 1 94.19 181 PRO B O 1
ATOM 3216 N N . LEU B 1 182 ? 4.891 -22.875 -14.992 1 93.19 182 LEU B N 1
ATOM 3217 C CA . LEU B 1 182 ? 4.727 -22.469 -16.375 1 93.19 182 LEU B CA 1
ATOM 3218 C C . LEU B 1 182 ? 5.684 -21.328 -16.719 1 93.19 182 LEU B C 1
ATOM 3220 O O . LEU B 1 182 ? 6.297 -21.328 -17.797 1 93.19 182 LEU B O 1
ATOM 3224 N N . GLY B 1 183 ? 5.773 -20.391 -15.875 1 89.06 183 GLY B N 1
ATOM 3225 C CA . GLY B 1 183 ? 6.73 -19.312 -16.062 1 89.06 183 GLY B CA 1
ATOM 3226 C C . GLY B 1 183 ? 8.164 -19.797 -16.156 1 89.06 183 GLY B C 1
ATOM 3227 O O . GLY B 1 183 ? 8.938 -19.297 -16.984 1 89.06 183 GLY B O 1
ATOM 3228 N N . ALA B 1 184 ? 8.469 -20.703 -15.328 1 89.94 184 ALA B N 1
ATOM 3229 C CA . ALA B 1 184 ? 9.805 -21.297 -15.359 1 89.94 184 ALA B CA 1
ATOM 3230 C C . ALA B 1 184 ? 10.086 -21.953 -16.719 1 89.94 184 ALA B C 1
ATOM 3232 O O . ALA B 1 184 ? 11.172 -21.781 -17.281 1 89.94 184 ALA B O 1
ATOM 3233 N N . ILE B 1 185 ? 9.125 -22.656 -17.188 1 89.94 185 ILE B N 1
ATOM 3234 C CA . ILE B 1 185 ? 9.258 -23.344 -18.469 1 89.94 185 ILE B CA 1
ATOM 3235 C C . ILE B 1 185 ? 9.438 -22.328 -19.578 1 89.94 185 ILE B C 1
ATOM 3237 O O . ILE B 1 185 ? 10.297 -22.484 -20.453 1 89.94 185 ILE B O 1
ATOM 3241 N N . ILE B 1 186 ? 8.672 -21.297 -19.547 1 83.62 186 ILE B N 1
ATOM 3242 C CA . ILE B 1 186 ? 8.781 -20.25 -20.547 1 83.62 186 ILE B CA 1
ATOM 3243 C C . ILE B 1 186 ? 10.164 -19.594 -20.453 1 83.62 186 ILE B C 1
ATOM 3245 O O . ILE B 1 186 ? 10.789 -19.312 -21.469 1 83.62 186 ILE B O 1
ATOM 3249 N N . ALA B 1 187 ? 10.578 -19.359 -19.203 1 75.81 187 ALA B N 1
ATOM 3250 C CA . ALA B 1 187 ? 11.898 -18.766 -19 1 75.81 187 ALA B CA 1
ATOM 3251 C C . ALA B 1 187 ? 12.984 -19.641 -19.625 1 75.81 187 ALA B C 1
ATOM 3253 O O . ALA B 1 187 ? 13.875 -19.125 -20.312 1 75.81 187 ALA B O 1
ATOM 3254 N N . ILE B 1 188 ? 12.961 -20.844 -19.438 1 78.38 188 ILE B N 1
ATOM 3255 C CA . ILE B 1 188 ? 13.992 -21.797 -19.859 1 78.38 188 ILE B CA 1
ATOM 3256 C C . ILE B 1 188 ? 13.938 -21.969 -21.375 1 78.38 188 ILE B C 1
ATOM 3258 O O . ILE B 1 188 ? 14.977 -22.016 -22.031 1 78.38 188 ILE B O 1
ATOM 3262 N N . LEU B 1 189 ? 12.695 -21.984 -21.859 1 78.12 189 LEU B N 1
ATOM 3263 C CA . LEU B 1 189 ? 12.547 -22.297 -23.281 1 78.12 189 LEU B CA 1
ATOM 3264 C C . LEU B 1 189 ? 12.727 -21.047 -24.141 1 78.12 189 LEU B C 1
ATOM 3266 O O . LEU B 1 189 ? 13.273 -21.125 -25.234 1 78.12 189 LEU B O 1
ATOM 3270 N N . VAL B 1 190 ? 12.219 -19.984 -23.688 1 71 190 VAL B N 1
ATOM 3271 C CA . VAL B 1 190 ? 12.117 -18.828 -24.562 1 71 190 VAL B CA 1
ATOM 3272 C C . VAL B 1 190 ? 13.148 -17.781 -24.156 1 71 190 VAL B C 1
ATOM 3274 O O . VAL B 1 190 ? 13.781 -17.156 -25.016 1 71 190 VAL B O 1
ATOM 3277 N N . LEU B 1 191 ? 13.234 -17.656 -22.891 1 65.06 191 LEU B N 1
ATOM 3278 C CA . LEU B 1 191 ? 13.891 -16.438 -22.453 1 65.06 191 LEU B CA 1
ATOM 3279 C C . LEU B 1 191 ? 15.367 -16.672 -22.156 1 65.06 191 LEU B C 1
ATOM 3281 O O . LEU B 1 191 ? 16.141 -15.734 -21.984 1 65.06 191 LEU B O 1
ATOM 3285 N N . LEU B 1 192 ? 15.68 -17.875 -22.141 1 64.44 192 LEU B N 1
ATOM 3286 C CA . LEU B 1 192 ? 17.062 -18.188 -21.797 1 64.44 192 LEU B CA 1
ATOM 3287 C C . LEU B 1 192 ? 18.031 -17.422 -22.688 1 64.44 192 LEU B C 1
ATOM 3289 O O . LEU B 1 192 ? 18.984 -16.812 -22.203 1 64.44 192 LEU B O 1
ATOM 3293 N N . PRO B 1 193 ? 17.734 -17.359 -23.875 1 64.5 193 PRO B N 1
ATOM 3294 C CA . PRO B 1 193 ? 18.672 -16.625 -24.719 1 64.5 193 PRO B CA 1
ATOM 3295 C C . PRO B 1 193 ? 18.609 -15.117 -24.484 1 64.5 193 PRO B C 1
ATOM 3297 O O . PRO B 1 193 ? 19.562 -14.398 -24.812 1 64.5 193 PRO B O 1
ATOM 3300 N N . PHE B 1 194 ? 17.469 -14.695 -24.047 1 64.81 194 PHE B N 1
ATOM 3301 C CA . PHE B 1 194 ? 17.234 -13.266 -23.922 1 64.81 194 PHE B CA 1
ATOM 3302 C C . PHE B 1 194 ? 17.281 -12.82 -22.469 1 64.81 194 PHE B C 1
ATOM 3304 O O . PHE B 1 194 ? 17.203 -11.633 -22.172 1 64.81 194 PHE B O 1
ATOM 3311 N N . LEU B 1 195 ? 17.359 -13.82 -21.703 1 65.62 195 LEU B N 1
ATOM 3312 C CA . LEU B 1 195 ? 17.203 -13.508 -20.297 1 65.62 195 LEU B CA 1
ATOM 3313 C C . LEU B 1 195 ? 18.484 -12.859 -19.734 1 65.62 195 LEU B C 1
ATOM 3315 O O . LEU B 1 195 ? 19.562 -13.445 -19.812 1 65.62 195 LEU B O 1
ATOM 3319 N N . ASN B 1 196 ? 18.469 -11.57 -19.594 1 74.88 196 ASN B N 1
ATOM 3320 C CA . ASN B 1 196 ? 19.5 -10.836 -18.875 1 74.88 196 ASN B CA 1
ATOM 3321 C C . ASN B 1 196 ? 18.938 -10.125 -17.641 1 74.88 196 ASN B C 1
ATOM 3323 O O . ASN B 1 196 ? 17.75 -10.266 -17.328 1 74.88 196 ASN B O 1
ATOM 3327 N N . GLY B 1 197 ? 19.781 -9.609 -16.938 1 76.69 197 GLY B N 1
ATOM 3328 C CA . GLY B 1 197 ? 19.453 -8.961 -15.688 1 76.69 197 GLY B CA 1
ATOM 3329 C C . GLY B 1 197 ? 18.375 -7.891 -15.828 1 76.69 197 GLY B C 1
ATOM 3330 O O . GLY B 1 197 ? 17.516 -7.742 -14.961 1 76.69 197 GLY B O 1
ATOM 3331 N N . ALA B 1 198 ? 18.312 -7.359 -17.031 1 85.06 198 ALA B N 1
ATOM 3332 C CA . ALA B 1 198 ? 17.359 -6.273 -17.266 1 85.06 198 ALA B CA 1
ATOM 3333 C C . ALA B 1 198 ? 15.953 -6.816 -17.469 1 85.06 198 ALA B C 1
ATOM 3335 O O . ALA B 1 198 ? 14.984 -6.238 -16.969 1 85.06 198 ALA B O 1
ATOM 3336 N N . VAL B 1 199 ? 15.875 -7.91 -18.156 1 82.44 199 VAL B N 1
ATOM 3337 C CA . VAL B 1 199 ? 14.57 -8.516 -18.422 1 82.44 199 VAL B CA 1
ATOM 3338 C C . VAL B 1 199 ? 13.984 -9.047 -17.109 1 82.44 199 VAL B C 1
ATOM 3340 O O . VAL B 1 199 ? 12.789 -8.883 -16.859 1 82.44 199 VAL B O 1
ATOM 3343 N N . LEU B 1 200 ? 14.828 -9.602 -16.359 1 80.38 200 LEU B N 1
ATOM 3344 C CA . LEU B 1 200 ? 14.375 -10.109 -15.078 1 80.38 200 LEU B CA 1
ATOM 3345 C C . LEU B 1 200 ? 13.875 -8.977 -14.188 1 80.38 200 LEU B C 1
ATOM 3347 O O . LEU B 1 200 ? 12.781 -9.062 -13.625 1 80.38 200 LEU B O 1
ATOM 3351 N N . ALA B 1 201 ? 14.688 -7.969 -14.141 1 87.44 201 ALA B N 1
ATOM 3352 C CA . ALA B 1 201 ? 14.344 -6.836 -13.289 1 87.44 201 ALA B CA 1
ATOM 3353 C C . ALA B 1 201 ? 13.07 -6.152 -13.773 1 87.44 201 ALA B C 1
ATOM 3355 O O . ALA B 1 201 ? 12.242 -5.734 -12.961 1 87.44 201 ALA B O 1
ATOM 3356 N N . SER B 1 202 ? 12.906 -6.113 -15.055 1 89.38 202 SER B N 1
ATOM 3357 C CA . SER B 1 202 ? 11.703 -5.523 -15.625 1 89.38 202 SER B CA 1
ATOM 3358 C C . SER B 1 202 ? 10.469 -6.352 -15.281 1 89.38 202 SER B C 1
ATOM 3360 O O . SER B 1 202 ? 9.422 -5.797 -14.945 1 89.38 202 SER B O 1
ATOM 3362 N N . SER B 1 203 ? 10.609 -7.629 -15.375 1 84.56 203 SER B N 1
ATOM 3363 C CA . SER B 1 203 ? 9.5 -8.523 -15.062 1 84.56 203 SER B CA 1
ATOM 3364 C C . SER B 1 203 ? 9.109 -8.43 -13.594 1 84.56 203 SER B C 1
ATOM 3366 O O . SER B 1 203 ? 7.926 -8.438 -13.258 1 84.56 203 SER B O 1
ATOM 3368 N N . ILE B 1 204 ? 10.086 -8.273 -12.789 1 83.94 204 ILE B N 1
ATOM 3369 C CA . ILE B 1 204 ? 9.875 -8.195 -11.352 1 83.94 204 ILE B CA 1
ATOM 3370 C C . ILE B 1 204 ? 9.148 -6.895 -11.008 1 83.94 204 ILE B C 1
ATOM 3372 O O . ILE B 1 204 ? 8.234 -6.887 -10.18 1 83.94 204 ILE B O 1
ATOM 3376 N N . ALA B 1 205 ? 9.57 -5.812 -11.641 1 92.5 205 ALA B N 1
ATOM 3377 C CA . ALA B 1 205 ? 8.891 -4.535 -11.445 1 92.5 205 ALA B CA 1
ATOM 3378 C C . ALA B 1 205 ? 7.441 -4.609 -11.914 1 92.5 205 ALA B C 1
ATOM 3380 O O . ALA B 1 205 ? 6.543 -4.086 -11.25 1 92.5 205 ALA B O 1
ATOM 3381 N N . PHE B 1 206 ? 7.234 -5.25 -13.031 1 89.94 206 PHE B N 1
ATOM 3382 C CA . PHE B 1 206 ? 5.902 -5.445 -13.586 1 89.94 206 PHE B CA 1
ATOM 3383 C C . PHE B 1 206 ? 5.016 -6.215 -12.617 1 89.94 206 PHE B C 1
ATOM 3385 O O . PHE B 1 206 ? 3.877 -5.82 -12.359 1 89.94 206 PHE B O 1
ATOM 3392 N N . VAL B 1 207 ? 5.527 -7.199 -12.047 1 85.69 207 VAL B N 1
ATOM 3393 C CA . VAL B 1 207 ? 4.797 -8.055 -11.117 1 85.69 207 VAL B CA 1
ATOM 3394 C C . VAL B 1 207 ? 4.465 -7.273 -9.844 1 85.69 207 VAL B C 1
ATOM 3396 O O . VAL B 1 207 ? 3.383 -7.438 -9.273 1 85.69 207 VAL B O 1
ATOM 3399 N N . ALA B 1 208 ? 5.41 -6.48 -9.383 1 91.56 208 ALA B N 1
ATOM 3400 C CA . ALA B 1 208 ? 5.16 -5.641 -8.219 1 91.56 208 ALA B CA 1
ATOM 3401 C C . ALA B 1 208 ? 3.947 -4.738 -8.438 1 91.56 208 ALA B C 1
ATOM 3403 O O . ALA B 1 208 ? 3.094 -4.613 -7.555 1 91.56 208 ALA B O 1
ATOM 3404 N N . GLY B 1 209 ? 3.84 -4.172 -9.609 1 93.31 209 GLY B N 1
ATOM 3405 C CA . GLY B 1 209 ? 2.699 -3.336 -9.945 1 93.31 209 GLY B CA 1
ATOM 3406 C C . GLY B 1 209 ? 1.386 -4.094 -9.961 1 93.31 209 GLY B C 1
ATOM 3407 O O . GLY B 1 209 ? 0.37 -3.6 -9.469 1 93.31 209 GLY B O 1
ATOM 3408 N N . VAL B 1 210 ? 1.409 -5.266 -10.5 1 87.25 210 VAL B N 1
ATOM 3409 C CA . VAL B 1 210 ? 0.234 -6.133 -10.547 1 87.25 210 VAL B CA 1
ATOM 3410 C C . VAL B 1 210 ? -0.252 -6.422 -9.133 1 87.25 210 VAL B C 1
ATOM 3412 O O . VAL B 1 210 ? -1.438 -6.27 -8.828 1 87.25 210 VAL B O 1
ATOM 3415 N N . MET B 1 211 ? 0.692 -6.762 -8.305 1 87.25 211 MET B N 1
ATOM 3416 C CA . MET B 1 211 ? 0.368 -7.152 -6.934 1 87.25 211 MET B CA 1
ATOM 3417 C C . MET B 1 211 ? -0.233 -5.98 -6.164 1 87.25 211 MET B C 1
ATOM 3419 O O . MET B 1 211 ? -1.225 -6.145 -5.449 1 87.25 211 MET B O 1
ATOM 3423 N N . VAL B 1 212 ? 0.372 -4.852 -6.352 1 94.06 212 VAL B N 1
ATOM 3424 C CA . VAL B 1 212 ? -0.101 -3.67 -5.637 1 94.06 212 VAL B CA 1
ATOM 3425 C C . VAL B 1 212 ? -1.524 -3.334 -6.078 1 94.06 212 VAL B C 1
ATOM 3427 O O . VAL B 1 212 ? -2.396 -3.082 -5.242 1 94.06 212 VAL B O 1
ATOM 3430 N N . PHE B 1 213 ? -1.776 -3.408 -7.324 1 92.62 213 PHE B N 1
ATOM 3431 C CA . PHE B 1 213 ? -3.088 -3.006 -7.816 1 92.62 213 PHE B CA 1
ATOM 3432 C C . PHE B 1 213 ? -4.156 -4.012 -7.395 1 92.62 213 PHE B C 1
ATOM 3434 O O . PHE B 1 213 ? -5.266 -3.625 -7.027 1 92.62 213 PHE B O 1
ATOM 3441 N N . ILE B 1 214 ? -3.914 -5.219 -7.438 1 86.56 214 ILE B N 1
ATOM 3442 C CA . ILE B 1 214 ? -4.879 -6.238 -7.043 1 86.56 214 ILE B CA 1
ATOM 3443 C C . ILE B 1 214 ? -5.27 -6.035 -5.582 1 86.56 214 ILE B C 1
ATOM 3445 O O . ILE B 1 214 ? -6.426 -6.246 -5.207 1 86.56 214 ILE B O 1
ATOM 3449 N N . CYS B 1 215 ? -4.324 -5.684 -4.73 1 91.25 215 CYS B N 1
ATOM 3450 C CA . CYS B 1 215 ? -4.602 -5.449 -3.318 1 91.25 215 CYS B CA 1
ATOM 3451 C C . CYS B 1 215 ? -5.609 -4.32 -3.141 1 91.25 215 CYS B C 1
ATOM 3453 O O . CYS B 1 215 ? -6.59 -4.469 -2.404 1 91.25 215 CYS B O 1
ATOM 3455 N N . PHE B 1 216 ? -5.418 -3.271 -3.896 1 91.88 216 PHE B N 1
ATOM 3456 C CA . PHE B 1 216 ? -6.258 -2.092 -3.723 1 91.88 216 PHE B CA 1
ATOM 3457 C C . PHE B 1 216 ? -7.594 -2.268 -4.438 1 91.88 216 PHE B C 1
ATOM 3459 O O . PHE B 1 216 ? -8.617 -1.755 -3.986 1 91.88 216 PHE B O 1
ATOM 3466 N N . ASP B 1 217 ? -7.578 -2.967 -5.5 1 89.88 217 ASP B N 1
ATOM 3467 C CA . ASP B 1 217 ? -8.766 -3.074 -6.34 1 89.88 217 ASP B CA 1
ATOM 3468 C C . ASP B 1 217 ? -9.68 -4.195 -5.852 1 89.88 217 ASP B C 1
ATOM 3470 O O . ASP B 1 217 ? -10.906 -4.105 -5.988 1 89.88 217 ASP B O 1
ATOM 3474 N N . GLU B 1 218 ? -9.125 -5.262 -5.328 1 86.38 218 GLU B N 1
ATOM 3475 C CA . GLU B 1 218 ? -9.953 -6.426 -5.031 1 86.38 218 GLU B CA 1
ATOM 3476 C C . GLU B 1 218 ? -9.828 -6.832 -3.564 1 86.38 218 GLU B C 1
ATOM 3478 O O . GLU B 1 218 ? -10.82 -6.855 -2.834 1 86.38 218 GLU B O 1
ATOM 3483 N N . LEU B 1 219 ? -8.656 -7.062 -3.053 1 87.81 219 LEU B N 1
ATOM 3484 C CA . LEU B 1 219 ? -8.469 -7.652 -1.731 1 87.81 219 LEU B CA 1
ATOM 3485 C C . LEU B 1 219 ? -9.055 -6.754 -0.646 1 87.81 219 LEU B C 1
ATOM 3487 O O . LEU B 1 219 ? -9.891 -7.195 0.143 1 87.81 219 LEU B O 1
ATOM 3491 N N . ILE B 1 220 ? -8.648 -5.496 -0.695 1 90.06 220 ILE B N 1
ATOM 3492 C CA . ILE B 1 220 ? -9.023 -4.59 0.382 1 90.06 220 ILE B CA 1
ATOM 3493 C C . ILE B 1 220 ? -10.523 -4.312 0.327 1 90.06 220 ILE B C 1
ATOM 3495 O O . ILE B 1 220 ? -11.219 -4.402 1.344 1 90.06 220 ILE B O 1
ATOM 3499 N N . PRO B 1 221 ? -11.07 -3.996 -0.88 1 87.38 221 PRO B N 1
ATOM 3500 C CA . PRO B 1 221 ? -12.516 -3.746 -0.929 1 87.38 221 PRO B CA 1
ATOM 3501 C C . PRO B 1 221 ? -13.336 -4.949 -0.474 1 87.38 221 PRO B C 1
ATOM 3503 O O . PRO B 1 221 ? -14.328 -4.789 0.238 1 87.38 221 PRO B O 1
ATOM 3506 N N . ILE B 1 222 ? -12.93 -6.117 -0.808 1 83.56 222 ILE B N 1
ATOM 3507 C CA . ILE B 1 222 ? -13.648 -7.316 -0.399 1 83.56 222 ILE B CA 1
ATOM 3508 C C . ILE B 1 222 ? -13.492 -7.527 1.105 1 83.56 222 ILE B C 1
ATOM 3510 O O . ILE B 1 222 ? -14.469 -7.809 1.806 1 83.56 222 ILE B O 1
ATOM 3514 N N . ALA B 1 223 ? -12.336 -7.348 1.587 1 87.06 223 ALA B N 1
ATOM 3515 C CA . ALA B 1 223 ? -12.055 -7.539 3.008 1 87.06 223 ALA B CA 1
ATOM 3516 C C . ALA B 1 223 ? -12.867 -6.566 3.859 1 87.06 223 ALA B C 1
ATOM 3518 O O . ALA B 1 223 ? -13.383 -6.938 4.918 1 87.06 223 ALA B O 1
ATOM 3519 N N . ASN B 1 224 ? -12.969 -5.348 3.355 1 86.81 224 ASN B N 1
ATOM 3520 C CA . ASN B 1 224 ? -13.648 -4.309 4.121 1 86.81 224 ASN B CA 1
ATOM 3521 C C . ASN B 1 224 ? -15.164 -4.418 3.982 1 86.81 224 ASN B C 1
ATOM 3523 O O . ASN B 1 224 ? -15.898 -4.168 4.941 1 86.81 224 ASN B O 1
ATOM 3527 N N . SER B 1 225 ? -15.625 -4.75 2.82 1 79.62 225 SER B N 1
ATOM 3528 C CA . SER B 1 225 ? -17.062 -4.742 2.551 1 79.62 225 SER B CA 1
ATOM 3529 C C . SER B 1 225 ? -17.75 -5.945 3.18 1 79.62 225 SER B C 1
ATOM 3531 O O . SER B 1 225 ? -18.922 -5.867 3.572 1 79.62 225 SER B O 1
ATOM 3533 N N . TYR B 1 226 ? -17.062 -7.004 3.221 1 73.56 226 TYR B N 1
ATOM 3534 C CA . TYR B 1 226 ? -17.734 -8.219 3.666 1 73.56 226 TYR B CA 1
ATOM 3535 C C . TYR B 1 226 ? -17.359 -8.562 5.102 1 73.56 226 TYR B C 1
ATOM 3537 O O . TYR B 1 226 ? -18.031 -9.359 5.754 1 73.56 226 TYR B O 1
ATOM 3545 N N . GLY B 1 227 ? -16.344 -7.867 5.512 1 74.31 227 GLY B N 1
ATOM 3546 C CA . GLY B 1 227 ? -15.93 -8.125 6.879 1 74.31 227 GLY B CA 1
ATOM 3547 C C . GLY B 1 227 ? -15.812 -6.863 7.715 1 74.31 227 GLY B C 1
ATOM 3548 O O . GLY B 1 227 ? -16.688 -6 7.668 1 74.31 227 GLY B O 1
ATOM 3549 N N . ASP B 1 228 ? -14.883 -6.922 8.539 1 80.62 228 ASP B N 1
ATOM 3550 C CA . ASP B 1 228 ? -14.617 -5.848 9.492 1 80.62 228 ASP B CA 1
ATOM 3551 C C . ASP B 1 228 ? -13.297 -5.145 9.18 1 80.62 228 ASP B C 1
ATOM 3553 O O . ASP B 1 228 ? -12.242 -5.781 9.141 1 80.62 228 ASP B O 1
ATOM 3557 N N . GLU B 1 229 ? -13.375 -3.832 8.984 1 82.75 229 GLU B N 1
ATOM 3558 C CA . GLU B 1 229 ? -12.195 -3.045 8.641 1 82.75 229 GLU B CA 1
ATOM 3559 C C . GLU B 1 229 ? -11.094 -3.223 9.68 1 82.75 229 GLU B C 1
ATOM 3561 O O . GLU B 1 229 ? -9.906 -3.244 9.336 1 82.75 229 GLU B O 1
ATOM 3566 N N . HIS B 1 230 ? -11.492 -3.408 10.859 1 85.31 230 HIS B N 1
ATOM 3567 C CA . HIS B 1 230 ? -10.516 -3.561 11.922 1 85.31 230 HIS B CA 1
ATOM 3568 C C . HIS B 1 230 ? -9.797 -4.906 11.828 1 85.31 230 HIS B C 1
ATOM 3570 O O . HIS B 1 230 ? -8.594 -4.988 12.062 1 85.31 230 HIS B O 1
ATOM 3576 N N . LEU B 1 231 ? -10.539 -5.879 11.438 1 89.31 231 LEU B N 1
ATOM 3577 C CA . LEU B 1 231 ? -9.945 -7.195 11.258 1 89.31 231 LEU B CA 1
ATOM 3578 C C . LEU B 1 231 ? -9.031 -7.223 10.039 1 89.31 231 LEU B C 1
ATOM 3580 O O . LEU B 1 231 ? -7.996 -7.891 10.039 1 89.31 231 LEU B O 1
ATOM 3584 N N . THR B 1 232 ? -9.461 -6.473 9.039 1 92 232 THR B N 1
ATOM 3585 C CA . THR B 1 232 ? -8.609 -6.332 7.855 1 92 232 THR B CA 1
ATOM 3586 C C . THR B 1 232 ? -7.262 -5.727 8.227 1 92 232 THR B C 1
ATOM 3588 O O . THR B 1 232 ? -6.215 -6.219 7.797 1 92 232 THR B O 1
ATOM 3591 N N . ASN B 1 233 ? -7.324 -4.75 9.047 1 93.19 233 ASN B N 1
ATOM 3592 C CA . ASN B 1 233 ? -6.102 -4.066 9.453 1 93.19 233 ASN B CA 1
ATOM 3593 C C . ASN B 1 233 ? -5.215 -4.957 10.32 1 93.19 233 ASN B C 1
ATOM 3595 O O . ASN B 1 233 ? -3.988 -4.902 10.219 1 93.19 233 ASN B O 1
ATOM 3599 N N . LEU B 1 234 ? -5.836 -5.699 11.148 1 92.75 234 LEU B N 1
ATOM 3600 C CA . LEU B 1 234 ? -5.078 -6.648 11.953 1 92.75 234 LEU B CA 1
ATOM 3601 C C . LEU B 1 234 ? -4.359 -7.66 11.07 1 92.75 234 LEU B C 1
ATOM 3603 O O . LEU B 1 234 ? -3.189 -7.973 11.305 1 92.75 234 LEU B O 1
ATOM 3607 N N . GLY B 1 235 ? -5.09 -8.141 10.133 1 92.81 235 GLY B N 1
ATOM 3608 C CA . GLY B 1 235 ? -4.457 -9.023 9.156 1 92.81 235 GLY B CA 1
ATOM 3609 C C . GLY B 1 235 ? -3.318 -8.359 8.406 1 92.81 235 GLY B C 1
ATOM 3610 O O . GLY B 1 235 ? -2.27 -8.969 8.195 1 92.81 235 GLY B O 1
ATOM 3611 N N . LEU B 1 236 ? -3.553 -7.133 8.016 1 95.19 236 LEU B N 1
ATOM 3612 C CA . LEU B 1 236 ? -2.562 -6.359 7.273 1 95.19 236 LEU B CA 1
ATOM 3613 C C . LEU B 1 236 ? -1.267 -6.23 8.07 1 95.19 236 LEU B C 1
ATOM 3615 O O . LEU B 1 236 ? -0.183 -6.504 7.543 1 95.19 236 LEU B O 1
ATOM 3619 N N . ILE B 1 237 ? -1.373 -5.887 9.32 1 95.81 237 ILE B N 1
ATOM 3620 C CA . ILE B 1 237 ? -0.212 -5.719 10.188 1 95.81 237 ILE B CA 1
ATOM 3621 C C . ILE B 1 237 ? 0.503 -7.059 10.359 1 95.81 237 ILE B C 1
ATOM 3623 O O . ILE B 1 237 ? 1.731 -7.129 10.281 1 95.81 237 ILE B O 1
ATOM 3627 N N . ALA B 1 238 ? -0.26 -8.062 10.547 1 94.5 238 ALA B N 1
ATOM 3628 C CA . ALA B 1 238 ? 0.311 -9.398 10.703 1 94.5 238 ALA B CA 1
ATOM 3629 C C . ALA B 1 238 ? 1.053 -9.828 9.438 1 94.5 238 ALA B C 1
ATOM 3631 O O . ALA B 1 238 ? 2.154 -10.375 9.516 1 94.5 238 ALA B O 1
ATOM 3632 N N . GLY B 1 239 ? 0.435 -9.586 8.328 1 92.94 239 GLY B N 1
ATOM 3633 C CA . GLY B 1 239 ? 1.063 -9.93 7.062 1 92.94 239 GLY B CA 1
ATOM 3634 C C . GLY B 1 239 ? 2.369 -9.195 6.828 1 92.94 239 GLY B C 1
ATOM 3635 O O . GLY B 1 239 ? 3.365 -9.805 6.426 1 92.94 239 GLY B O 1
ATOM 3636 N N . ILE B 1 240 ? 2.348 -7.91 7.094 1 95.12 240 ILE B N 1
ATOM 3637 C CA . ILE B 1 240 ? 3.555 -7.105 6.949 1 95.12 240 ILE B CA 1
ATOM 3638 C C . ILE B 1 240 ? 4.637 -7.621 7.898 1 95.12 240 ILE B C 1
ATOM 3640 O O . ILE B 1 240 ? 5.793 -7.785 7.5 1 95.12 240 ILE B O 1
ATOM 3644 N N . SER B 1 241 ? 4.273 -7.953 9.094 1 94.81 241 SER B N 1
ATOM 3645 C CA . SER B 1 241 ? 5.215 -8.438 10.102 1 94.81 241 SER B CA 1
ATOM 3646 C C . SER B 1 241 ? 5.848 -9.758 9.672 1 94.81 241 SER B C 1
ATOM 3648 O O . SER B 1 241 ? 7.066 -9.93 9.773 1 94.81 241 SER B O 1
ATOM 3650 N N . VAL B 1 242 ? 5.055 -10.633 9.195 1 89.81 242 VAL B N 1
ATOM 3651 C CA . VAL B 1 242 ? 5.551 -11.938 8.766 1 89.81 242 VAL B CA 1
ATOM 3652 C C . VAL B 1 242 ? 6.516 -11.766 7.598 1 89.81 242 VAL B C 1
ATOM 3654 O O . VAL B 1 242 ? 7.562 -12.414 7.547 1 89.81 242 VAL B O 1
ATOM 3657 N N . MET B 1 243 ? 6.164 -10.898 6.695 1 89.69 243 MET B N 1
ATOM 3658 C CA . MET B 1 243 ? 7.027 -10.695 5.535 1 89.69 243 MET B CA 1
ATOM 3659 C C . MET B 1 243 ? 8.328 -10.016 5.945 1 89.69 243 MET B C 1
ATOM 3661 O O . MET B 1 243 ? 9.391 -10.297 5.375 1 89.69 243 MET B O 1
ATOM 3665 N N . MET B 1 244 ? 8.266 -9.148 6.922 1 92.75 244 MET B N 1
ATOM 3666 C CA . MET B 1 244 ? 9.477 -8.523 7.457 1 92.75 244 MET B CA 1
ATOM 3667 C C . MET B 1 244 ? 10.422 -9.57 8.031 1 92.75 244 MET B C 1
ATOM 3669 O O . MET B 1 244 ? 11.625 -9.539 7.762 1 92.75 244 MET B O 1
ATOM 3673 N N . ILE B 1 245 ? 9.859 -10.461 8.734 1 90 245 ILE B N 1
ATOM 3674 C CA . ILE B 1 245 ? 10.656 -11.523 9.344 1 90 245 ILE B CA 1
ATOM 3675 C C . ILE B 1 245 ? 11.234 -12.422 8.258 1 90 245 ILE B C 1
ATOM 3677 O O . ILE B 1 245 ? 12.422 -12.766 8.289 1 90 245 ILE B O 1
ATOM 3681 N N . ALA B 1 246 ? 10.414 -12.766 7.305 1 84.75 246 ALA B N 1
ATOM 3682 C CA . ALA B 1 246 ? 10.852 -13.633 6.215 1 84.75 246 ALA B CA 1
ATOM 3683 C C . ALA B 1 246 ? 11.992 -12.992 5.426 1 84.75 246 ALA B C 1
ATOM 3685 O O . ALA B 1 246 ? 12.992 -13.641 5.129 1 84.75 246 ALA B O 1
ATOM 3686 N N . LEU B 1 247 ? 11.883 -11.711 5.086 1 85.25 247 LEU B N 1
ATOM 3687 C CA . LEU B 1 247 ? 12.898 -11.016 4.297 1 85.25 247 LEU B CA 1
ATOM 3688 C C . LEU B 1 247 ? 14.172 -10.805 5.113 1 85.25 247 LEU B C 1
ATOM 3690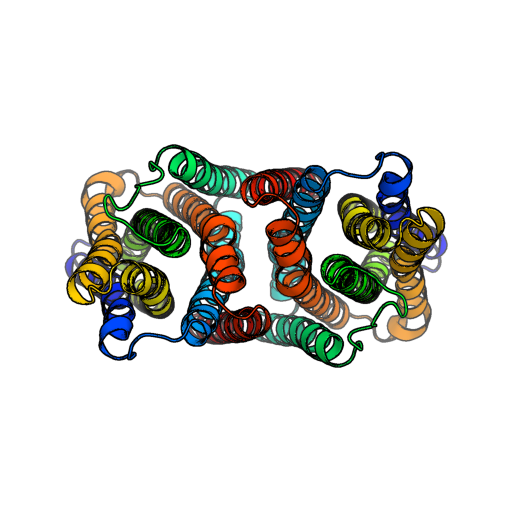 O O . LEU B 1 247 ? 15.273 -10.883 4.574 1 85.25 247 LEU B O 1
ATOM 3694 N N . ALA B 1 248 ? 14.008 -10.547 6.387 1 84.56 248 ALA B N 1
ATOM 3695 C CA . ALA B 1 248 ? 15.172 -10.367 7.25 1 84.56 248 ALA B CA 1
ATOM 3696 C C . ALA B 1 248 ? 15.945 -11.672 7.398 1 84.56 248 ALA B C 1
ATOM 3698 O O . ALA B 1 248 ? 17.172 -11.664 7.504 1 84.56 248 ALA B O 1
ATOM 3699 N N . ALA B 1 249 ? 15.25 -12.773 7.367 1 82.19 249 ALA B N 1
ATOM 3700 C CA . ALA B 1 249 ? 15.867 -14.086 7.539 1 82.19 249 ALA B CA 1
ATOM 3701 C C . ALA B 1 249 ? 16.562 -14.531 6.258 1 82.19 249 ALA B C 1
ATOM 3703 O O . ALA B 1 249 ? 17.594 -15.219 6.312 1 82.19 249 ALA B O 1
ATOM 3704 N N . PHE B 1 250 ? 16 -14.117 5.105 1 71.88 250 PHE B N 1
ATOM 3705 C CA . PHE B 1 250 ? 16.516 -14.664 3.857 1 71.88 250 PHE B CA 1
ATOM 3706 C C . PHE B 1 250 ? 17.359 -13.625 3.117 1 71.88 250 PHE B C 1
ATOM 3708 O O . PHE B 1 250 ? 17.938 -13.922 2.068 1 71.88 250 PHE B O 1
ATOM 3715 N N . HIS B 1 251 ? 17.422 -12.312 3.561 1 63.56 251 HIS B N 1
ATOM 3716 C CA . HIS B 1 251 ? 18.375 -11.344 3.018 1 63.56 251 HIS B CA 1
ATOM 3717 C C . HIS B 1 251 ? 19.516 -11.094 3.986 1 63.56 251 HIS B C 1
ATOM 3719 O O . HIS B 1 251 ? 19.328 -11.086 5.203 1 63.56 251 HIS B O 1
#

Organism: Methanothrix harundinacea (strain 6Ac) (NCBI:txid1110509)

Nearest PDB structures (foldseek):
  5tsb-assembly1_A  TM=7.220E-01  e=3.657E-07  Bordetella bronchiseptica RB50
  8uby-assembly1_A  TM=2.621E-01  e=4.144E+00  Homo sapiens
  6zgu-assembly2_B  TM=2.007E-01  e=1.957E+00  Syntrophobacter fumaroxidans MPOB
  7ckr-assembly1_A  TM=1.916E-01  e=2.665E+00  Homo sapiens
  5tsb-assembly1_A  TM=7.217E-01  e=2.353E-07  Bordetella bronchiseptica RB50

Foldseek 3Di:
DPPVLQVVLLVLLLLLLCLLLVLLCVLVVDPLDALLVLLLLLLLLLQQLLLCLVVPLLVLLCVQANNVLLVVLLVVLQVVLVVVLVVQDLPDPPDPADPLLSLLQSLLVSLLVLLLLLLLLLLLLLSVQSVVPVVLSNLSSVLSSVSSSSSSNSNQVSNCNNPVDSVVSSVSSSNSSCSSSVSSVCNVPPCVVPDDSNVSSSSSSSSSNSSNNSSVPRSQCSSVVRHPNVSSNVSSVNNNVVSVVSVVVSD/DPPVLQVVLLVLLLLLLCLLLVLLCVLVVDPLDALLVLLLLLLLLLQQLLLCLVVPLLVLLCVQANNVLLVVLLVVLQVVLVVVLVVQPLPDPPDPADPLLSLLQSLLVSLLVLLLLLLLLLLLLLSVQSSVPVVLSNLSSVLSSVSSSSSSNSNQVSNCNNPVDSVVSSVSSSNSSCSSSVSSVCNVPPCVVVDDSNVSSSSSSSSSSSSNNSSVPRSQCSSVVRHPNVSSNVSSVNNNVVSVVSVVVSD

Secondary structure (DSSP, 8-state):
--GGGHHHHHHHHHHHHHHHHHHHTHHHHS-S--HHHHHHHHHHHHHHHHHIIIIIIIHHHHHHH-HHHHHHHHHHHHHHHHHHHHHS-----SSS--HHHHHHHHHHHHHHHHHHHHHHHHHHHHHHHHHH-HHHHHHHHHHHHHHHHHHHHHHHHHHHHHH--HHHHHHHHHHHHHHHHHHHHHIIIIITTT--HHHHHHHHHHHHHHHHHHIIIIIHHHHHHHS-HHHHHHHHHHHHHHHHHHHHHH-/--GGGHHHHHHHHHHHHHHHHHHHTHHHHS-S--HHHHHHHHHHHHHHHHHIIIIIIIHHHHHHH-HHHHHHHHHHHHHHHHHHHHHS-----SSS--HHHHHHHHHHHHHHHHHHHHHHHHHHHHHHHHHH-HHHHHHHHHHHHHHHHHHHHHHHHHHHHHH--HHHHHHHHHHHHHHHHHHHHHIIIIITTT--HHHHHHHHHHHHHHHHHHIIIIIHHHHHHHS-HHHHHHHHHHHHHHHHHHHHHH-

Sequence (502 aa):
MPIDNLVPALILTFLAGLATGVGGLIAYFVPRPDMRYLSVSLGFATGVMIFVAFVDLFCSAKEAIGMVRADLFFLAGMLVVYFLDKVVPHAHLDGQADPHCDRLYRGGIMMTLGIAIHNLPEGLAVALVALADLRLGIPIAIAIAIHNIPEGVACSVPLYCATGDRRKSCFYSFLAGMAEPLGAIIAILVLLPFLNGAVLASSIAFVAGVMVFICFDELIPIANSYGDEHLTNLGLIAGISVMMIALAAFHMPIDNLVPALILTFLAGLATGVGGLIAYFVPRPDMRYLSVSLGFATGVMIFVAFVDLFCSAKEAIGMVRADLFFLAGMLVVYFLDKVVPHAHLDGQADPHCDRLYRGGIMMTLGIAIHNLPEGLAVALVALADLRLGIPIAIAIAIHNIPEGVACSVPLYCATGDRRKSCFYSFLAGMAEPLGAIIAILVLLPFLNGAVLASSIAFVAGVMVFICFDELIPIANSYGDEHLTNLGLIAGISVMMIALAAFH

InterPro domains:
  IPR003689 Zinc/iron permease [PF02535] (98-245)

Solvent-accessible surface area (backbone atoms only — not comparable to full-atom values): 22192 Å² total; per-residue (Å²): 123,60,73,80,27,48,63,60,16,49,49,42,18,37,53,22,14,45,23,8,25,55,21,4,47,47,48,73,70,47,70,87,66,52,42,54,54,48,1,25,51,26,14,20,29,37,17,32,43,46,45,44,22,44,67,48,31,29,45,52,12,22,72,69,59,32,59,68,56,23,48,51,28,18,50,49,21,28,49,51,51,56,52,46,60,71,62,57,67,84,54,66,65,82,66,96,65,52,74,65,33,35,52,30,35,47,41,12,52,50,41,30,52,50,46,22,61,39,25,21,48,50,8,25,50,34,22,52,41,14,34,74,35,52,86,59,14,50,54,50,26,51,56,50,20,60,58,21,23,38,50,4,35,49,18,6,43,38,25,22,74,36,67,70,38,49,67,61,17,23,48,50,13,30,53,21,13,48,24,8,37,50,20,25,49,46,31,65,71,63,29,52,87,65,60,43,74,59,54,52,26,42,41,38,6,18,33,19,17,33,47,45,40,45,31,67,68,34,37,47,51,50,12,42,73,60,30,36,57,66,40,16,48,52,15,21,52,50,16,34,50,53,43,50,52,52,50,58,73,69,97,123,58,74,82,26,48,63,59,17,49,49,42,20,38,53,22,13,46,24,9,24,56,20,4,48,47,47,74,70,45,66,87,67,51,41,53,56,48,2,27,50,25,14,20,30,37,16,32,43,46,46,44,22,42,68,46,32,31,46,51,9,24,72,69,59,32,60,67,55,24,48,50,28,19,49,48,21,29,48,51,50,57,53,46,61,71,63,57,66,84,55,65,64,82,66,97,64,53,73,66,33,35,53,29,35,46,42,11,50,50,42,30,51,50,46,21,60,40,24,22,48,50,8,25,48,33,21,52,41,13,34,74,34,53,85,58,14,52,53,50,26,49,55,48,20,60,56,21,23,38,50,4,36,49,17,6,43,37,26,22,75,37,66,71,38,49,67,61,17,25,47,48,13,30,54,21,13,48,24,7,36,50,18,24,49,44,31,63,72,64,29,51,87,65,59,41,73,60,54,51,25,40,41,38,7,18,34,20,18,32,46,46,41,46,30,65,68,35,37,48,53,51,12,41,72,60,29,37,57,67,40,16,48,52,15,22,53,52,17,34,51,51,43,50,52,52,49,56,72,69,96

pLDDT: mean 84.75, std 10.81, range [44.25, 97.19]